Protein AF-A0A094IH83-F1 (afdb_monomer_lite)

Radius of gyration: 27.06 Å; chains: 1; bounding box: 73×66×64 Å

Secondary structure (DSSP, 8-state):
-EEEEEEEETTEEEEEEEE--SS-SSS-SSEEEEEEEPPTT--IIIIIHHHHHHHHHTT-EEEEEPPTTSTT---SSTT---HHHHHHHHHHHHHHHHT-TTEEEEEEEEEEETTHHHHHHHHHHH-TTEEEEEEES---HHHHHHH-TTS---HHHHHHHHHHHHHHHHHHHTTPPPPEEESS-SSGGGS-TTS-HHHHHHHHHHHSTTT--TT--SEEEGGGHHHHHH--SSTTGGGGTTS-EEEE--TT-TTHHHHHHHHHHSPSSEEEESS-------------HHHHHHHHHHHHHHHHHHHHHHHHHHHHHSSSHHHHHHHHHHTT----PPP--------SSHHHHHHHHHHH---S---HHHHHHHHHHHHHHHHHHHT-------

Foldseek 3Di:
DWDWDWFDFPNWIKIKTKAAADPDPDPDQAFAAEEEEEAQLAACPFPSVLVCVVVNPVGHTYMYIAFELFFPIHDPPHQADFLVSLLRVSVRVLVVQCPDSRHDQQRYAYEYEAQGLLSRLQNLLPPVSHQAYEYELYALQLCCLCQNQPRPDDNVNLVVLLVVLVVQVVVVVVVDDFDKDFPAQQALVSVPPPHDPVRNVVNVQCNDPNGDDPRSNRIHGSSSSVNSNPDTRQVSSQSSPPGEYEYEYEPPRSSVVVVVVSQVPHDPPYYYDYPDDPDDDDDDDDDDPVVVVVVVVCVVVVVVVVVVCCVVCCVVPVPDDDVVVSVVVVVPDDDPPDPDDPDPDDDPDPLVVVLCVLVVPPDPPDDPVVVVVSVVSNVVSVVVVVPDDDDDDD

Sequence (394 aa):
MSRPVKFGSKGITIAANLFIPARSTTDRTKLPAIVISHPFGGVKEQTAELYAKILSEAGFITLTFDAAYQGASGGEPRYLEDPYQRVEDVKSAVTFLTTREEVDAERIGAMGICASGGYVPCAAVTDQRIKAVATVSGADMGRLFREGLGGTLKKEDLMAALAQAGKYRTLEAQGEKPHLEHVVPNTPAEAPDTIPALYREGTDYYRTPRGAHPNSANWYIARSIDMISTYSSYEFVDWISPRPLLMIAGSKADTLYFSKDAIKAAKEPKELWGRAEVGGVHEKALGSVGGKVAIRQIATLTKTLEQELKKEYRRDYFYRIHNEELEKIIKKVRVVTPKYVEPVVKHQLPERTQLQEIMCDLSKDINSGDIVMRRIRAIDIMVALSRRQEVQCH

pLDDT: mean 83.33, std 20.59, range [26.77, 98.94]

Structure (mmCIF, N/CA/C/O backbone):
data_AF-A0A094IH83-F1
#
_entry.id   AF-A0A094IH83-F1
#
loop_
_atom_site.group_PDB
_atom_site.id
_atom_site.type_symbol
_atom_site.label_atom_id
_atom_site.label_alt_id
_atom_site.label_comp_id
_atom_site.label_asym_id
_atom_site.label_entity_id
_atom_site.label_seq_id
_atom_site.pdbx_PDB_ins_code
_atom_site.Cartn_x
_atom_site.Cartn_y
_atom_site.Cartn_z
_atom_site.occupancy
_atom_site.B_iso_or_equiv
_atom_site.auth_seq_id
_atom_site.auth_comp_id
_atom_site.auth_asym_id
_atom_site.auth_atom_id
_atom_site.pdbx_PDB_model_num
ATOM 1 N N . MET A 1 1 ? -16.659 14.883 6.609 1.00 73.00 1 MET A N 1
ATOM 2 C CA . MET A 1 1 ? -15.728 15.704 5.796 1.00 73.00 1 MET A CA 1
ATOM 3 C C . MET A 1 1 ? -14.306 15.374 6.221 1.00 73.00 1 MET A C 1
ATOM 5 O O . MET A 1 1 ? -14.109 15.131 7.408 1.00 73.00 1 MET A O 1
ATOM 9 N N . SER A 1 2 ? -13.349 15.338 5.293 1.00 90.00 2 SER A N 1
ATOM 10 C CA . SER A 1 2 ? -11.924 15.160 5.608 1.00 90.00 2 SER A CA 1
ATOM 11 C C . SER A 1 2 ? -11.260 16.472 6.023 1.00 90.00 2 SER A C 1
ATOM 13 O O . SER A 1 2 ? -11.708 17.558 5.656 1.00 90.00 2 SER A O 1
ATOM 15 N N . ARG A 1 3 ? -10.174 16.365 6.790 1.00 95.00 3 ARG A N 1
ATOM 16 C CA . ARG A 1 3 ? -9.250 17.454 7.118 1.00 95.00 3 ARG A CA 1
ATOM 17 C C . ARG A 1 3 ? -7.843 17.072 6.646 1.00 95.00 3 ARG A C 1
ATOM 19 O O . ARG A 1 3 ? -7.381 15.994 7.027 1.00 95.00 3 ARG A O 1
ATOM 26 N N . PRO A 1 4 ? -7.154 17.911 5.855 1.00 98.00 4 PRO A N 1
ATOM 27 C CA . PRO A 1 4 ? -5.765 17.657 5.504 1.00 98.00 4 PRO A CA 1
ATOM 28 C C . PRO A 1 4 ? -4.887 17.787 6.753 1.00 98.00 4 PRO A C 1
ATOM 30 O O . PRO A 1 4 ? -5.016 18.737 7.526 1.00 98.00 4 PRO A O 1
ATOM 33 N N . VAL A 1 5 ? -3.994 16.826 6.953 1.00 98.62 5 VAL A N 1
ATOM 34 C CA . VAL A 1 5 ? -3.036 16.772 8.062 1.00 98.62 5 VAL A CA 1
ATOM 35 C C . VAL A 1 5 ? -1.672 16.322 7.543 1.00 98.62 5 VAL A C 1
ATOM 37 O O . VAL A 1 5 ? -1.542 15.859 6.407 1.00 98.62 5 VAL A O 1
ATOM 40 N N . LYS A 1 6 ? -0.636 16.479 8.368 1.00 98.62 6 LYS A N 1
ATOM 41 C CA . LYS A 1 6 ? 0.722 16.032 8.056 1.00 98.62 6 LYS A CA 1
ATOM 42 C C . LYS A 1 6 ? 1.342 15.332 9.258 1.00 98.62 6 LYS A C 1
ATOM 44 O O . LYS A 1 6 ? 1.049 15.701 10.394 1.00 98.62 6 LYS A O 1
ATOM 49 N N . PHE A 1 7 ? 2.215 14.366 9.001 1.00 98.75 7 PHE A N 1
ATOM 50 C CA . PHE A 1 7 ? 3.037 13.711 10.021 1.00 98.75 7 PHE A CA 1
ATOM 51 C C . PHE A 1 7 ? 4.426 13.375 9.471 1.00 98.75 7 PHE A C 1
ATOM 53 O O . PHE A 1 7 ? 4.652 13.470 8.270 1.00 98.75 7 PHE A O 1
ATOM 60 N N . GLY A 1 8 ? 5.377 13.033 10.339 1.00 98.56 8 GLY A N 1
ATOM 61 C CA . GLY A 1 8 ? 6.727 12.638 9.927 1.00 98.56 8 GLY A CA 1
ATOM 62 C C . GLY A 1 8 ? 6.873 11.121 9.801 1.00 98.56 8 GLY A C 1
ATOM 63 O O . GLY A 1 8 ? 6.332 10.394 10.628 1.00 98.56 8 GLY A O 1
ATOM 64 N N . SER A 1 9 ? 7.647 10.656 8.821 1.00 98.56 9 SER A N 1
ATOM 65 C CA . SER A 1 9 ? 8.128 9.275 8.714 1.00 98.56 9 SER A CA 1
ATOM 66 C C . SER A 1 9 ? 9.579 9.268 8.238 1.00 98.56 9 SER A C 1
ATOM 68 O O . SER A 1 9 ? 9.867 9.793 7.168 1.00 98.56 9 SER A O 1
ATOM 70 N N . LYS A 1 10 ? 10.517 8.754 9.050 1.00 96.31 10 LYS A N 1
ATOM 71 C CA . LYS A 1 10 ? 11.972 8.753 8.750 1.00 96.31 10 LYS A CA 1
ATOM 72 C C . LYS A 1 10 ? 12.511 10.091 8.201 1.00 96.31 10 LYS A C 1
ATOM 74 O O . LYS A 1 10 ? 13.293 10.137 7.260 1.00 96.31 10 LYS A O 1
ATOM 79 N N . GLY A 1 11 ? 12.082 11.205 8.798 1.00 96.94 11 GLY A N 1
ATOM 80 C CA . GLY A 1 11 ? 12.498 12.555 8.387 1.00 96.94 11 GLY A CA 1
ATOM 81 C C . GLY A 1 11 ? 11.758 13.120 7.167 1.00 96.94 11 GLY A C 1
ATOM 82 O O . GLY A 1 11 ? 11.991 14.266 6.794 1.00 96.94 11 GLY A O 1
ATOM 83 N N . ILE A 1 12 ? 10.829 12.369 6.577 1.00 98.69 12 ILE A N 1
ATOM 84 C CA . ILE A 1 12 ? 9.995 12.798 5.454 1.00 98.69 12 ILE A CA 1
ATOM 85 C C . ILE A 1 12 ? 8.642 13.273 5.978 1.00 98.69 12 ILE A C 1
ATOM 87 O O . ILE A 1 12 ? 8.013 12.624 6.812 1.00 98.69 12 ILE A O 1
ATOM 91 N N . THR A 1 13 ? 8.176 14.420 5.485 1.00 98.81 13 THR A N 1
ATOM 92 C CA . THR A 1 13 ? 6.821 14.902 5.778 1.00 98.81 13 THR A CA 1
ATOM 93 C C . THR A 1 13 ? 5.810 14.175 4.899 1.00 98.81 13 THR A C 1
ATOM 95 O O . THR A 1 13 ? 5.864 14.274 3.675 1.00 98.81 13 THR A O 1
ATOM 98 N N . ILE A 1 14 ? 4.861 13.499 5.533 1.00 98.88 14 ILE A N 1
ATOM 99 C CA . ILE A 1 14 ? 3.792 12.730 4.911 1.00 98.88 14 ILE A CA 1
ATOM 100 C C . ILE A 1 14 ? 2.502 13.551 4.890 1.00 98.88 14 ILE A C 1
ATOM 102 O O . ILE A 1 14 ? 2.077 14.075 5.921 1.00 98.88 14 ILE A O 1
ATOM 106 N N . ALA A 1 15 ? 1.882 13.674 3.717 1.00 98.88 15 ALA A N 1
ATOM 107 C CA . ALA A 1 15 ? 0.591 14.320 3.521 1.00 98.88 15 ALA A CA 1
ATOM 108 C C . ALA A 1 15 ? -0.551 13.311 3.686 1.00 98.88 15 ALA A C 1
ATOM 110 O O . ALA A 1 15 ? -0.527 12.225 3.106 1.00 98.88 15 ALA A O 1
ATOM 111 N N . ALA A 1 16 ? -1.581 13.681 4.445 1.00 98.88 16 ALA A N 1
ATOM 112 C CA . ALA A 1 16 ? -2.677 12.783 4.778 1.00 98.88 16 ALA A CA 1
ATOM 113 C C . ALA A 1 16 ? -4.031 13.495 4.876 1.00 98.88 16 ALA A C 1
ATOM 115 O O . ALA A 1 16 ? -4.101 14.704 5.079 1.00 98.88 16 ALA A O 1
ATOM 116 N N . ASN A 1 17 ? -5.109 12.719 4.759 1.00 98.69 17 ASN A N 1
ATOM 117 C CA . ASN A 1 17 ? -6.487 13.153 4.967 1.00 98.69 17 ASN A CA 1
ATOM 118 C C . ASN A 1 17 ? -7.056 12.400 6.176 1.00 98.69 17 ASN A C 1
ATOM 120 O O . ASN A 1 17 ? -7.144 11.171 6.169 1.00 98.69 17 ASN A O 1
ATOM 124 N N . LEU A 1 18 ? -7.441 13.145 7.212 1.00 98.50 18 LEU A N 1
ATOM 125 C CA . LEU A 1 18 ? -8.091 12.627 8.413 1.00 98.50 18 LEU A CA 1
ATOM 126 C C . LEU A 1 18 ? -9.607 12.787 8.285 1.00 98.50 18 LEU A C 1
ATOM 128 O O . LEU A 1 18 ? -10.106 13.898 8.100 1.00 98.50 18 LEU A O 1
ATOM 132 N N . PHE A 1 19 ? -10.348 11.696 8.422 1.00 97.38 19 PHE A N 1
ATOM 133 C CA . PHE A 1 19 ? -11.806 11.687 8.413 1.00 97.38 19 PHE A CA 1
ATOM 134 C C . PHE A 1 19 ? -12.290 11.386 9.823 1.00 97.38 19 PHE A C 1
ATOM 136 O O . PHE A 1 19 ? -11.927 10.370 10.416 1.00 97.38 19 PHE A O 1
ATOM 143 N N . ILE A 1 20 ? -13.104 12.291 10.352 1.00 93.44 20 ILE A N 1
ATOM 144 C CA . ILE A 1 20 ? -13.733 12.143 11.659 1.00 93.44 20 ILE A CA 1
ATOM 145 C C . ILE A 1 20 ? -15.240 12.023 11.404 1.00 93.44 20 ILE A C 1
ATOM 147 O O . ILE A 1 20 ? -15.793 12.892 10.712 1.00 93.44 20 ILE A O 1
ATOM 151 N N . PRO A 1 21 ? -15.908 10.974 11.918 1.00 89.25 21 PRO A N 1
ATOM 152 C CA . PRO A 1 21 ? -17.349 10.824 11.769 1.00 89.25 21 PRO A CA 1
ATOM 153 C C . PRO A 1 21 ? -18.080 12.028 12.360 1.00 89.25 21 PRO A C 1
ATOM 155 O O . PRO A 1 21 ? -17.637 12.621 13.348 1.00 89.25 21 PRO A O 1
ATOM 158 N N . ALA A 1 22 ? -19.234 12.376 11.783 1.00 79.06 22 ALA A N 1
ATOM 159 C CA . ALA A 1 22 ? -20.153 13.284 12.460 1.00 79.06 22 ALA A CA 1
ATOM 160 C C . ALA A 1 22 ? -20.491 12.682 13.833 1.00 79.06 22 ALA A C 1
ATOM 162 O O . ALA A 1 22 ? -20.731 11.479 13.918 1.00 79.06 22 ALA A O 1
ATOM 163 N N . ARG A 1 23 ? -20.413 13.519 14.880 1.00 62.66 23 ARG A N 1
ATOM 164 C CA . ARG A 1 23 ? -20.441 13.166 16.311 1.00 62.66 23 ARG A CA 1
ATOM 165 C C . ARG A 1 23 ? -21.226 11.874 16.563 1.00 62.66 23 ARG A C 1
ATOM 167 O O . ARG A 1 23 ? -22.429 11.821 16.322 1.00 62.66 23 ARG A O 1
ATOM 174 N N . SER A 1 24 ? -20.503 10.842 16.990 1.00 54.53 24 SER A N 1
ATOM 175 C CA . SER A 1 24 ? -21.052 9.511 17.232 1.00 54.53 24 SER A CA 1
ATOM 176 C C . SER A 1 24 ? -22.251 9.603 18.183 1.00 54.53 24 SER A C 1
ATOM 178 O O . SER A 1 24 ? -22.186 10.302 19.190 1.00 54.53 24 SER A O 1
ATOM 180 N N . THR A 1 25 ? -23.318 8.861 17.891 1.00 51.84 25 THR A N 1
ATOM 181 C CA . THR A 1 25 ? -24.468 8.666 18.792 1.00 51.84 25 THR A CA 1
ATOM 182 C C . THR A 1 25 ? -24.123 7.835 20.034 1.00 51.84 25 THR A C 1
ATOM 184 O O . THR A 1 25 ? -24.996 7.563 20.850 1.00 51.84 25 THR A O 1
ATOM 187 N N . THR A 1 26 ? -22.867 7.400 20.175 1.00 54.97 26 THR A N 1
ATOM 188 C CA . THR A 1 26 ? -22.362 6.694 21.354 1.00 54.97 26 THR A CA 1
ATOM 189 C C . THR A 1 26 ? -21.758 7.688 22.347 1.00 54.97 26 THR A C 1
ATOM 191 O O . THR A 1 26 ? -21.014 8.579 21.939 1.00 54.97 26 THR A O 1
ATOM 194 N N . ASP A 1 27 ? -22.020 7.494 23.645 1.00 61.06 27 ASP A N 1
ATOM 195 C CA . ASP A 1 27 ? -21.485 8.262 24.792 1.00 61.06 27 ASP A CA 1
ATOM 196 C C . ASP A 1 27 ? -19.945 8.197 24.947 1.00 61.06 27 ASP A C 1
ATOM 198 O O . ASP A 1 27 ? -19.385 8.482 26.006 1.00 61.06 27 ASP A O 1
ATOM 202 N N . ARG A 1 28 ? -19.213 7.779 23.909 1.00 66.25 28 ARG A N 1
ATOM 203 C CA . ARG A 1 28 ? -17.761 7.615 23.947 1.00 66.25 28 ARG A CA 1
ATOM 204 C C . ARG A 1 28 ? -17.056 8.922 23.621 1.00 66.25 28 ARG A C 1
ATOM 206 O O . ARG A 1 28 ? -17.312 9.551 22.598 1.00 66.25 28 ARG A O 1
ATOM 213 N N . THR A 1 29 ? -16.093 9.271 24.467 1.00 79.69 29 THR A N 1
ATOM 214 C CA . THR A 1 29 ? -15.234 10.449 24.296 1.00 79.69 29 THR A CA 1
ATOM 215 C C . THR A 1 29 ? -14.111 10.229 23.278 1.00 79.69 29 THR A C 1
ATOM 217 O O . THR A 1 29 ? -13.648 11.197 22.681 1.00 79.69 29 THR A O 1
ATOM 220 N N . LYS A 1 30 ? -13.703 8.971 23.042 1.00 91.81 30 LYS A N 1
ATOM 221 C CA . LYS A 1 30 ? -12.658 8.571 22.084 1.00 91.81 30 LYS A CA 1
ATOM 222 C C . LYS A 1 30 ? -13.145 7.467 21.149 1.00 91.81 30 LYS A C 1
ATOM 224 O O . LYS A 1 30 ? -13.882 6.570 21.568 1.00 91.81 30 LYS A O 1
ATOM 229 N N . LEU A 1 31 ? -12.732 7.528 19.885 1.00 93.88 31 LEU A N 1
ATOM 230 C CA . LEU A 1 31 ? -13.202 6.636 18.824 1.00 93.88 31 LEU A CA 1
ATOM 231 C C . LEU A 1 31 ? -12.104 5.678 18.341 1.00 93.88 31 LEU A C 1
ATOM 233 O O . LEU A 1 31 ? -10.927 6.045 18.345 1.00 93.88 31 LEU A O 1
ATOM 237 N N . PRO A 1 32 ? -12.468 4.461 17.889 1.00 96.81 32 PRO A N 1
ATOM 238 C CA . PRO A 1 32 ? -11.526 3.587 17.199 1.00 96.81 32 PRO A CA 1
ATOM 239 C C . PRO A 1 32 ? -11.064 4.224 15.887 1.00 96.81 32 PRO A C 1
ATOM 241 O O . PRO A 1 32 ? -11.824 4.962 15.250 1.00 96.81 32 PRO A O 1
ATOM 244 N N . ALA A 1 33 ? -9.846 3.898 15.460 1.00 98.50 33 ALA A N 1
ATOM 245 C CA . ALA A 1 33 ? -9.270 4.465 14.250 1.00 98.50 33 ALA A CA 1
ATOM 246 C C . ALA A 1 33 ? -8.708 3.415 13.284 1.00 98.50 33 ALA A C 1
ATOM 248 O O . ALA A 1 33 ? -8.332 2.318 13.694 1.00 98.50 33 ALA A O 1
ATOM 249 N N . ILE A 1 34 ? -8.657 3.749 11.994 1.00 98.88 34 ILE A N 1
ATOM 250 C CA . ILE A 1 34 ? -8.136 2.881 10.933 1.00 98.88 34 ILE A CA 1
ATOM 251 C C . ILE A 1 34 ? -7.175 3.674 10.042 1.00 98.88 34 ILE A C 1
ATOM 253 O O . ILE A 1 34 ? -7.558 4.672 9.428 1.00 98.88 34 ILE A O 1
ATOM 257 N N . VAL A 1 35 ? -5.933 3.203 9.934 1.00 98.94 35 VAL A N 1
ATOM 258 C CA . VAL A 1 35 ? -4.988 3.658 8.900 1.00 98.94 35 VAL A CA 1
ATOM 259 C C . VAL A 1 35 ? -5.295 2.932 7.593 1.00 98.94 35 VAL A C 1
ATOM 261 O O . VAL A 1 35 ? -5.404 1.710 7.596 1.00 98.94 35 VAL A O 1
ATOM 264 N N . ILE A 1 36 ? -5.412 3.649 6.476 1.00 98.88 36 ILE A N 1
ATOM 265 C CA . ILE A 1 36 ? -5.719 3.075 5.158 1.00 98.88 36 ILE A CA 1
ATOM 266 C C . ILE A 1 36 ? -4.622 3.475 4.169 1.00 98.88 36 ILE A C 1
ATOM 268 O O . ILE A 1 36 ? -4.466 4.654 3.850 1.00 98.88 36 ILE A O 1
ATOM 272 N N . SER A 1 37 ? -3.861 2.492 3.680 1.00 98.69 37 SER A N 1
ATOM 273 C CA . SER A 1 37 ? -2.728 2.718 2.770 1.00 98.69 37 SER A CA 1
ATOM 274 C C . SER A 1 37 ? -3.078 2.371 1.317 1.00 98.69 37 SER A C 1
ATOM 276 O O . SER A 1 37 ? -3.695 1.336 1.038 1.00 98.69 37 SER A O 1
ATOM 278 N N . HIS A 1 38 ? -2.677 3.244 0.388 1.00 98.50 38 HIS A N 1
ATOM 279 C CA . HIS A 1 38 ? -3.048 3.179 -1.029 1.00 98.50 38 HIS A CA 1
ATOM 280 C C . HIS A 1 38 ? -2.253 2.131 -1.842 1.00 98.50 38 HIS A C 1
ATOM 282 O O . HIS A 1 38 ? -1.169 1.706 -1.429 1.00 98.50 38 HIS A O 1
ATOM 288 N N . PRO A 1 39 ? -2.755 1.724 -3.023 1.00 98.25 39 PRO A N 1
ATOM 289 C CA . PRO A 1 39 ? -2.034 0.861 -3.967 1.00 98.25 39 PRO A CA 1
ATOM 290 C C . PRO A 1 39 ? -0.680 1.409 -4.438 1.00 98.25 39 PRO A C 1
ATOM 292 O O . PRO A 1 39 ? -0.406 2.600 -4.303 1.00 98.25 39 PRO A O 1
ATOM 295 N N . PHE A 1 40 ? 0.130 0.555 -5.068 1.00 96.25 40 PHE A N 1
ATOM 296 C CA . PHE A 1 40 ? 1.344 0.969 -5.779 1.00 96.25 40 PHE A CA 1
ATOM 297 C C . PHE A 1 40 ? 0.994 1.942 -6.915 1.00 96.25 40 PHE A C 1
ATOM 299 O O . PHE A 1 40 ? 0.057 1.689 -7.671 1.00 96.25 40 PHE A O 1
ATOM 306 N N . GLY A 1 41 ? 1.686 3.083 -6.982 1.00 92.06 41 GLY A N 1
ATOM 307 C CA . GLY A 1 41 ? 1.397 4.168 -7.932 1.00 92.06 41 GLY A CA 1
ATOM 308 C C . GLY A 1 41 ? 0.115 4.968 -7.650 1.00 92.06 41 GLY A C 1
ATOM 309 O O . GLY A 1 41 ? -0.158 5.955 -8.341 1.00 92.06 41 GLY A O 1
ATOM 310 N N . GLY A 1 42 ? -0.677 4.563 -6.653 1.00 96.25 42 GLY A N 1
ATOM 311 C CA . GLY A 1 42 ? -1.881 5.270 -6.229 1.00 96.25 42 GLY A CA 1
ATOM 312 C C . GLY A 1 42 ? -1.602 6.412 -5.249 1.00 96.25 42 GLY A C 1
ATOM 313 O O . GLY A 1 42 ? -0.475 6.607 -4.807 1.00 96.25 42 GLY A O 1
ATOM 314 N N . VAL A 1 43 ? -2.652 7.149 -4.890 1.00 98.50 43 VAL A N 1
ATOM 315 C CA . VAL A 1 43 ? -2.623 8.241 -3.900 1.00 98.50 43 VAL A CA 1
ATOM 316 C C . VAL A 1 43 ? -3.822 8.182 -2.956 1.00 98.50 43 VAL A C 1
ATOM 318 O O . VAL A 1 43 ? -4.793 7.454 -3.197 1.00 98.50 43 VAL A O 1
ATOM 321 N N . LYS A 1 44 ? -3.766 8.951 -1.867 1.00 97.94 44 LYS A N 1
ATOM 322 C CA . LYS A 1 44 ? -4.789 8.979 -0.817 1.00 97.94 44 LYS A CA 1
ATOM 323 C C . LYS A 1 44 ? -6.179 9.353 -1.331 1.00 97.94 44 LYS A C 1
ATOM 325 O O . LYS A 1 44 ? -7.139 8.808 -0.808 1.00 97.94 44 LYS A O 1
ATOM 330 N N . GLU A 1 45 ? -6.294 10.191 -2.365 1.00 97.62 45 GLU A N 1
ATOM 331 C CA . GLU A 1 45 ? -7.577 10.654 -2.929 1.00 97.62 45 GLU A CA 1
ATOM 332 C C . GLU A 1 45 ? -8.322 9.599 -3.769 1.00 97.62 45 GLU A C 1
ATOM 334 O O . GLU A 1 45 ? -9.476 9.803 -4.141 1.00 97.62 45 GLU A O 1
ATOM 339 N N . GLN A 1 46 ? -7.674 8.478 -4.098 1.00 96.25 46 GLN A N 1
ATOM 340 C CA . GLN A 1 46 ? -8.244 7.415 -4.929 1.00 96.25 46 GLN A CA 1
ATOM 341 C C . GLN A 1 46 ? -9.002 6.383 -4.066 1.00 96.25 46 GLN A C 1
ATOM 343 O O . GLN A 1 46 ? -9.729 6.734 -3.138 1.00 96.25 46 GLN A O 1
ATOM 348 N N . THR A 1 47 ? -8.854 5.083 -4.350 1.00 94.12 47 THR A N 1
ATOM 349 C CA . THR A 1 47 ? -9.589 4.008 -3.662 1.00 94.12 47 THR A CA 1
ATOM 350 C C . THR A 1 47 ? -9.433 4.047 -2.139 1.00 94.12 47 THR A C 1
ATOM 352 O O . THR A 1 47 ? -10.387 3.733 -1.431 1.00 94.12 47 THR A O 1
ATOM 355 N N . ALA A 1 48 ? -8.283 4.500 -1.624 1.00 95.25 48 ALA A N 1
ATOM 356 C CA . ALA A 1 48 ? -8.050 4.635 -0.189 1.00 95.25 48 ALA A CA 1
ATOM 357 C C . ALA A 1 48 ? -9.071 5.577 0.477 1.00 95.25 48 ALA A C 1
ATOM 359 O O . ALA A 1 48 ? -9.659 5.217 1.496 1.00 95.25 48 ALA A O 1
ATOM 360 N N . GLU A 1 49 ? -9.348 6.739 -0.121 1.00 95.75 49 GLU A N 1
ATOM 361 C CA . GLU A 1 49 ? -10.341 7.690 0.386 1.00 95.75 49 GLU A CA 1
ATOM 362 C C . GLU A 1 49 ? -11.779 7.166 0.274 1.00 95.75 49 GLU A C 1
ATOM 364 O O . GLU A 1 49 ? -12.594 7.453 1.152 1.00 95.75 49 GLU A O 1
ATOM 369 N N . LEU A 1 50 ? -12.104 6.354 -0.738 1.00 94.00 50 LEU A N 1
ATOM 370 C CA . LEU A 1 50 ? -13.422 5.707 -0.818 1.00 94.00 50 LEU A CA 1
ATOM 371 C C . LEU A 1 50 ? -13.667 4.787 0.389 1.00 94.00 50 LEU A C 1
ATOM 373 O O . LEU A 1 50 ? -14.701 4.903 1.049 1.00 94.00 50 LEU A O 1
ATOM 377 N N . TYR A 1 51 ? -12.694 3.934 0.732 1.00 95.19 51 TYR A N 1
ATOM 378 C CA . TYR A 1 51 ? -12.769 3.102 1.938 1.00 95.19 51 TYR A CA 1
ATOM 379 C C . TYR A 1 51 ? -12.805 3.944 3.215 1.00 95.19 51 TYR A C 1
ATOM 381 O O . TYR A 1 51 ? -13.587 3.650 4.119 1.00 95.19 51 TYR A O 1
ATOM 389 N N . ALA A 1 52 ? -12.003 5.009 3.278 1.00 96.12 52 ALA A N 1
ATOM 390 C CA . ALA A 1 52 ? -11.958 5.918 4.418 1.00 96.12 52 ALA A CA 1
ATOM 391 C C . ALA A 1 52 ? -13.315 6.560 4.698 1.00 96.12 52 ALA A C 1
ATOM 393 O O . ALA A 1 52 ? -13.789 6.532 5.828 1.00 96.12 52 ALA A O 1
ATOM 394 N N . LYS A 1 53 ? -13.988 7.075 3.664 1.00 93.62 53 LYS A N 1
ATOM 395 C CA . LYS A 1 53 ? -15.320 7.679 3.797 1.00 93.62 53 LYS A CA 1
ATOM 396 C C . LYS A 1 53 ? -16.333 6.691 4.363 1.00 93.62 53 LYS A C 1
ATOM 398 O O . LYS A 1 53 ? -17.007 7.020 5.331 1.00 93.62 53 LYS A O 1
ATOM 403 N N . ILE A 1 54 ? -16.387 5.480 3.817 1.00 93.56 54 ILE A N 1
ATOM 404 C CA . ILE A 1 54 ? -17.371 4.464 4.217 1.00 93.56 54 ILE A CA 1
ATOM 405 C C . ILE A 1 54 ? -17.115 3.971 5.642 1.00 93.56 54 ILE A C 1
ATOM 407 O O . ILE A 1 54 ? -18.036 3.883 6.451 1.00 93.56 54 ILE A O 1
ATOM 411 N N . LEU A 1 55 ? -15.858 3.688 5.981 1.00 92.56 55 LEU A N 1
ATOM 412 C CA . LEU A 1 55 ? -15.488 3.295 7.340 1.00 92.56 55 LEU A CA 1
ATOM 413 C C . LEU A 1 55 ? -15.687 4.450 8.328 1.00 92.56 55 LEU A C 1
ATOM 415 O O . LEU A 1 55 ? -16.087 4.223 9.468 1.00 92.56 55 LEU A O 1
ATOM 419 N N . SER A 1 56 ? -15.485 5.693 7.891 1.00 93.56 56 SER A N 1
ATOM 420 C CA . SER A 1 56 ? -15.783 6.853 8.719 1.00 93.56 56 SER A CA 1
ATOM 421 C C . SER A 1 56 ? -17.278 7.005 8.969 1.00 93.56 56 SER A C 1
ATOM 423 O O . SER A 1 56 ? -17.681 7.178 10.111 1.00 93.56 56 SER A O 1
ATOM 425 N N . GLU A 1 57 ? -18.126 6.827 7.959 1.00 90.12 57 GLU A N 1
ATOM 426 C CA . GLU A 1 57 ? -19.584 6.788 8.130 1.00 90.12 57 GLU A CA 1
ATOM 427 C C . GLU A 1 57 ? -20.048 5.650 9.053 1.00 90.12 57 GLU A C 1
ATOM 429 O O . GLU A 1 57 ? -21.035 5.809 9.769 1.00 90.12 57 GLU A O 1
ATOM 434 N N . ALA A 1 58 ? -19.299 4.544 9.112 1.00 90.19 58 ALA A N 1
ATOM 435 C CA . ALA A 1 58 ? -19.520 3.447 10.054 1.00 90.19 58 ALA A CA 1
ATOM 436 C C . ALA A 1 58 ? -19.027 3.733 11.493 1.00 90.19 58 ALA A C 1
ATOM 438 O O . ALA A 1 58 ? -19.149 2.871 12.363 1.00 90.19 58 ALA A O 1
ATOM 439 N N . GLY A 1 59 ? -18.488 4.927 11.767 1.00 91.12 59 GLY A N 1
ATOM 440 C CA . GLY A 1 59 ? -18.126 5.384 13.113 1.00 91.12 59 GLY A CA 1
ATOM 441 C C . GLY A 1 59 ? -16.640 5.292 13.470 1.00 91.12 59 GLY A C 1
ATOM 442 O O . GLY A 1 59 ? -16.292 5.490 14.635 1.00 91.12 59 GLY A O 1
ATOM 443 N N . PHE A 1 60 ? -15.758 5.024 12.505 1.00 95.06 60 PHE A N 1
ATOM 444 C CA . PHE A 1 60 ? -14.309 5.011 12.724 1.00 95.06 60 PHE A CA 1
ATOM 445 C C . PHE A 1 60 ? -13.674 6.364 12.389 1.00 95.06 60 PHE A C 1
ATOM 447 O O . PHE A 1 60 ? -14.058 7.041 11.438 1.00 95.06 60 PHE A O 1
ATOM 454 N N . ILE A 1 61 ? -12.638 6.758 13.123 1.00 97.50 61 ILE A N 1
ATOM 455 C CA . ILE A 1 61 ? -11.705 7.763 12.606 1.00 97.50 61 ILE A CA 1
ATOM 456 C C . ILE A 1 61 ? -10.853 7.076 11.540 1.00 97.50 61 ILE A C 1
ATOM 458 O O . ILE A 1 61 ? -10.288 6.019 11.793 1.00 97.50 61 ILE A O 1
ATOM 462 N N . THR A 1 62 ? -10.728 7.640 10.345 1.00 98.62 62 THR A N 1
ATOM 463 C CA . THR A 1 62 ? -9.899 7.022 9.298 1.00 98.62 62 THR A CA 1
ATOM 464 C C . THR A 1 62 ? -8.839 7.981 8.802 1.00 98.62 62 THR A C 1
ATOM 466 O O . THR A 1 62 ? -9.105 9.172 8.641 1.00 98.62 62 THR A O 1
ATOM 469 N N . LEU A 1 63 ? -7.647 7.462 8.529 1.00 98.88 63 LEU A N 1
ATOM 470 C CA . LEU A 1 63 ? -6.522 8.232 8.015 1.00 98.88 63 LEU A CA 1
ATOM 471 C C . LEU A 1 63 ? -6.001 7.592 6.733 1.00 98.88 63 LEU A C 1
ATOM 473 O O . LEU A 1 63 ? -5.508 6.466 6.758 1.00 98.88 63 LEU A O 1
ATOM 477 N N . THR A 1 64 ? -6.066 8.331 5.633 1.00 98.81 64 THR A N 1
ATOM 478 C CA . THR A 1 64 ? -5.385 7.984 4.379 1.00 98.81 64 THR A CA 1
ATOM 479 C C . THR A 1 64 ? -4.176 8.881 4.206 1.00 98.81 64 THR A C 1
ATOM 481 O O . THR A 1 64 ? -4.251 10.063 4.532 1.00 98.81 64 THR A O 1
ATOM 484 N N . PHE A 1 65 ? -3.088 8.375 3.647 1.00 98.88 65 PHE A N 1
ATOM 485 C CA . PHE A 1 65 ? -1.855 9.138 3.462 1.00 98.88 65 PHE A CA 1
ATOM 486 C C . PHE A 1 65 ? -1.213 8.806 2.121 1.00 98.88 65 PHE A C 1
ATOM 488 O O . PHE A 1 65 ? -1.395 7.693 1.640 1.00 98.88 65 PHE A O 1
ATOM 495 N N . ASP A 1 66 ? -0.482 9.757 1.540 1.00 98.81 66 ASP A N 1
ATOM 496 C CA . ASP A 1 66 ? 0.399 9.485 0.403 1.00 98.81 66 ASP A CA 1
ATOM 497 C C . ASP A 1 66 ? 1.720 8.926 0.925 1.00 98.81 66 ASP A C 1
ATOM 499 O O . ASP A 1 66 ? 2.289 9.477 1.866 1.00 98.81 66 ASP A O 1
ATOM 503 N N . ALA A 1 67 ? 2.232 7.855 0.334 1.00 98.62 67 ALA A N 1
ATOM 504 C CA . ALA A 1 67 ? 3.536 7.305 0.686 1.00 98.62 67 ALA A CA 1
ATOM 505 C C . ALA A 1 67 ? 4.648 8.359 0.600 1.00 98.62 67 ALA A C 1
ATOM 507 O O . ALA A 1 67 ? 4.563 9.294 -0.202 1.00 98.62 67 ALA A O 1
ATOM 508 N N . ALA A 1 68 ? 5.728 8.175 1.358 1.00 98.62 68 ALA A N 1
ATOM 509 C CA . ALA A 1 68 ? 6.964 8.905 1.104 1.00 98.62 68 ALA A CA 1
ATOM 510 C C . ALA A 1 68 ? 7.341 8.829 -0.390 1.00 98.62 68 ALA A C 1
ATOM 512 O O . ALA A 1 68 ? 7.111 7.809 -1.041 1.00 98.62 68 ALA A O 1
ATOM 513 N N . TYR A 1 69 ? 7.900 9.914 -0.935 1.00 98.44 69 TYR A N 1
ATOM 514 C CA . TYR A 1 69 ? 8.277 10.071 -2.350 1.00 98.44 69 TYR A CA 1
ATOM 515 C C . TYR A 1 69 ? 7.110 10.134 -3.350 1.00 98.44 69 TYR A C 1
ATOM 517 O O . TYR A 1 69 ? 7.346 10.317 -4.547 1.00 98.44 69 TYR A O 1
ATOM 525 N N . GLN A 1 70 ? 5.861 10.014 -2.893 1.00 98.25 70 GLN A N 1
ATOM 526 C CA . GLN A 1 70 ? 4.676 9.906 -3.746 1.00 98.25 70 GLN A CA 1
ATOM 527 C C . GLN A 1 70 ? 3.642 10.982 -3.414 1.00 98.25 70 GLN A C 1
ATOM 529 O O . GLN A 1 70 ? 3.718 11.668 -2.392 1.00 98.25 70 GLN A O 1
ATOM 534 N N . GLY A 1 71 ? 2.685 11.163 -4.324 1.00 97.88 71 GLY A N 1
ATOM 535 C CA . GLY A 1 71 ? 1.578 12.100 -4.174 1.00 97.88 71 GLY A CA 1
ATOM 536 C C . GLY A 1 71 ? 2.007 13.493 -3.700 1.00 97.88 71 GLY A C 1
ATOM 537 O O . GLY A 1 71 ? 2.922 14.097 -4.261 1.00 97.88 71 GLY A O 1
ATOM 538 N N . ALA A 1 72 ? 1.353 13.984 -2.648 1.00 98.31 72 ALA A N 1
ATOM 539 C CA . ALA A 1 72 ? 1.657 15.256 -1.994 1.00 98.31 72 ALA A CA 1
ATOM 540 C C . ALA A 1 72 ? 2.638 15.135 -0.807 1.00 98.31 72 ALA A C 1
ATOM 542 O O . ALA A 1 72 ? 2.952 16.143 -0.169 1.00 98.31 72 ALA A O 1
ATOM 543 N N . SER A 1 73 ? 3.102 13.926 -0.480 1.00 98.75 73 SER A N 1
ATOM 544 C CA . SER A 1 73 ? 4.141 13.705 0.531 1.00 98.75 73 SER A CA 1
ATOM 545 C C . SER A 1 73 ? 5.507 14.127 0.005 1.00 98.75 73 SER A C 1
ATOM 547 O O . SER A 1 73 ? 5.746 14.121 -1.201 1.00 98.75 73 SER A O 1
ATOM 549 N N . GLY A 1 74 ? 6.415 14.498 0.906 1.00 98.62 74 GLY A N 1
ATOM 550 C CA . GLY A 1 74 ? 7.783 14.885 0.569 1.00 98.62 74 GLY A CA 1
ATOM 551 C C . GLY A 1 74 ? 8.682 13.694 0.226 1.00 98.62 74 GLY A C 1
ATOM 552 O O . GLY A 1 74 ? 8.212 12.577 0.020 1.00 98.62 74 GLY A O 1
ATOM 553 N N . GLY A 1 75 ? 9.990 13.945 0.210 1.00 98.00 75 GLY A N 1
ATOM 554 C CA . GLY A 1 75 ? 11.019 12.944 -0.067 1.00 98.00 75 GLY A CA 1
ATOM 555 C C . GLY A 1 75 ? 11.516 13.016 -1.508 1.00 98.00 75 GLY A C 1
ATOM 556 O O . GLY A 1 75 ? 10.720 13.174 -2.436 1.00 98.00 75 GLY A O 1
ATOM 557 N N . GLU A 1 76 ? 12.833 12.873 -1.660 1.00 96.56 76 GLU A N 1
ATOM 558 C CA . GLU A 1 76 ? 13.537 12.802 -2.939 1.00 96.56 76 GLU A CA 1
ATOM 559 C C . GLU A 1 76 ? 14.465 11.573 -2.983 1.00 96.56 76 GLU A C 1
ATOM 561 O O . GLU A 1 76 ? 15.043 11.219 -1.950 1.00 96.56 76 GLU A O 1
ATOM 566 N N . PRO A 1 77 ? 14.639 10.936 -4.153 1.00 96.19 77 PRO A N 1
ATOM 567 C CA . PRO A 1 77 ? 14.002 11.280 -5.428 1.00 96.19 77 PRO A CA 1
ATOM 568 C C . PRO A 1 77 ? 12.504 10.917 -5.471 1.00 96.19 77 PRO A C 1
ATOM 570 O O . PRO A 1 77 ? 12.090 9.907 -4.899 1.00 96.19 77 PRO A O 1
ATOM 573 N N . ARG A 1 78 ? 11.683 11.735 -6.146 1.00 97.62 78 ARG A N 1
ATOM 574 C CA . ARG A 1 78 ? 10.257 11.431 -6.400 1.00 97.62 78 ARG A CA 1
ATOM 575 C C . ARG A 1 78 ? 10.073 10.060 -7.053 1.00 97.62 78 ARG A C 1
ATOM 577 O O . ARG A 1 78 ? 10.887 9.646 -7.871 1.00 97.62 78 ARG A O 1
ATOM 584 N N . TYR A 1 79 ? 8.949 9.411 -6.753 1.00 97.56 79 TYR A N 1
ATOM 585 C CA . TYR A 1 79 ? 8.543 8.110 -7.307 1.00 97.56 79 TYR A CA 1
ATOM 586 C C . TYR A 1 79 ? 9.401 6.917 -6.863 1.00 97.56 79 TYR A C 1
ATOM 588 O O . TYR A 1 79 ? 9.313 5.837 -7.452 1.00 97.56 79 TYR A O 1
ATOM 596 N N . LEU A 1 80 ? 10.228 7.084 -5.828 1.00 97.69 80 LEU A N 1
ATOM 597 C CA . LEU A 1 80 ? 10.931 5.964 -5.222 1.00 97.69 80 LEU A CA 1
ATOM 598 C C . LEU A 1 80 ? 9.925 5.013 -4.561 1.00 97.69 80 LEU A C 1
ATOM 600 O O . LEU A 1 80 ? 9.185 5.400 -3.656 1.00 97.69 80 LEU A O 1
ATOM 604 N N . GLU A 1 81 ? 9.934 3.756 -4.991 1.00 97.81 81 GLU A N 1
ATOM 605 C CA . GLU A 1 81 ? 9.222 2.678 -4.311 1.00 97.81 81 GLU A CA 1
ATOM 606 C C . GLU A 1 81 ? 10.221 1.928 -3.425 1.00 97.81 81 GLU A C 1
ATOM 608 O O . GLU A 1 81 ? 11.003 1.107 -3.906 1.00 97.81 81 GLU A O 1
ATOM 613 N N . ASP A 1 82 ? 10.245 2.270 -2.138 1.00 98.00 82 ASP A N 1
ATOM 614 C CA . ASP A 1 82 ? 10.995 1.545 -1.111 1.00 98.00 82 ASP A CA 1
ATOM 615 C C . ASP A 1 82 ? 9.992 0.810 -0.205 1.00 98.00 82 ASP A C 1
ATOM 617 O O . ASP A 1 82 ? 9.302 1.455 0.594 1.00 98.00 82 ASP A O 1
ATOM 621 N N . PRO A 1 83 ? 9.901 -0.531 -0.280 1.00 98.25 83 PRO A N 1
ATOM 622 C CA . PRO A 1 83 ? 8.933 -1.292 0.503 1.00 98.25 83 PRO A CA 1
ATOM 623 C C . PRO A 1 83 ? 9.126 -1.137 2.021 1.00 98.25 83 PRO A C 1
ATOM 625 O O . PRO A 1 83 ? 8.153 -1.189 2.775 1.00 98.25 83 PRO A O 1
ATOM 628 N N . TYR A 1 84 ? 10.353 -0.905 2.491 1.00 98.12 84 TYR A N 1
ATOM 629 C CA . TYR A 1 84 ? 10.643 -0.721 3.912 1.00 98.12 84 TYR A CA 1
ATOM 630 C C . TYR A 1 84 ? 10.208 0.662 4.397 1.00 98.12 84 TYR A C 1
ATOM 632 O O . TYR A 1 84 ? 9.753 0.800 5.535 1.00 98.12 84 TYR A O 1
ATOM 640 N N . GLN A 1 85 ? 10.303 1.682 3.541 1.00 98.62 85 GLN A N 1
ATOM 641 C CA . GLN A 1 85 ? 9.708 2.988 3.814 1.00 98.62 85 GLN A CA 1
ATOM 642 C C . GLN A 1 85 ? 8.178 2.911 3.794 1.00 98.62 85 GLN A C 1
ATOM 644 O O . GLN A 1 85 ? 7.546 3.435 4.703 1.00 98.62 85 GLN A O 1
ATOM 649 N N . ARG A 1 86 ? 7.569 2.187 2.843 1.00 98.56 86 ARG A N 1
ATOM 650 C CA . ARG A 1 86 ? 6.106 1.985 2.800 1.00 98.56 86 ARG A CA 1
ATOM 651 C C . ARG A 1 86 ? 5.571 1.362 4.091 1.00 98.56 86 ARG A C 1
ATOM 653 O O . ARG A 1 86 ? 4.540 1.794 4.602 1.00 98.56 86 ARG A O 1
ATOM 660 N N . VAL A 1 87 ? 6.282 0.373 4.636 1.00 98.81 87 VAL A N 1
ATOM 661 C CA . VAL A 1 87 ? 5.975 -0.242 5.939 1.00 98.81 87 VAL A CA 1
ATOM 662 C C . VAL A 1 87 ? 6.116 0.771 7.080 1.00 98.81 87 VAL A C 1
ATOM 664 O O . VAL A 1 87 ? 5.255 0.836 7.958 1.00 98.81 87 VAL A O 1
ATOM 667 N N . GLU A 1 88 ? 7.176 1.577 7.070 1.00 98.81 88 GLU A N 1
ATOM 668 C CA . GLU A 1 88 ? 7.408 2.601 8.092 1.00 98.81 88 GLU A CA 1
ATOM 669 C C . GLU A 1 88 ? 6.379 3.740 8.046 1.00 98.81 88 GLU A C 1
ATOM 671 O O . GLU A 1 88 ? 5.959 4.222 9.098 1.00 98.81 88 GLU A O 1
ATOM 676 N N . ASP A 1 89 ? 5.905 4.129 6.862 1.00 98.88 89 ASP A N 1
ATOM 677 C CA . ASP A 1 89 ? 4.853 5.134 6.704 1.00 98.88 89 ASP A CA 1
ATOM 678 C C . ASP A 1 89 ? 3.560 4.684 7.402 1.00 98.88 89 ASP A C 1
ATOM 680 O O . ASP A 1 89 ? 2.916 5.483 8.083 1.00 98.88 89 ASP A O 1
ATOM 684 N N . VAL A 1 90 ? 3.205 3.392 7.309 1.00 98.94 90 VAL A N 1
ATOM 685 C CA . VAL A 1 90 ? 2.050 2.816 8.026 1.00 98.94 90 VAL A CA 1
ATOM 686 C C . VAL A 1 90 ? 2.244 2.940 9.539 1.00 98.94 90 VAL A C 1
ATOM 688 O O . VAL A 1 90 ? 1.347 3.413 10.238 1.00 98.94 90 VAL A O 1
ATOM 691 N N . LYS A 1 91 ? 3.419 2.566 10.060 1.00 98.88 91 LYS A N 1
ATOM 692 C CA . LYS A 1 91 ? 3.742 2.682 11.495 1.00 98.88 91 LYS A CA 1
ATOM 693 C C . LYS A 1 91 ? 3.738 4.134 11.970 1.00 98.88 91 LYS A C 1
ATOM 695 O O . LYS A 1 91 ? 3.279 4.438 13.071 1.00 98.88 91 LYS A O 1
ATOM 700 N N . SER A 1 92 ? 4.210 5.043 11.125 1.00 98.94 92 SER A N 1
ATOM 701 C CA . SER A 1 92 ? 4.228 6.484 11.379 1.00 98.94 92 SER A CA 1
ATOM 702 C C . SER A 1 92 ? 2.814 7.072 11.388 1.00 98.94 92 SER A C 1
ATOM 704 O O . SER A 1 92 ? 2.490 7.880 12.258 1.00 98.94 92 SER A O 1
ATOM 706 N N . ALA A 1 93 ? 1.935 6.608 10.498 1.00 98.94 93 ALA A N 1
ATOM 707 C CA . ALA A 1 93 ? 0.519 6.962 10.492 1.00 98.94 93 ALA A CA 1
ATOM 708 C C . ALA A 1 93 ? -0.190 6.485 11.773 1.00 98.94 93 ALA A C 1
ATOM 710 O O . ALA A 1 93 ? -0.976 7.231 12.361 1.00 98.94 93 ALA A O 1
ATOM 711 N N . VAL A 1 94 ? 0.131 5.276 12.253 1.00 98.94 94 VAL A N 1
ATOM 712 C CA . VAL A 1 94 ? -0.338 4.776 13.557 1.00 98.94 94 VAL A CA 1
ATOM 713 C C . VAL A 1 94 ? 0.166 5.676 14.683 1.00 98.94 94 VAL A C 1
ATOM 715 O O . VAL A 1 94 ? -0.636 6.121 15.499 1.00 98.94 94 VAL A O 1
ATOM 718 N N . THR A 1 95 ? 1.460 6.017 14.700 1.00 98.88 95 THR A N 1
ATOM 719 C CA . THR A 1 95 ? 2.031 6.957 15.679 1.00 98.88 95 THR A CA 1
ATOM 720 C C . THR A 1 95 ? 1.271 8.282 15.685 1.00 98.88 95 THR A C 1
ATOM 722 O O . THR A 1 95 ? 0.846 8.727 16.747 1.00 98.88 95 THR A O 1
ATOM 725 N N . PHE A 1 96 ? 1.020 8.882 14.521 1.00 98.88 96 PHE A N 1
ATOM 726 C CA . PHE A 1 96 ? 0.246 10.119 14.426 1.00 98.88 96 PHE A CA 1
ATOM 727 C C . PHE A 1 96 ? -1.157 9.983 15.031 1.00 98.88 96 PHE A C 1
ATOM 729 O O . PHE A 1 96 ? -1.598 10.872 15.753 1.00 98.88 96 PHE A O 1
ATOM 736 N N . LEU A 1 97 ? -1.860 8.873 14.783 1.00 98.75 97 LEU A N 1
ATOM 737 C CA . LEU A 1 97 ? -3.182 8.647 15.370 1.00 98.75 97 LEU A CA 1
ATOM 738 C C . LEU A 1 97 ? -3.132 8.484 16.893 1.00 98.75 97 LEU A C 1
ATOM 740 O O . LEU A 1 97 ? -4.027 8.982 17.570 1.00 98.75 97 LEU A O 1
ATOM 744 N N . THR A 1 98 ? -2.087 7.858 17.447 1.00 98.44 98 THR A N 1
ATOM 745 C CA . THR A 1 98 ? -1.957 7.697 18.910 1.00 98.44 98 THR A CA 1
ATOM 746 C C . THR A 1 98 ? -1.829 9.022 19.665 1.00 98.44 98 THR A C 1
ATOM 748 O O . THR A 1 98 ? -2.130 9.069 20.854 1.00 98.44 98 THR A O 1
ATOM 751 N N . THR A 1 99 ? -1.427 10.110 18.996 1.00 97.62 99 THR A N 1
ATOM 752 C CA . THR A 1 99 ? -1.295 11.438 19.617 1.00 97.62 99 THR A CA 1
ATOM 753 C C . THR A 1 99 ? -2.554 12.300 19.489 1.00 97.62 99 THR A C 1
ATOM 755 O O . THR A 1 99 ? -2.518 13.483 19.819 1.00 97.62 99 THR A O 1
ATOM 758 N N . ARG A 1 100 ? -3.655 11.768 18.945 1.00 96.25 100 ARG A N 1
ATOM 759 C CA . ARG A 1 100 ? -4.910 12.508 18.752 1.00 96.25 100 ARG A CA 1
ATOM 760 C C . ARG A 1 100 ? -5.819 12.330 19.963 1.00 96.25 100 ARG A C 1
ATOM 762 O O . ARG A 1 100 ? -6.054 11.208 20.401 1.00 96.25 100 ARG A O 1
ATOM 769 N N . GLU A 1 101 ? -6.373 13.423 20.479 1.00 94.06 101 GLU A N 1
ATOM 770 C CA . GLU A 1 101 ? -7.261 13.383 21.649 1.00 94.06 101 GLU A CA 1
ATOM 771 C C . GLU A 1 101 ? -8.556 12.619 21.360 1.00 94.06 101 GLU A C 1
ATOM 773 O O . GLU A 1 101 ? -9.068 11.915 22.228 1.00 94.06 101 GLU A O 1
ATOM 778 N N . GLU A 1 102 ? -9.050 12.723 20.126 1.00 93.12 102 GLU A N 1
ATOM 779 C CA . GLU A 1 102 ? -10.268 12.074 19.648 1.00 93.12 102 GLU A CA 1
ATOM 780 C C . GLU A 1 102 ? -10.110 10.565 19.365 1.00 93.12 102 GLU A C 1
ATOM 782 O O . GLU A 1 102 ? -11.113 9.869 19.183 1.00 93.12 102 GLU A O 1
ATOM 787 N N . VAL A 1 103 ? -8.877 10.042 19.333 1.00 96.75 103 VAL A N 1
ATOM 788 C CA . VAL A 1 103 ? -8.575 8.635 19.019 1.00 96.75 103 VAL A CA 1
ATOM 789 C C . VAL A 1 103 ? -8.347 7.829 20.294 1.00 96.75 103 VAL A C 1
ATOM 791 O O . VAL A 1 103 ? -7.592 8.216 21.187 1.00 96.75 103 VAL A O 1
ATOM 794 N N . ASP A 1 104 ? -8.965 6.653 20.359 1.00 97.06 104 ASP A N 1
ATOM 795 C CA . ASP A 1 104 ? -8.608 5.621 21.326 1.00 97.06 104 ASP A CA 1
ATOM 796 C C . ASP A 1 104 ? -7.371 4.861 20.822 1.00 97.06 104 ASP A C 1
ATOM 798 O O . ASP A 1 104 ? -7.454 4.043 19.900 1.00 97.06 104 ASP A O 1
ATOM 802 N N . ALA A 1 105 ? -6.211 5.155 21.418 1.00 97.38 105 ALA A N 1
ATOM 803 C CA . ALA A 1 105 ? -4.923 4.582 21.030 1.00 97.38 105 ALA A CA 1
ATOM 804 C C . ALA A 1 105 ? -4.867 3.048 21.171 1.00 97.38 105 ALA A C 1
ATOM 806 O O . ALA A 1 105 ? -4.095 2.402 20.464 1.00 97.38 105 ALA A O 1
ATOM 807 N N . GLU A 1 106 ? -5.726 2.449 22.005 1.00 97.81 106 GLU A N 1
ATOM 808 C CA . GLU A 1 106 ? -5.816 0.994 22.157 1.00 97.81 106 GLU A CA 1
ATOM 809 C C . GLU A 1 106 ? -6.753 0.336 21.136 1.00 97.81 106 GLU A C 1
ATOM 811 O O . GLU A 1 106 ? -6.944 -0.880 21.159 1.00 97.81 106 GLU A O 1
ATOM 816 N N . ARG A 1 107 ? -7.330 1.111 20.210 1.00 97.94 107 ARG A N 1
ATOM 817 C CA . ARG A 1 107 ? -8.287 0.635 19.202 1.00 97.94 107 ARG A CA 1
ATOM 818 C C . ARG A 1 107 ? -7.940 1.126 17.796 1.00 97.94 107 ARG A C 1
ATOM 820 O O . ARG A 1 107 ? -8.811 1.616 17.072 1.00 97.94 107 ARG A O 1
ATOM 827 N N . ILE A 1 108 ? -6.676 0.970 17.407 1.00 98.88 108 ILE A N 1
ATOM 828 C CA . ILE A 1 108 ? -6.188 1.315 16.067 1.00 98.88 108 ILE A CA 1
ATOM 829 C C . ILE A 1 108 ? -6.040 0.048 15.216 1.00 98.88 108 ILE A C 1
ATOM 831 O O . ILE A 1 108 ? -5.284 -0.858 15.556 1.00 98.88 108 ILE A O 1
ATOM 835 N N . GLY A 1 109 ? -6.760 -0.016 14.098 1.00 98.88 109 GLY A N 1
ATOM 836 C CA . GLY A 1 109 ? -6.577 -1.016 13.045 1.00 98.88 109 GLY A CA 1
ATOM 837 C C . GLY A 1 109 ? -5.844 -0.446 11.830 1.00 98.88 109 GLY A C 1
ATOM 838 O O . GLY A 1 109 ? -5.641 0.765 11.714 1.00 98.88 109 GLY A O 1
ATOM 839 N N . ALA A 1 110 ? -5.471 -1.316 10.895 1.00 98.88 110 ALA A N 1
ATOM 840 C CA . ALA A 1 110 ? -4.891 -0.902 9.623 1.00 98.88 110 ALA A CA 1
ATOM 841 C C . ALA A 1 110 ? -5.463 -1.711 8.452 1.00 98.88 110 ALA A C 1
ATOM 843 O O . ALA A 1 110 ? -5.694 -2.917 8.560 1.00 98.88 110 ALA A O 1
ATOM 844 N N . MET A 1 111 ? -5.681 -1.033 7.326 1.00 98.75 111 MET A N 1
ATOM 845 C CA . MET A 1 111 ? -6.182 -1.601 6.082 1.00 98.75 111 MET A CA 1
ATOM 846 C C . MET A 1 111 ? -5.240 -1.286 4.918 1.00 98.75 111 MET A C 1
ATOM 848 O O . MET A 1 111 ? -4.831 -0.142 4.720 1.00 98.75 111 MET A O 1
ATOM 852 N N . GLY A 1 112 ? -4.915 -2.304 4.125 1.00 98.50 112 GLY A N 1
ATOM 853 C CA . GLY A 1 112 ? -4.070 -2.173 2.940 1.00 98.50 112 GLY A CA 1
ATOM 854 C C . GLY A 1 112 ? -4.772 -2.602 1.655 1.00 98.50 112 GLY A C 1
ATOM 855 O O . GLY A 1 112 ? -5.399 -3.657 1.616 1.00 98.50 112 GLY A O 1
ATOM 856 N N . ILE A 1 113 ? -4.640 -1.813 0.588 1.00 98.00 113 ILE A N 1
ATOM 857 C CA . ILE A 1 113 ? -5.261 -2.101 -0.715 1.00 98.00 113 ILE A CA 1
ATOM 858 C C . ILE A 1 113 ? -4.169 -2.398 -1.751 1.00 98.00 113 ILE A C 1
ATOM 860 O O . ILE A 1 113 ? -3.184 -1.659 -1.834 1.00 98.00 113 ILE A O 1
ATOM 864 N N . CYS A 1 114 ? -4.337 -3.452 -2.558 1.00 96.81 114 CYS A N 1
ATOM 865 C CA . CYS A 1 114 ? -3.363 -3.866 -3.579 1.00 96.81 114 CYS A CA 1
ATOM 866 C C . CYS A 1 114 ? -1.968 -4.102 -2.961 1.00 96.81 114 CYS A C 1
ATOM 868 O O . CYS A 1 114 ? -1.856 -4.875 -2.012 1.00 96.81 114 CYS A O 1
ATOM 870 N N . ALA A 1 115 ? -0.922 -3.412 -3.422 1.00 97.75 115 ALA A N 1
ATOM 871 C CA . ALA A 1 115 ? 0.429 -3.460 -2.852 1.00 97.75 115 ALA A CA 1
ATOM 872 C C . ALA A 1 115 ? 0.463 -3.202 -1.336 1.00 97.75 115 ALA A C 1
ATOM 874 O O . ALA A 1 115 ? 1.191 -3.854 -0.591 1.00 97.75 115 ALA A O 1
ATOM 875 N N . SER A 1 116 ? -0.394 -2.304 -0.840 1.00 98.56 116 SER A N 1
ATOM 876 C CA . SER A 1 116 ? -0.499 -2.063 0.601 1.00 98.56 116 SER A CA 1
ATOM 877 C C . SER A 1 116 ? -1.137 -3.213 1.365 1.00 98.56 116 SER A C 1
ATOM 879 O O . SER A 1 116 ? -0.942 -3.313 2.572 1.00 98.56 116 SER A O 1
ATOM 881 N N . GLY A 1 117 ? -1.841 -4.118 0.684 1.00 97.56 117 GLY A N 1
ATOM 882 C CA . GLY A 1 117 ? -2.241 -5.403 1.245 1.00 97.56 117 GLY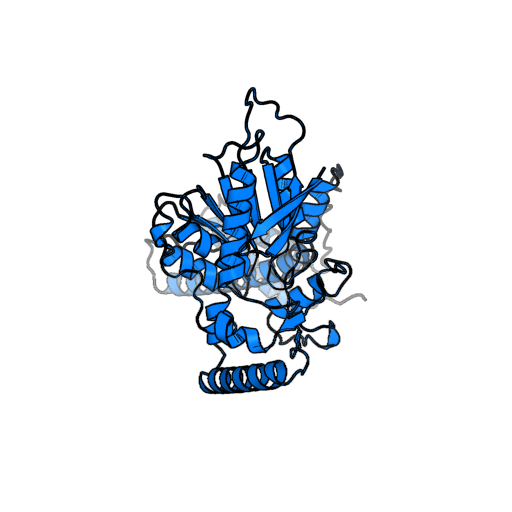 A CA 1
ATOM 883 C C . GLY A 1 117 ? -1.057 -6.331 1.546 1.00 97.56 117 GLY A C 1
ATOM 884 O O . GLY A 1 117 ? -1.257 -7.349 2.199 1.00 97.56 117 GLY A O 1
ATOM 885 N N . GLY A 1 118 ? 0.160 -5.987 1.115 1.00 97.88 118 GLY A N 1
ATOM 886 C CA . GLY A 1 118 ? 1.412 -6.565 1.597 1.00 97.88 118 GLY A CA 1
ATOM 887 C C . GLY A 1 118 ? 2.104 -5.707 2.666 1.00 97.88 118 GLY A C 1
ATOM 888 O O . GLY A 1 118 ? 2.487 -6.217 3.720 1.00 97.88 118 GLY A O 1
ATOM 889 N N . TYR A 1 119 ? 2.190 -4.386 2.454 1.00 98.81 119 TYR A N 1
ATOM 890 C CA . TYR A 1 119 ? 2.864 -3.470 3.393 1.00 98.81 119 TYR A CA 1
ATOM 891 C C . TYR A 1 119 ? 2.199 -3.395 4.772 1.00 98.81 119 TYR A C 1
ATOM 893 O O . TYR A 1 119 ? 2.890 -3.355 5.788 1.00 98.81 119 TYR A O 1
ATOM 901 N N . VAL A 1 120 ? 0.865 -3.391 4.831 1.00 98.88 120 VAL A N 1
ATOM 902 C CA . VAL A 1 120 ? 0.126 -3.272 6.096 1.00 98.88 120 VAL A CA 1
ATOM 903 C C . VAL A 1 120 ? 0.285 -4.520 6.976 1.00 98.88 120 VAL A C 1
ATOM 905 O O . VAL A 1 120 ? 0.637 -4.352 8.145 1.00 98.88 120 VAL A O 1
ATOM 908 N N . PRO A 1 121 ? 0.109 -5.759 6.470 1.00 98.69 121 PRO A N 1
ATOM 909 C CA . PRO A 1 121 ? 0.444 -6.955 7.243 1.00 98.69 121 PRO A CA 1
ATOM 910 C C . PRO A 1 121 ? 1.897 -6.965 7.721 1.00 98.69 121 PRO A C 1
ATOM 912 O O . PRO A 1 121 ? 2.134 -7.195 8.903 1.00 98.69 121 PRO A O 1
ATOM 915 N N . CYS A 1 122 ? 2.851 -6.614 6.854 1.00 98.69 122 CYS A N 1
ATOM 916 C CA . CYS A 1 122 ? 4.266 -6.534 7.220 1.00 98.69 122 CYS A CA 1
ATOM 917 C C . CYS A 1 122 ? 4.532 -5.520 8.353 1.00 98.69 122 CYS A C 1
ATOM 919 O O . CYS A 1 122 ? 5.284 -5.799 9.288 1.00 98.69 122 CYS A O 1
ATOM 921 N N . ALA A 1 123 ? 3.865 -4.360 8.335 1.00 98.81 123 ALA A N 1
ATOM 922 C CA . ALA A 1 123 ? 3.922 -3.404 9.440 1.00 98.81 123 ALA A CA 1
ATOM 923 C C . ALA A 1 123 ? 3.359 -4.001 10.736 1.00 98.81 123 ALA A C 1
ATOM 925 O O . ALA A 1 123 ? 3.986 -3.887 11.792 1.00 98.81 123 ALA A O 1
ATOM 926 N N . ALA A 1 124 ? 2.212 -4.679 10.649 1.00 98.75 124 ALA A N 1
ATOM 927 C CA . ALA A 1 124 ? 1.517 -5.254 11.793 1.00 98.75 124 ALA A CA 1
ATOM 928 C C . ALA A 1 124 ? 2.273 -6.410 12.458 1.00 98.75 124 ALA A C 1
ATOM 930 O O . ALA A 1 124 ? 2.127 -6.589 13.667 1.00 98.75 124 ALA A O 1
ATOM 931 N N . VAL A 1 125 ? 3.116 -7.151 11.727 1.00 98.00 125 VAL A N 1
ATOM 932 C CA . VAL A 1 125 ? 3.992 -8.193 12.301 1.00 98.00 125 VAL A CA 1
ATOM 933 C C . VAL A 1 125 ? 4.793 -7.648 13.487 1.00 98.00 125 VAL A C 1
ATOM 935 O O . VAL A 1 125 ? 4.889 -8.303 14.522 1.00 98.00 125 VAL A O 1
ATOM 938 N N . THR A 1 126 ? 5.323 -6.426 13.373 1.00 97.62 126 THR A N 1
ATOM 939 C CA . THR A 1 126 ? 6.209 -5.837 14.394 1.00 97.62 126 THR A CA 1
ATOM 940 C C . THR A 1 126 ? 5.574 -4.691 15.177 1.00 97.62 126 THR A C 1
ATOM 942 O O . THR A 1 126 ? 5.929 -4.480 16.334 1.00 97.62 126 THR A O 1
ATOM 945 N N . ASP A 1 127 ? 4.612 -3.968 14.603 1.00 98.75 127 ASP A N 1
ATOM 946 C CA . ASP A 1 127 ? 3.902 -2.901 15.305 1.00 98.75 127 ASP A CA 1
ATOM 947 C C . ASP A 1 127 ? 2.665 -3.440 16.037 1.00 98.75 127 ASP A C 1
ATOM 949 O O . ASP A 1 127 ? 1.572 -3.571 15.480 1.00 98.75 127 ASP A O 1
ATOM 953 N N . GLN A 1 128 ? 2.846 -3.745 17.323 1.00 98.38 128 GLN A N 1
ATOM 954 C CA . GLN A 1 128 ? 1.808 -4.291 18.208 1.00 98.38 128 GLN A CA 1
ATOM 955 C C . GLN A 1 128 ? 0.690 -3.285 18.546 1.00 98.38 128 GLN A C 1
ATOM 957 O O . GLN A 1 128 ? -0.323 -3.653 19.147 1.00 98.38 128 GLN A O 1
ATOM 962 N N . ARG A 1 129 ? 0.836 -2.011 18.156 1.00 98.81 129 ARG A N 1
ATOM 963 C CA . ARG A 1 129 ? -0.223 -1.000 18.306 1.00 98.81 129 ARG A CA 1
ATOM 964 C C . ARG A 1 129 ? -1.343 -1.209 17.288 1.00 98.81 129 ARG A C 1
ATOM 966 O O . ARG A 1 129 ? -2.475 -0.821 17.555 1.00 98.81 129 ARG A O 1
ATOM 973 N N . ILE A 1 130 ? -1.051 -1.863 16.160 1.00 98.88 130 ILE A N 1
ATOM 974 C CA . ILE A 1 130 ? -2.053 -2.278 15.174 1.00 98.88 130 ILE A CA 1
ATOM 975 C C . ILE A 1 130 ? -2.793 -3.488 15.740 1.00 98.88 130 ILE A C 1
ATOM 977 O O . ILE A 1 130 ? -2.221 -4.572 15.839 1.00 98.88 130 ILE A O 1
ATOM 981 N N . LYS A 1 131 ? -4.058 -3.300 16.120 1.00 98.81 131 LYS A N 1
ATOM 982 C CA . LYS A 1 131 ? -4.883 -4.293 16.826 1.00 98.81 131 LYS A CA 1
ATOM 983 C C . LYS A 1 131 ? -5.680 -5.212 15.907 1.00 98.81 131 LYS A C 1
ATOM 985 O O . LYS A 1 131 ? -6.119 -6.262 16.355 1.00 98.81 131 LYS A O 1
ATOM 990 N N . ALA A 1 132 ? -5.890 -4.817 14.655 1.00 98.69 132 ALA A N 1
ATOM 991 C CA . ALA A 1 132 ? -6.597 -5.596 13.643 1.00 98.69 132 ALA A CA 1
ATOM 992 C C . ALA A 1 132 ? -6.091 -5.221 12.249 1.00 98.69 132 ALA A C 1
ATOM 994 O O . ALA A 1 132 ? -5.810 -4.046 11.988 1.00 98.69 132 ALA A O 1
ATOM 995 N N . VAL A 1 133 ? -5.993 -6.211 11.364 1.00 98.88 133 VAL A N 1
ATOM 996 C CA . VAL A 1 133 ? -5.459 -6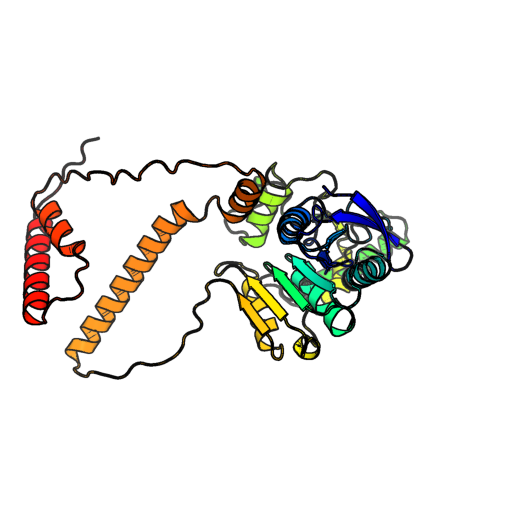.047 10.010 1.00 98.88 133 VAL A CA 1
ATOM 997 C C . VAL A 1 133 ? -6.502 -6.467 8.987 1.00 98.88 133 VAL A C 1
ATOM 999 O O . VAL A 1 133 ? -7.037 -7.570 9.064 1.00 98.88 133 VAL A O 1
ATOM 1002 N N . ALA A 1 134 ? -6.756 -5.605 8.005 1.00 98.62 134 ALA A N 1
ATOM 1003 C CA . ALA A 1 134 ? -7.581 -5.920 6.847 1.00 98.62 134 ALA A CA 1
ATOM 1004 C C . ALA A 1 134 ? -6.808 -5.684 5.543 1.00 98.62 134 ALA A C 1
ATOM 1006 O O . ALA A 1 134 ? -6.004 -4.757 5.439 1.00 98.62 134 ALA A O 1
ATOM 1007 N N . THR A 1 135 ? -7.067 -6.481 4.512 1.00 98.25 135 THR A N 1
ATOM 1008 C CA . THR A 1 135 ? -6.526 -6.227 3.170 1.00 98.25 135 THR A CA 1
ATOM 1009 C C . THR A 1 135 ? -7.596 -6.382 2.104 1.00 98.25 135 THR A C 1
ATOM 1011 O O . THR A 1 135 ? -8.520 -7.174 2.271 1.00 98.25 135 THR A O 1
ATOM 1014 N N . VAL A 1 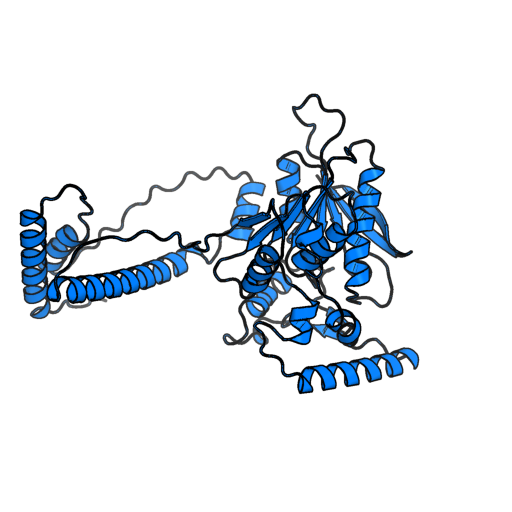136 ? -7.473 -5.632 1.008 1.00 95.94 136 VAL A N 1
ATOM 1015 C CA . VAL A 1 136 ? -8.337 -5.763 -0.173 1.00 95.94 136 VAL A CA 1
ATOM 1016 C C . VAL A 1 136 ? -7.475 -5.946 -1.412 1.00 95.94 136 VAL A C 1
ATOM 1018 O O . VAL A 1 136 ? -6.630 -5.102 -1.718 1.00 95.94 136 VAL A O 1
ATOM 1021 N N . SER A 1 137 ? -7.705 -7.044 -2.133 1.00 94.12 137 SER A N 1
ATOM 1022 C CA . SER A 1 137 ? -6.954 -7.426 -3.333 1.00 94.12 137 SER A CA 1
ATOM 1023 C C . SER A 1 137 ? -5.441 -7.392 -3.095 1.00 94.12 137 SER A C 1
ATOM 1025 O O . SER A 1 137 ? -4.697 -6.875 -3.925 1.00 94.12 137 SER A O 1
ATOM 1027 N N . GLY A 1 138 ? -5.002 -7.884 -1.931 1.00 94.56 138 GLY A N 1
ATOM 1028 C CA . GLY A 1 138 ? -3.622 -7.754 -1.470 1.00 94.56 138 GLY A CA 1
ATOM 1029 C C . GLY A 1 138 ? -2.605 -8.37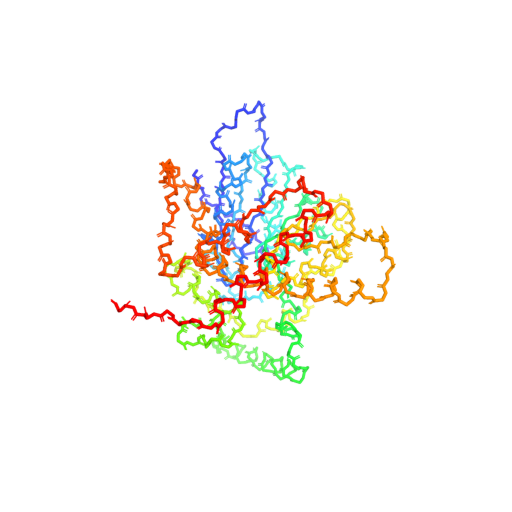8 -2.425 1.00 94.56 138 GLY A C 1
ATOM 1030 O O . GLY A 1 138 ? -2.852 -9.444 -2.990 1.00 94.56 138 GLY A O 1
ATOM 1031 N N . ALA A 1 139 ? -1.465 -7.708 -2.586 1.00 95.12 139 ALA A N 1
ATOM 1032 C CA . ALA A 1 139 ? -0.344 -8.170 -3.391 1.00 95.12 139 ALA A CA 1
ATOM 1033 C C . ALA A 1 139 ? 0.955 -8.148 -2.579 1.00 95.12 139 ALA A C 1
ATOM 1035 O O . ALA A 1 139 ? 1.249 -7.161 -1.903 1.00 95.12 139 ALA A O 1
ATOM 1036 N N . ASP A 1 140 ? 1.744 -9.218 -2.694 1.00 97.50 140 ASP A N 1
ATOM 1037 C CA . ASP A 1 140 ? 3.134 -9.224 -2.240 1.00 97.50 140 ASP A CA 1
ATOM 1038 C C . ASP A 1 140 ? 4.007 -8.647 -3.353 1.00 97.50 140 ASP A C 1
ATOM 1040 O O . ASP A 1 140 ? 4.279 -9.313 -4.354 1.00 97.50 140 ASP A O 1
ATOM 1044 N N . MET A 1 141 ? 4.424 -7.391 -3.190 1.00 96.75 141 MET A N 1
ATOM 1045 C CA . MET A 1 141 ? 5.213 -6.687 -4.203 1.00 96.75 141 MET A CA 1
ATOM 1046 C C . MET A 1 141 ? 6.583 -7.317 -4.423 1.00 96.75 141 MET A C 1
ATOM 1048 O O . MET A 1 141 ? 7.060 -7.355 -5.554 1.00 96.75 141 MET A O 1
ATOM 1052 N N . GLY A 1 142 ? 7.206 -7.849 -3.372 1.00 97.12 142 GLY A N 1
ATOM 1053 C CA . GLY A 1 142 ? 8.511 -8.475 -3.513 1.00 97.12 142 GLY A CA 1
ATOM 1054 C C . GLY A 1 142 ? 8.424 -9.774 -4.295 1.00 97.12 142 GLY A C 1
ATOM 1055 O O . GLY A 1 142 ? 9.198 -9.994 -5.225 1.00 97.12 142 GLY A O 1
ATOM 1056 N N . ARG A 1 143 ? 7.419 -10.602 -4.001 1.00 96.12 143 ARG A N 1
ATOM 1057 C CA . ARG A 1 143 ? 7.142 -11.802 -4.793 1.00 96.12 143 ARG A CA 1
ATOM 1058 C C . ARG A 1 143 ? 6.710 -11.460 -6.221 1.00 96.12 143 ARG A C 1
ATOM 1060 O O . ARG A 1 143 ? 7.180 -12.112 -7.146 1.00 96.12 143 ARG A O 1
ATOM 1067 N N . LEU A 1 144 ? 5.886 -10.429 -6.419 1.00 95.12 144 LEU A N 1
ATOM 1068 C CA . LEU A 1 144 ? 5.475 -9.974 -7.751 1.00 95.12 144 LEU A CA 1
ATOM 1069 C C . LEU A 1 144 ? 6.677 -9.565 -8.614 1.00 95.12 144 LEU A C 1
ATOM 1071 O O . LEU A 1 144 ? 6.741 -9.954 -9.774 1.00 95.12 144 LEU A O 1
ATOM 1075 N N . PHE A 1 145 ? 7.639 -8.824 -8.061 1.00 95.31 145 PHE A N 1
ATOM 1076 C CA . PHE A 1 145 ? 8.837 -8.410 -8.799 1.00 95.31 145 PHE A CA 1
ATOM 1077 C C . PHE A 1 145 ? 9.859 -9.542 -8.964 1.00 95.31 145 PHE A C 1
ATOM 1079 O O . PHE A 1 145 ? 10.534 -9.597 -9.987 1.00 95.31 145 PHE A O 1
ATOM 1086 N N . ARG A 1 146 ? 9.965 -10.472 -8.003 1.00 95.00 146 ARG A N 1
ATOM 1087 C CA . ARG A 1 146 ? 10.862 -11.635 -8.122 1.00 95.00 146 ARG A CA 1
ATOM 1088 C C . ARG A 1 146 ? 10.373 -12.683 -9.114 1.00 95.00 146 ARG A C 1
ATOM 1090 O O . ARG A 1 146 ? 11.183 -13.283 -9.811 1.00 95.00 146 ARG A O 1
ATOM 1097 N N . GLU A 1 147 ? 9.077 -12.966 -9.100 1.00 93.56 147 GLU A N 1
ATOM 1098 C CA . GLU A 1 147 ? 8.494 -14.127 -9.780 1.00 93.56 147 GLU A CA 1
ATOM 1099 C C . GLU A 1 147 ? 7.587 -13.725 -10.946 1.00 93.56 147 GLU A C 1
ATOM 1101 O O . GLU A 1 147 ? 7.173 -14.580 -11.722 1.00 93.56 147 GLU A O 1
ATOM 1106 N N . GLY A 1 148 ? 7.266 -12.440 -11.105 1.00 91.75 148 GLY A N 1
ATOM 1107 C CA . GLY A 1 148 ? 6.221 -12.001 -12.022 1.00 91.75 148 GLY A CA 1
ATOM 1108 C C . GLY A 1 148 ? 4.827 -12.420 -11.548 1.00 91.75 148 GLY A C 1
ATOM 1109 O O . GLY A 1 148 ? 4.644 -13.208 -10.613 1.00 91.75 148 GLY A O 1
ATOM 1110 N N . LEU A 1 149 ? 3.801 -11.888 -12.210 1.00 89.31 149 LEU A N 1
ATOM 1111 C CA . LEU A 1 149 ? 2.423 -12.249 -11.900 1.00 89.31 149 LEU A CA 1
ATOM 1112 C C . LEU A 1 149 ? 2.183 -13.729 -12.224 1.00 89.31 149 LEU A C 1
ATOM 1114 O O . LEU A 1 149 ? 2.337 -14.153 -13.365 1.00 89.31 149 LEU A O 1
ATOM 1118 N N . GLY A 1 150 ? 1.804 -14.520 -11.219 1.00 87.75 150 GLY A N 1
ATOM 1119 C CA . GLY A 1 150 ? 1.580 -15.957 -11.392 1.00 87.75 150 GLY A CA 1
ATOM 1120 C C . GLY A 1 150 ? 2.853 -16.799 -11.549 1.00 87.75 150 GLY A C 1
ATOM 1121 O O . GLY A 1 150 ? 2.749 -17.959 -11.938 1.00 87.75 150 GLY A O 1
ATOM 1122 N N . GLY A 1 151 ? 4.037 -16.258 -11.238 1.00 89.94 151 GLY A N 1
ATOM 1123 C CA . GLY A 1 151 ? 5.286 -17.027 -11.270 1.00 89.94 151 GLY A CA 1
ATOM 1124 C C . GLY A 1 151 ? 5.911 -17.179 -12.659 1.00 89.94 151 GLY A C 1
ATOM 1125 O O . GLY A 1 151 ? 6.593 -18.167 -12.922 1.00 89.94 151 GLY A O 1
ATOM 1126 N N . THR A 1 152 ? 5.631 -16.251 -13.574 1.00 89.25 152 THR A N 1
ATOM 1127 C CA . THR A 1 152 ? 6.035 -16.338 -14.984 1.00 89.25 152 THR A CA 1
ATOM 1128 C C . THR A 1 152 ? 7.408 -15.740 -15.297 1.00 89.25 152 THR A C 1
ATOM 1130 O O . THR A 1 152 ? 7.921 -15.973 -16.391 1.00 89.25 152 THR A O 1
ATOM 1133 N N . LEU A 1 153 ? 7.994 -14.943 -14.398 1.00 91.12 153 LEU A N 1
ATOM 1134 C CA . LEU A 1 153 ? 9.299 -14.311 -14.609 1.00 91.12 153 LEU A CA 1
ATOM 1135 C C . LEU A 1 153 ? 10.422 -15.328 -14.401 1.00 91.12 153 LEU A C 1
ATOM 1137 O O . LEU A 1 153 ? 10.447 -16.055 -13.406 1.00 91.12 153 LEU A O 1
ATOM 1141 N N . LYS A 1 154 ? 11.385 -15.357 -15.324 1.00 94.50 154 LYS A N 1
ATOM 1142 C CA . LYS A 1 154 ? 12.566 -16.210 -15.193 1.00 94.50 154 LYS A CA 1
ATOM 1143 C C . LYS A 1 154 ? 13.622 -15.531 -14.333 1.00 94.50 154 LYS A C 1
ATOM 1145 O O . LYS A 1 154 ? 13.771 -14.308 -14.334 1.00 94.50 154 LYS A O 1
ATOM 1150 N N . LYS A 1 155 ? 14.415 -16.340 -13.631 1.00 93.81 155 LYS A N 1
ATOM 1151 C CA . LYS A 1 155 ? 15.492 -15.840 -12.772 1.00 93.81 155 LYS A CA 1
ATOM 1152 C C . LYS A 1 155 ? 16.525 -15.040 -13.567 1.00 93.81 155 LYS A C 1
ATOM 1154 O O . LYS A 1 155 ? 17.047 -14.058 -13.054 1.00 93.81 155 LYS A O 1
ATOM 1159 N N . GLU A 1 156 ? 16.812 -15.442 -14.799 1.00 96.56 156 GLU A N 1
ATOM 1160 C CA . GLU A 1 156 ? 17.763 -14.764 -15.682 1.00 96.56 156 GLU A CA 1
ATOM 1161 C C . GLU A 1 156 ? 17.303 -13.336 -16.002 1.00 96.56 156 GLU A C 1
ATOM 1163 O O . GLU A 1 156 ? 18.106 -12.406 -15.919 1.00 96.56 156 GLU A O 1
ATOM 1168 N N . ASP A 1 157 ? 16.007 -13.152 -16.270 1.00 95.25 157 ASP A N 1
ATOM 1169 C CA . ASP A 1 157 ? 15.406 -11.841 -16.535 1.00 95.25 157 ASP A CA 1
ATOM 1170 C C . ASP A 1 157 ? 15.458 -10.953 -15.282 1.00 95.25 157 ASP A C 1
ATOM 1172 O O . ASP A 1 157 ? 15.848 -9.787 -15.357 1.00 95.25 157 ASP A O 1
ATOM 1176 N N . LEU A 1 158 ? 15.167 -11.523 -14.103 1.00 95.62 158 LEU A N 1
ATOM 1177 C CA . LEU A 1 158 ? 15.332 -10.825 -12.825 1.00 95.62 158 LEU A CA 1
ATOM 1178 C C . LEU A 1 158 ? 16.792 -10.396 -12.599 1.00 95.62 158 LEU A C 1
ATOM 1180 O O . LEU A 1 158 ? 17.046 -9.251 -12.229 1.00 95.62 158 LEU A O 1
ATOM 1184 N N . MET A 1 159 ? 17.765 -11.288 -12.818 1.00 97.50 159 MET A N 1
ATOM 1185 C CA . MET A 1 159 ? 19.187 -10.961 -12.642 1.00 97.50 159 MET A CA 1
ATOM 1186 C C . MET A 1 159 ? 19.639 -9.866 -13.614 1.00 97.50 159 MET A C 1
ATOM 1188 O O . MET A 1 159 ? 20.404 -8.983 -13.223 1.00 97.50 159 MET A O 1
ATOM 1192 N N . ALA A 1 160 ? 19.145 -9.880 -14.855 1.00 97.50 160 ALA A N 1
ATOM 1193 C CA . ALA A 1 160 ? 19.413 -8.826 -15.827 1.00 97.50 160 ALA A CA 1
ATOM 1194 C C . ALA A 1 160 ? 18.830 -7.475 -15.376 1.00 97.50 160 ALA A C 1
ATOM 1196 O O . ALA A 1 160 ? 19.530 -6.461 -15.424 1.00 97.50 160 ALA A O 1
ATOM 1197 N N . ALA A 1 161 ? 17.593 -7.462 -14.872 1.00 96.25 161 ALA A N 1
ATOM 1198 C CA . ALA A 1 161 ? 16.957 -6.255 -14.352 1.00 96.25 161 ALA A CA 1
ATOM 1199 C C . ALA A 1 161 ? 17.687 -5.699 -13.113 1.00 96.25 161 ALA A C 1
ATOM 1201 O O . ALA A 1 161 ? 17.911 -4.493 -13.018 1.00 96.25 161 ALA A O 1
ATOM 1202 N N . LEU A 1 162 ? 18.154 -6.563 -12.204 1.00 97.75 162 LEU A N 1
ATOM 1203 C CA . LEU A 1 162 ? 18.971 -6.158 -11.052 1.00 97.75 162 LEU A CA 1
ATOM 1204 C C . LEU A 1 162 ? 20.335 -5.592 -11.473 1.00 97.75 162 LEU A C 1
ATOM 1206 O O . LEU A 1 162 ? 20.774 -4.571 -10.942 1.00 97.75 162 LEU A O 1
ATOM 1210 N N . ALA A 1 163 ? 20.998 -6.208 -12.456 1.00 98.25 163 ALA A N 1
ATOM 1211 C CA . ALA A 1 163 ? 22.237 -5.670 -13.013 1.00 98.25 163 ALA A CA 1
ATOM 1212 C C . ALA A 1 163 ? 22.010 -4.288 -13.649 1.00 98.25 163 ALA A C 1
ATOM 1214 O O . ALA A 1 163 ? 22.837 -3.387 -13.497 1.00 98.25 163 ALA A O 1
ATOM 1215 N N . GLN A 1 164 ? 20.873 -4.095 -14.324 1.00 98.00 164 GLN A N 1
ATOM 1216 C CA . GLN A 1 164 ? 20.493 -2.808 -14.898 1.00 98.00 164 GLN A CA 1
ATOM 1217 C C . GLN A 1 164 ? 20.181 -1.758 -13.819 1.00 98.00 164 GLN A C 1
ATOM 1219 O O . GLN A 1 164 ? 20.642 -0.622 -13.932 1.00 98.00 164 GLN A O 1
ATOM 1224 N N . ALA A 1 165 ? 19.498 -2.134 -12.735 1.00 97.62 165 ALA A N 1
ATOM 1225 C CA . ALA A 1 165 ? 19.267 -1.263 -11.582 1.00 97.62 165 ALA A CA 1
ATOM 1226 C C . ALA A 1 165 ? 20.583 -0.774 -10.952 1.00 97.62 165 ALA A C 1
ATOM 1228 O O . ALA A 1 165 ? 20.709 0.406 -10.618 1.00 97.62 165 ALA A O 1
ATOM 1229 N N . GLY A 1 166 ? 21.593 -1.648 -10.865 1.00 98.12 166 GLY A N 1
ATOM 1230 C CA . GLY A 1 166 ? 22.944 -1.278 -10.436 1.00 98.12 166 GLY A CA 1
ATOM 1231 C C . GLY A 1 166 ? 23.578 -0.202 -11.324 1.00 98.12 166 GLY A C 1
ATOM 1232 O O . GLY A 1 166 ? 24.133 0.768 -10.810 1.00 98.12 166 GLY A O 1
ATOM 1233 N N . LYS A 1 167 ? 23.425 -0.310 -12.650 1.00 98.44 167 LYS A N 1
ATOM 1234 C CA . LYS A 1 167 ? 23.892 0.726 -13.589 1.00 98.44 167 LYS A CA 1
ATOM 1235 C C . LYS A 1 167 ? 23.149 2.047 -13.393 1.00 98.44 167 LYS A C 1
ATOM 1237 O O . LYS A 1 167 ? 23.794 3.088 -13.342 1.00 98.44 167 LYS A O 1
ATOM 1242 N N . TYR A 1 168 ? 21.823 2.015 -13.233 1.00 97.94 168 TYR A N 1
ATOM 1243 C CA . TYR A 1 168 ? 21.035 3.225 -12.979 1.00 97.94 168 TYR A CA 1
ATOM 1244 C C . TYR A 1 168 ? 21.486 3.954 -11.713 1.00 97.94 168 TYR A C 1
ATOM 1246 O O . TYR A 1 168 ? 21.616 5.172 -11.738 1.00 97.94 168 TYR A O 1
ATOM 1254 N N . ARG A 1 169 ? 21.834 3.231 -10.640 1.00 96.69 169 ARG A N 1
ATOM 1255 C CA . ARG A 1 169 ? 22.426 3.848 -9.440 1.00 96.69 169 ARG A CA 1
ATOM 1256 C C . ARG A 1 169 ? 23.722 4.594 -9.742 1.00 96.69 169 ARG A C 1
ATOM 1258 O O . ARG A 1 169 ? 23.906 5.701 -9.245 1.00 96.69 169 ARG A O 1
ATOM 1265 N N . THR A 1 170 ? 24.619 3.997 -10.526 1.00 98.19 170 THR A N 1
ATOM 1266 C CA . THR A 1 170 ? 25.881 4.644 -10.910 1.00 98.19 170 THR A CA 1
ATOM 1267 C C . THR A 1 170 ? 25.635 5.902 -11.738 1.00 98.19 170 THR A C 1
ATOM 1269 O O . THR A 1 170 ? 26.236 6.930 -11.444 1.00 98.19 170 THR A O 1
ATOM 1272 N N . LEU A 1 171 ? 24.731 5.845 -12.719 1.00 98.00 171 LEU A N 1
ATOM 1273 C CA . LEU A 1 171 ? 24.386 6.994 -13.563 1.00 98.00 171 LEU A CA 1
ATOM 1274 C C . LEU A 1 171 ? 23.741 8.126 -12.748 1.00 98.00 171 LEU A C 1
ATOM 1276 O O . LEU A 1 171 ? 24.133 9.284 -12.867 1.00 98.00 171 LEU A O 1
ATOM 1280 N N . GLU A 1 172 ? 22.815 7.797 -11.847 1.00 96.50 172 GLU A N 1
ATOM 1281 C CA . GLU A 1 172 ? 22.208 8.776 -10.939 1.00 96.50 172 GLU A CA 1
ATOM 1282 C C . GLU A 1 172 ? 23.253 9.434 -10.025 1.00 96.50 172 GLU A C 1
ATOM 1284 O O . GLU A 1 172 ? 23.239 10.649 -9.836 1.00 96.50 172 GLU A O 1
ATOM 1289 N N . ALA A 1 173 ? 24.211 8.661 -9.502 1.00 96.88 173 ALA A N 1
ATOM 1290 C CA . ALA A 1 173 ? 25.317 9.197 -8.704 1.00 96.88 173 ALA A CA 1
ATOM 1291 C C . ALA A 1 173 ? 26.260 10.108 -9.515 1.00 96.88 173 ALA A C 1
ATOM 1293 O O . ALA A 1 173 ? 26.925 10.968 -8.941 1.00 96.88 173 ALA A O 1
ATOM 1294 N N . GLN A 1 174 ? 26.304 9.943 -10.840 1.00 98.06 174 GLN A N 1
ATOM 1295 C CA . GLN A 1 174 ? 27.034 10.808 -11.772 1.00 98.06 174 GLN A CA 1
ATOM 1296 C C . GLN A 1 174 ? 26.240 12.065 -12.174 1.00 98.06 174 GLN A C 1
ATOM 1298 O O . GLN A 1 174 ? 26.754 12.897 -12.920 1.00 98.06 174 GLN A O 1
ATOM 1303 N N . GLY A 1 175 ? 25.019 12.239 -11.656 1.00 97.06 175 GLY A N 1
ATOM 1304 C CA . GLY A 1 175 ? 24.177 13.413 -11.883 1.00 97.06 175 GLY A CA 1
ATOM 1305 C C . GLY A 1 175 ? 23.066 13.215 -12.916 1.00 97.06 175 GLY A C 1
ATOM 1306 O O . GLY A 1 175 ? 22.346 14.172 -13.208 1.00 97.06 175 GLY A O 1
ATOM 1307 N N . GLU A 1 176 ? 22.889 12.007 -13.464 1.00 97.69 176 GLU A N 1
ATOM 1308 C CA . GLU A 1 176 ? 21.732 11.720 -14.314 1.00 97.69 176 GLU A CA 1
ATOM 1309 C C . GLU A 1 176 ? 20.425 11.685 -13.510 1.00 97.69 176 GLU A C 1
ATOM 1311 O O . GLU A 1 176 ? 20.393 11.413 -12.307 1.00 97.69 176 GLU A O 1
ATOM 1316 N N . LYS A 1 177 ? 19.306 11.957 -14.189 1.00 96.88 177 LYS A N 1
ATOM 1317 C CA . LYS A 1 177 ? 17.981 11.834 -13.573 1.00 96.88 177 LYS A CA 1
ATOM 1318 C C . LYS A 1 177 ? 17.630 10.355 -13.360 1.00 96.88 177 LYS A C 1
ATOM 1320 O O . LYS A 1 177 ? 18.014 9.524 -14.185 1.00 96.88 177 LYS A O 1
ATOM 1325 N N . PRO A 1 178 ? 16.843 10.023 -12.319 1.00 97.25 178 PRO A N 1
ATOM 1326 C CA . PRO A 1 178 ? 16.346 8.667 -12.134 1.00 97.25 178 PRO A CA 1
ATOM 1327 C C . PRO A 1 178 ? 15.598 8.161 -13.363 1.00 97.25 178 PRO A C 1
ATOM 1329 O O . PRO A 1 178 ? 14.777 8.873 -13.947 1.00 97.25 178 PRO A O 1
ATOM 1332 N N . HIS A 1 179 ? 15.871 6.914 -13.730 1.00 97.56 179 HIS A N 1
ATOM 1333 C CA . HIS A 1 179 ? 15.161 6.243 -14.810 1.00 97.56 179 HIS A CA 1
ATOM 1334 C C . HIS A 1 179 ? 13.773 5.835 -14.312 1.00 97.56 179 HIS A C 1
ATOM 1336 O O . HIS A 1 179 ? 13.656 5.185 -13.271 1.00 97.56 179 HIS A O 1
ATOM 1342 N N . LEU A 1 180 ? 12.731 6.246 -15.035 1.00 97.00 180 LEU A N 1
ATOM 1343 C CA . LEU A 1 180 ? 11.339 6.022 -14.653 1.00 97.00 180 LEU A CA 1
ATOM 1344 C C . LEU A 1 180 ? 10.686 4.968 -15.540 1.00 97.00 180 LEU A C 1
ATOM 1346 O O . LEU A 1 180 ? 10.897 4.938 -16.750 1.00 97.00 180 LEU A O 1
ATOM 1350 N N . GLU A 1 181 ? 9.833 4.163 -14.924 1.00 96.06 181 GLU A N 1
ATOM 1351 C CA . GLU A 1 181 ? 8.973 3.196 -15.590 1.00 96.06 181 GLU A CA 1
ATOM 1352 C C . GLU A 1 181 ? 7.515 3.422 -15.203 1.00 96.06 181 GLU A C 1
ATOM 1354 O O . GLU A 1 181 ? 7.205 3.952 -14.129 1.00 96.06 181 GLU A O 1
ATOM 1359 N N . HIS A 1 182 ? 6.605 3.026 -16.092 1.00 96.19 182 HIS A N 1
ATOM 1360 C CA . HIS A 1 182 ? 5.185 3.108 -15.802 1.00 96.19 182 HIS A CA 1
ATOM 1361 C C . HIS A 1 182 ? 4.738 1.974 -14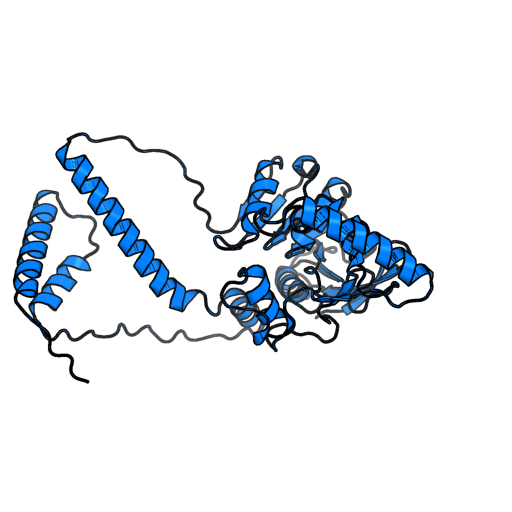.872 1.00 96.19 182 HIS A C 1
ATOM 1363 O O . HIS A 1 182 ? 5.153 0.829 -15.037 1.00 96.19 182 HIS A O 1
ATOM 1369 N N . VAL A 1 183 ? 3.840 2.278 -13.930 1.00 94.31 183 VAL A N 1
ATOM 1370 C CA . VAL A 1 183 ? 3.259 1.270 -13.021 1.00 94.31 183 VAL A CA 1
ATOM 1371 C C . VAL A 1 183 ? 2.275 0.355 -13.762 1.00 94.31 183 VAL A C 1
ATOM 1373 O O . VAL A 1 183 ? 2.251 -0.856 -13.551 1.00 94.31 183 VAL A O 1
ATOM 1376 N N . VAL A 1 184 ? 1.468 0.937 -14.649 1.00 93.44 184 VAL A N 1
ATOM 1377 C CA . VAL A 1 184 ? 0.574 0.245 -15.592 1.00 93.44 184 VAL A CA 1
ATOM 1378 C C . VAL A 1 184 ? 0.778 0.820 -16.996 1.00 93.44 184 VAL A C 1
ATOM 1380 O O . VAL A 1 184 ? 1.266 1.949 -17.101 1.00 93.44 184 VAL A O 1
ATOM 1383 N N . PRO A 1 185 ? 0.381 0.125 -18.081 1.00 93.75 185 PRO A N 1
ATOM 1384 C CA . PRO A 1 185 ? 0.362 0.728 -19.415 1.00 93.75 185 PRO A CA 1
ATOM 1385 C C . PRO A 1 185 ? -0.287 2.116 -19.390 1.00 93.75 185 PRO A C 1
ATOM 1387 O O . PRO A 1 185 ? -1.320 2.316 -18.741 1.00 93.75 185 PRO A O 1
ATOM 1390 N N . ASN A 1 186 ? 0.342 3.096 -20.035 1.00 91.56 186 ASN A N 1
ATOM 1391 C CA . ASN A 1 186 ? 0.003 4.503 -19.839 1.00 91.56 186 ASN A CA 1
ATOM 1392 C C . ASN A 1 186 ? -1.245 4.919 -20.614 1.00 91.56 186 ASN A C 1
ATOM 1394 O O . ASN A 1 186 ? -1.927 5.870 -20.223 1.00 91.56 186 ASN A O 1
ATOM 1398 N N . THR A 1 187 ? -1.558 4.182 -21.676 1.00 86.38 187 THR A N 1
ATOM 1399 C CA . THR A 1 187 ? -2.775 4.336 -22.467 1.00 86.38 187 THR A CA 1
ATOM 1400 C C . THR A 1 187 ? -3.486 2.988 -22.627 1.00 86.38 187 THR A C 1
ATOM 1402 O O . THR A 1 187 ? -2.827 1.947 -22.630 1.00 86.38 187 THR A O 1
ATOM 1405 N N . PRO A 1 188 ? -4.821 2.963 -22.813 1.00 78.88 188 PRO A N 1
ATOM 1406 C CA . PRO A 1 188 ? -5.538 1.721 -23.118 1.00 78.88 188 PRO A CA 1
ATOM 1407 C C . PRO A 1 188 ? -5.014 1.001 -24.370 1.00 78.88 188 PRO A C 1
ATOM 1409 O O . PRO A 1 188 ? -5.073 -0.219 -24.440 1.00 78.88 188 PRO A O 1
ATOM 1412 N N . ALA A 1 189 ? -4.457 1.737 -25.339 1.00 83.69 189 ALA A N 1
ATOM 1413 C CA . ALA A 1 189 ? -3.861 1.164 -26.547 1.00 83.69 189 ALA A CA 1
ATOM 1414 C C . ALA A 1 189 ? -2.558 0.385 -26.272 1.00 83.69 189 ALA A C 1
ATOM 1416 O O . ALA A 1 189 ? -2.228 -0.535 -27.013 1.00 83.69 189 ALA A O 1
ATOM 1417 N N . GLU A 1 190 ? -1.835 0.722 -25.200 1.00 87.12 190 GLU A N 1
ATOM 1418 C CA . GLU A 1 190 ? -0.645 -0.009 -24.735 1.00 87.12 190 GLU A CA 1
ATOM 1419 C C . GLU A 1 190 ? -1.001 -1.267 -23.918 1.00 87.12 190 GLU A C 1
ATOM 1421 O O . GLU A 1 190 ? -0.110 -2.032 -23.548 1.00 87.12 190 GLU A O 1
ATOM 1426 N N . ALA A 1 191 ? -2.286 -1.494 -23.625 1.00 81.94 191 ALA A N 1
ATOM 1427 C CA . ALA A 1 191 ? -2.785 -2.645 -22.878 1.00 81.94 191 ALA A CA 1
ATOM 1428 C C . ALA A 1 191 ? -3.503 -3.628 -23.828 1.00 81.94 191 ALA A C 1
ATOM 1430 O O . ALA A 1 191 ? -4.726 -3.558 -23.964 1.00 81.94 191 ALA A O 1
ATOM 1431 N N . PRO A 1 192 ? -2.783 -4.553 -24.496 1.00 80.31 192 PRO A N 1
ATOM 1432 C CA . PRO A 1 192 ? -3.416 -5.531 -25.379 1.00 80.31 192 PRO A CA 1
ATOM 1433 C C . PRO A 1 192 ? -4.364 -6.444 -24.592 1.00 80.31 192 PRO A C 1
ATOM 1435 O O . PRO A 1 192 ? -4.133 -6.710 -23.415 1.00 80.31 192 PRO A O 1
ATOM 1438 N N . ASP A 1 193 ? -5.382 -7.014 -25.243 1.00 79.00 193 ASP A N 1
ATOM 1439 C CA . ASP A 1 193 ? -6.370 -7.886 -24.578 1.00 79.00 193 ASP A CA 1
ATOM 1440 C C . ASP A 1 193 ? -5.748 -9.096 -23.857 1.00 79.00 193 ASP A C 1
ATOM 1442 O O . ASP A 1 193 ? -6.322 -9.625 -22.902 1.00 79.00 193 ASP A O 1
ATOM 1446 N N . THR A 1 194 ? -4.557 -9.512 -24.292 1.00 83.38 194 THR A N 1
ATOM 1447 C CA . THR A 1 194 ? -3.776 -10.616 -23.724 1.00 83.38 194 THR A CA 1
ATOM 1448 C C . THR A 1 194 ? -3.009 -10.251 -22.454 1.00 83.38 194 THR A C 1
ATOM 1450 O O . THR A 1 194 ? -2.492 -11.154 -21.796 1.00 83.38 194 THR A O 1
ATOM 1453 N N . ILE A 1 195 ? -2.884 -8.964 -22.106 1.00 84.38 195 ILE A N 1
ATOM 1454 C CA . ILE A 1 195 ? -2.233 -8.557 -20.857 1.00 84.38 195 ILE A CA 1
ATOM 1455 C C . ILE A 1 195 ? -3.083 -9.023 -19.661 1.00 84.38 195 ILE A C 1
ATOM 1457 O O . ILE A 1 195 ? -4.319 -9.026 -19.751 1.00 84.38 195 ILE A O 1
ATOM 1461 N N . PRO A 1 196 ? -2.466 -9.419 -18.531 1.00 87.81 196 PRO A N 1
ATOM 1462 C CA . PRO A 1 196 ? -3.226 -9.788 -17.344 1.00 87.81 196 PRO A CA 1
ATOM 1463 C C . PRO A 1 196 ? -4.232 -8.714 -16.915 1.00 87.81 196 PRO A C 1
ATOM 1465 O O . PRO A 1 196 ? -3.996 -7.511 -17.082 1.00 87.81 196 PRO A O 1
ATOM 1468 N N . ALA A 1 197 ? -5.355 -9.155 -16.341 1.00 87.06 197 ALA A N 1
ATOM 1469 C CA . ALA A 1 197 ? -6.456 -8.277 -15.959 1.00 87.06 197 ALA A CA 1
ATOM 1470 C C . ALA A 1 197 ? -6.004 -7.209 -14.957 1.00 87.06 197 ALA A C 1
ATOM 1472 O O . ALA A 1 197 ? -6.438 -6.067 -15.072 1.00 87.06 197 ALA A O 1
ATOM 1473 N N . LEU A 1 198 ? -5.068 -7.549 -14.063 1.00 87.31 198 LEU A N 1
ATOM 1474 C CA . LEU A 1 198 ? -4.410 -6.607 -13.155 1.00 87.31 198 LEU A CA 1
ATOM 1475 C C . LEU A 1 198 ? -3.929 -5.332 -13.869 1.00 87.31 198 LEU A C 1
ATOM 1477 O O . LEU A 1 198 ? -4.217 -4.227 -13.413 1.00 87.31 198 LEU A O 1
ATOM 1481 N N . TYR A 1 199 ? -3.211 -5.479 -14.984 1.00 89.06 199 TYR A N 1
ATOM 1482 C CA . TYR A 1 199 ? -2.632 -4.344 -15.702 1.00 89.06 199 TYR A CA 1
ATOM 1483 C C . TYR A 1 199 ? -3.668 -3.633 -16.567 1.00 89.06 199 TYR A C 1
ATOM 1485 O O . TYR A 1 199 ? -3.715 -2.409 -16.559 1.00 89.06 199 TYR A O 1
ATOM 1493 N N . ARG A 1 200 ? -4.542 -4.376 -17.259 1.00 89.44 200 ARG A N 1
ATOM 1494 C CA . ARG A 1 200 ? -5.602 -3.784 -18.093 1.00 89.44 200 ARG A CA 1
ATOM 1495 C C . ARG A 1 200 ? -6.595 -2.967 -17.263 1.00 89.44 200 ARG A C 1
ATOM 1497 O O . ARG A 1 200 ? -6.892 -1.824 -17.597 1.00 89.44 200 ARG A O 1
ATOM 1504 N N . GLU A 1 201 ? -7.103 -3.541 -16.174 1.00 88.25 201 GLU A N 1
ATOM 1505 C CA . GLU A 1 201 ? -8.037 -2.862 -15.267 1.00 88.25 201 GLU A CA 1
ATOM 1506 C C . GLU A 1 201 ? -7.337 -1.762 -14.463 1.00 88.25 201 GLU A C 1
ATOM 1508 O O . GLU A 1 201 ? -7.945 -0.734 -14.169 1.00 88.25 201 GLU A O 1
ATOM 1513 N N . GLY A 1 202 ? -6.048 -1.940 -14.158 1.00 89.06 202 GLY A N 1
ATOM 1514 C CA . GLY A 1 202 ? -5.203 -0.887 -13.608 1.00 89.06 202 GLY A CA 1
ATOM 1515 C C . GLY A 1 202 ? -5.108 0.317 -14.548 1.00 89.06 202 GLY A C 1
ATOM 1516 O O . GLY A 1 202 ? -5.358 1.441 -14.119 1.00 89.06 202 GLY A O 1
ATOM 1517 N N . THR A 1 203 ? -4.824 0.104 -15.835 1.00 91.44 203 THR A N 1
ATOM 1518 C CA . THR A 1 203 ? -4.807 1.171 -16.848 1.00 91.44 203 THR A CA 1
ATOM 1519 C C . THR A 1 203 ? -6.157 1.875 -16.940 1.00 91.44 203 THR A C 1
ATOM 1521 O O . THR A 1 203 ? -6.196 3.103 -16.883 1.00 91.44 203 THR A O 1
ATOM 1524 N N . ASP A 1 204 ? -7.264 1.129 -17.004 1.00 90.31 204 ASP A N 1
ATOM 1525 C CA . ASP A 1 204 ? -8.609 1.716 -16.993 1.00 90.31 204 ASP A CA 1
ATOM 1526 C C . ASP A 1 204 ? -8.844 2.589 -15.749 1.00 90.31 204 ASP A C 1
ATOM 1528 O O . ASP A 1 204 ? -9.308 3.721 -15.856 1.00 90.31 204 ASP A O 1
ATOM 1532 N N . TYR A 1 205 ? -8.464 2.118 -14.562 1.00 92.19 205 TYR A N 1
ATOM 1533 C CA . TYR A 1 205 ? -8.648 2.879 -13.330 1.00 92.19 205 TYR A CA 1
ATOM 1534 C C . TYR A 1 205 ? -7.757 4.130 -13.264 1.00 92.19 205 TYR A C 1
ATOM 1536 O O . TYR A 1 205 ? -8.255 5.230 -13.033 1.00 92.19 205 TYR A O 1
ATOM 1544 N N . TYR A 1 206 ? -6.444 3.990 -13.460 1.00 93.50 206 TYR A N 1
ATOM 1545 C CA . TYR A 1 206 ? -5.476 5.067 -13.219 1.00 93.50 206 TYR A CA 1
ATOM 1546 C C . TYR A 1 206 ? -5.345 6.059 -14.376 1.00 93.50 206 TYR A C 1
ATOM 1548 O O . TYR A 1 206 ? -4.880 7.182 -14.161 1.00 93.50 206 TYR A O 1
ATOM 1556 N N . ARG A 1 207 ? -5.687 5.653 -15.605 1.00 94.00 207 ARG A N 1
ATOM 1557 C CA . ARG A 1 207 ? -5.427 6.434 -16.829 1.00 94.00 207 ARG A CA 1
ATOM 1558 C C . ARG A 1 207 ? -6.697 6.940 -17.517 1.00 94.00 207 ARG A C 1
ATOM 1560 O O . ARG A 1 207 ? -6.606 7.557 -18.573 1.00 94.00 207 ARG A O 1
ATOM 1567 N N . THR A 1 208 ? -7.869 6.735 -16.916 1.00 90.56 208 THR A N 1
ATOM 1568 C CA . THR A 1 208 ? -9.152 7.282 -17.391 1.00 90.56 208 THR A CA 1
ATOM 1569 C C . THR A 1 208 ? -9.840 8.099 -16.287 1.00 90.56 208 THR A C 1
ATOM 1571 O O . THR A 1 208 ? -9.440 8.012 -15.121 1.00 90.56 208 THR A O 1
ATOM 1574 N N . PRO A 1 209 ? -10.910 8.864 -16.593 1.00 93.38 209 PRO A N 1
ATOM 1575 C CA . PRO A 1 209 ? -11.666 9.612 -15.583 1.00 93.38 209 PRO A CA 1
ATOM 1576 C C . PRO A 1 209 ? -12.224 8.772 -14.423 1.00 93.38 209 PRO A C 1
ATOM 1578 O O . PRO A 1 209 ? -12.653 9.348 -13.428 1.00 93.38 209 PRO A O 1
ATOM 1581 N N . ARG A 1 210 ? -12.219 7.433 -14.524 1.00 90.62 210 ARG A N 1
ATOM 1582 C CA . ARG A 1 210 ? -12.661 6.522 -13.461 1.00 90.62 210 ARG A CA 1
ATOM 1583 C C . ARG A 1 210 ? -11.887 6.704 -12.151 1.00 90.62 210 ARG A C 1
ATOM 1585 O O . ARG A 1 210 ? -12.477 6.604 -11.081 1.00 90.62 210 ARG A O 1
ATOM 1592 N N . GLY A 1 211 ? -10.575 6.910 -12.225 1.00 90.88 211 GLY A N 1
ATOM 1593 C CA . GLY A 1 211 ? -9.707 6.998 -11.047 1.00 90.88 211 GLY A CA 1
ATOM 1594 C C . GLY A 1 211 ? -8.447 7.834 -11.255 1.00 90.88 211 GLY A C 1
ATOM 1595 O O . GLY A 1 211 ? -7.614 7.905 -10.346 1.00 90.88 211 GLY A O 1
ATOM 1596 N N . ALA A 1 212 ? -8.287 8.476 -12.418 1.00 94.25 212 ALA A N 1
ATOM 1597 C CA . ALA A 1 212 ? -7.178 9.383 -12.675 1.00 94.25 212 ALA A CA 1
ATOM 1598 C C . ALA A 1 212 ? -7.145 10.524 -11.650 1.00 94.25 212 ALA A C 1
ATOM 1600 O O . ALA A 1 212 ? -8.161 11.139 -11.325 1.00 94.25 212 ALA A O 1
ATOM 1601 N N . HIS A 1 213 ? -5.945 10.827 -11.164 1.00 96.69 213 HIS A N 1
ATOM 1602 C CA . HIS A 1 213 ? -5.702 11.931 -10.247 1.00 96.69 213 HIS A CA 1
ATOM 1603 C C . HIS A 1 213 ? -4.344 12.565 -10.579 1.00 96.69 213 HIS A C 1
ATOM 1605 O O . HIS A 1 213 ? -3.393 11.817 -10.811 1.00 96.69 213 HIS A O 1
ATOM 1611 N N . PRO A 1 214 ? -4.199 13.906 -10.579 1.00 95.44 214 PRO A N 1
ATOM 1612 C CA . PRO A 1 214 ? -2.956 14.576 -10.986 1.00 95.44 214 PRO A CA 1
ATOM 1613 C C . PRO A 1 214 ? -1.731 14.167 -10.156 1.00 95.44 214 PRO A C 1
ATOM 1615 O O . PRO A 1 214 ? -0.615 14.171 -10.663 1.00 95.44 214 PRO A O 1
ATOM 1618 N N . ASN A 1 215 ? -1.939 13.756 -8.902 1.00 94.19 215 ASN A N 1
ATOM 1619 C CA . ASN A 1 215 ? -0.862 13.300 -8.019 1.00 94.19 215 ASN A CA 1
ATOM 1620 C C . ASN A 1 215 ? -0.488 11.811 -8.210 1.00 94.19 215 ASN A C 1
ATOM 1622 O O . ASN A 1 215 ? 0.493 11.354 -7.630 1.00 94.19 215 ASN A O 1
ATOM 1626 N N . SER A 1 216 ? -1.246 11.053 -9.013 1.00 94.38 216 SER A N 1
ATOM 1627 C CA . SER A 1 216 ? -0.981 9.652 -9.379 1.00 94.38 216 SER A CA 1
ATOM 1628 C C . SER A 1 216 ? -0.476 9.613 -10.824 1.00 94.38 216 SER A C 1
ATOM 1630 O O . SER A 1 216 ? -1.202 9.336 -11.779 1.00 94.38 216 SER A O 1
ATOM 1632 N N . ALA A 1 217 ? 0.798 9.969 -10.991 1.00 92.69 217 ALA A N 1
ATOM 1633 C CA . ALA A 1 217 ? 1.390 10.223 -12.304 1.00 92.69 217 ALA A CA 1
ATOM 1634 C C . ALA A 1 217 ? 1.708 8.953 -13.119 1.00 92.69 217 ALA A C 1
ATOM 1636 O O . ALA A 1 217 ? 2.125 9.080 -14.266 1.00 92.69 217 ALA A O 1
ATOM 1637 N N . ASN A 1 218 ? 1.465 7.759 -12.561 1.00 95.81 218 ASN A N 1
ATOM 1638 C CA . ASN A 1 218 ? 1.788 6.458 -13.158 1.00 95.81 218 ASN A CA 1
ATOM 1639 C C . ASN A 1 218 ? 3.298 6.222 -13.359 1.00 95.81 218 ASN A C 1
ATOM 1641 O O . ASN A 1 218 ? 3.687 5.612 -14.343 1.00 95.81 218 ASN A O 1
ATOM 1645 N N . TRP A 1 219 ? 4.147 6.677 -12.435 1.00 96.75 219 TRP A N 1
ATOM 1646 C CA . TRP A 1 219 ? 5.600 6.484 -12.507 1.00 96.75 219 TRP A CA 1
ATOM 1647 C C . TRP A 1 219 ? 6.150 5.827 -11.247 1.00 96.75 219 TRP A C 1
ATOM 1649 O O . TRP A 1 219 ? 5.663 6.092 -10.147 1.00 96.75 219 TRP A O 1
ATOM 1659 N N . TYR A 1 220 ? 7.208 5.041 -11.417 1.00 97.56 220 TYR A N 1
ATOM 1660 C CA . TYR A 1 220 ? 8.106 4.616 -10.349 1.00 97.56 220 TYR A CA 1
ATOM 1661 C C . TYR A 1 220 ? 9.557 4.618 -10.846 1.00 97.56 220 TYR A C 1
ATOM 1663 O O . TYR A 1 220 ? 9.809 4.554 -12.050 1.00 97.56 220 TYR A O 1
ATOM 1671 N N . ILE A 1 221 ? 10.521 4.721 -9.932 1.00 98.00 221 ILE A N 1
ATOM 1672 C CA . ILE A 1 221 ? 11.942 4.636 -10.284 1.00 98.00 221 ILE A CA 1
ATOM 1673 C C . ILE A 1 221 ? 12.305 3.180 -10.594 1.00 98.00 221 ILE A C 1
ATOM 1675 O O . ILE A 1 221 ? 12.206 2.321 -9.721 1.00 98.00 221 ILE A O 1
ATOM 1679 N N . ALA A 1 222 ? 12.819 2.913 -11.795 1.00 97.31 222 ALA A N 1
ATOM 1680 C CA . ALA A 1 222 ? 13.154 1.571 -12.276 1.00 97.31 222 ALA A CA 1
ATOM 1681 C C . ALA A 1 222 ? 14.094 0.814 -11.321 1.00 97.31 222 ALA A C 1
ATOM 1683 O O . ALA A 1 222 ? 13.885 -0.357 -11.004 1.00 97.31 222 ALA A O 1
ATOM 1684 N N . ARG A 1 223 ? 15.109 1.502 -10.774 1.00 97.06 223 ARG A N 1
ATOM 1685 C CA . ARG A 1 223 ? 16.054 0.881 -9.834 1.00 97.06 223 ARG A CA 1
ATOM 1686 C C . ARG A 1 223 ? 15.445 0.469 -8.491 1.00 97.06 223 ARG A C 1
ATOM 1688 O O . ARG A 1 223 ? 16.127 -0.220 -7.746 1.00 97.06 223 ARG A O 1
ATOM 1695 N N . SER A 1 224 ? 14.198 0.833 -8.178 1.00 98.00 224 SER A N 1
ATOM 1696 C CA . SER A 1 224 ? 13.499 0.329 -6.986 1.00 98.00 224 SER A CA 1
ATOM 1697 C C . SER A 1 224 ? 13.398 -1.196 -6.947 1.00 98.00 224 SER A C 1
ATOM 1699 O O . SER A 1 224 ? 13.259 -1.762 -5.863 1.00 98.00 224 SER A O 1
ATOM 1701 N N . ILE A 1 225 ? 13.509 -1.875 -8.096 1.00 97.19 225 ILE A N 1
ATOM 1702 C CA . ILE A 1 225 ? 13.480 -3.339 -8.181 1.00 97.19 225 ILE A CA 1
ATOM 1703 C C . ILE A 1 225 ? 14.478 -4.027 -7.243 1.00 97.19 225 ILE A C 1
ATOM 1705 O O . ILE A 1 225 ? 14.178 -5.116 -6.757 1.00 97.19 225 ILE A O 1
ATOM 1709 N N . ASP A 1 226 ? 15.630 -3.424 -6.939 1.00 94.25 226 ASP A N 1
ATOM 1710 C CA . ASP A 1 226 ? 16.628 -4.056 -6.070 1.00 94.25 226 ASP A CA 1
ATOM 1711 C C . ASP A 1 226 ? 16.191 -4.148 -4.597 1.00 94.25 226 ASP A C 1
ATOM 1713 O O . ASP A 1 226 ? 16.423 -5.166 -3.943 1.00 94.25 226 ASP A O 1
ATOM 1717 N N . MET A 1 227 ? 15.485 -3.135 -4.096 1.00 96.75 227 MET A N 1
ATOM 1718 C CA . MET A 1 227 ? 14.873 -3.118 -2.766 1.00 96.75 227 MET A CA 1
ATOM 1719 C C . MET A 1 227 ? 13.570 -3.917 -2.747 1.00 96.75 227 MET A C 1
ATOM 1721 O O . MET A 1 227 ? 13.305 -4.645 -1.795 1.00 96.75 227 MET A O 1
ATOM 1725 N N . ILE A 1 228 ? 12.752 -3.813 -3.800 1.00 97.81 228 ILE A N 1
ATOM 1726 C CA . ILE A 1 228 ? 11.481 -4.543 -3.876 1.00 97.81 228 ILE A CA 1
ATOM 1727 C C . ILE A 1 228 ? 11.743 -6.051 -3.925 1.00 97.81 228 ILE A C 1
ATOM 1729 O O . ILE A 1 228 ? 11.115 -6.809 -3.193 1.00 97.81 228 ILE A O 1
ATOM 1733 N N . SER A 1 229 ? 12.706 -6.505 -4.727 1.00 95.75 229 SER A N 1
ATOM 1734 C CA . SER A 1 229 ? 12.954 -7.938 -4.923 1.00 95.75 229 SER A CA 1
ATOM 1735 C C . SER A 1 229 ? 13.454 -8.649 -3.663 1.00 95.75 229 SER A C 1
ATOM 1737 O O . SER A 1 229 ? 13.272 -9.857 -3.542 1.00 95.75 229 SER A O 1
ATOM 1739 N N . THR A 1 230 ? 14.058 -7.943 -2.706 1.00 93.94 230 THR A N 1
ATOM 1740 C CA . THR A 1 230 ? 14.511 -8.524 -1.426 1.00 93.94 230 THR A CA 1
ATOM 1741 C C . THR A 1 230 ? 13.447 -8.474 -0.329 1.00 93.94 230 THR A C 1
ATOM 1743 O O . THR A 1 230 ? 13.596 -9.111 0.714 1.00 93.94 230 THR A O 1
ATOM 1746 N N . TYR A 1 231 ? 12.344 -7.769 -0.568 1.00 97.50 231 TYR A N 1
ATOM 1747 C CA . TYR A 1 231 ? 11.233 -7.647 0.362 1.00 97.50 231 TYR A CA 1
ATOM 1748 C C . TYR A 1 231 ? 10.289 -8.861 0.308 1.00 97.50 231 TYR A C 1
ATOM 1750 O O . TYR A 1 231 ? 10.117 -9.501 -0.727 1.00 97.50 231 TYR A O 1
ATOM 1758 N N . SER A 1 232 ? 9.653 -9.191 1.430 1.00 95.38 232 SER A N 1
ATOM 1759 C CA . SER A 1 232 ? 8.624 -10.234 1.520 1.00 95.38 232 SER A CA 1
ATOM 1760 C C . SER A 1 232 ? 7.496 -9.720 2.404 1.00 95.38 232 SER A C 1
ATOM 1762 O O . SER A 1 232 ? 7.731 -9.341 3.552 1.00 95.38 232 SER A O 1
ATOM 1764 N N . SER A 1 233 ? 6.278 -9.651 1.866 1.00 94.94 233 SER A N 1
ATOM 1765 C CA . SER A 1 233 ? 5.151 -9.030 2.574 1.00 94.94 233 SER A CA 1
ATOM 1766 C C . SER A 1 233 ? 4.625 -9.866 3.727 1.00 94.94 233 SER A C 1
ATOM 1768 O O . SER A 1 233 ? 4.169 -9.320 4.732 1.00 94.94 233 SER A O 1
ATOM 1770 N N . TYR A 1 234 ? 4.657 -11.183 3.557 1.00 96.88 234 TYR A N 1
ATOM 1771 C CA . TYR A 1 234 ? 3.999 -12.129 4.454 1.00 96.88 234 TYR A CA 1
ATOM 1772 C C . TYR A 1 234 ? 4.988 -13.010 5.215 1.00 96.88 234 TYR A C 1
ATOM 1774 O O . TYR A 1 234 ? 4.573 -13.949 5.898 1.00 96.88 234 TYR A O 1
ATOM 1782 N N . GLU A 1 235 ? 6.281 -12.687 5.138 1.00 95.38 235 GLU A N 1
ATOM 1783 C CA . GLU A 1 235 ? 7.274 -13.252 6.045 1.00 95.38 235 GLU A CA 1
ATOM 1784 C C . GLU A 1 235 ? 6.855 -12.929 7.487 1.00 95.38 235 GLU A C 1
ATOM 1786 O O . GLU A 1 235 ? 6.634 -11.766 7.832 1.00 95.38 235 GLU A O 1
ATOM 1791 N N . PHE A 1 236 ? 6.692 -13.970 8.308 1.00 98.00 236 PHE A N 1
ATOM 1792 C CA . PHE A 1 236 ? 6.210 -13.887 9.696 1.00 98.00 236 PHE A CA 1
ATOM 1793 C C . PHE A 1 236 ? 4.762 -13.407 9.883 1.00 98.00 236 PHE A C 1
ATOM 1795 O O . PHE A 1 236 ? 4.395 -12.930 10.959 1.00 98.00 236 PHE A O 1
ATOM 1802 N N . VAL A 1 237 ? 3.892 -13.553 8.876 1.00 98.12 237 VAL A N 1
ATOM 1803 C CA . VAL A 1 237 ? 2.463 -13.191 8.999 1.00 98.12 237 VAL A CA 1
ATOM 1804 C C . VAL A 1 237 ? 1.756 -13.910 10.164 1.00 98.12 237 VAL A C 1
ATOM 1806 O O . VAL A 1 237 ? 0.757 -13.422 10.692 1.00 98.12 237 VAL A O 1
ATOM 1809 N N . ASP A 1 238 ? 2.288 -15.042 10.630 1.00 98.31 238 ASP A N 1
ATOM 1810 C CA . ASP A 1 238 ? 1.783 -15.772 11.791 1.00 98.31 238 ASP A CA 1
ATOM 1811 C C . ASP A 1 238 ? 1.976 -15.029 13.127 1.00 98.31 238 ASP A C 1
ATOM 1813 O O . ASP A 1 238 ? 1.246 -15.310 14.076 1.00 98.31 238 ASP A O 1
ATOM 1817 N N . TRP A 1 239 ? 2.881 -14.045 13.201 1.00 98.50 239 TRP A N 1
ATOM 1818 C CA . TRP A 1 239 ? 3.084 -13.180 14.375 1.00 98.50 239 TRP A CA 1
ATOM 1819 C C . TRP A 1 239 ? 2.009 -12.092 14.520 1.00 98.50 239 TRP A C 1
ATOM 1821 O O . TRP A 1 239 ? 1.980 -11.354 15.510 1.00 98.50 239 TRP A O 1
ATOM 1831 N N . ILE A 1 240 ? 1.108 -11.959 13.540 1.00 98.69 240 ILE A N 1
ATOM 1832 C CA . ILE A 1 240 ? -0.069 -11.098 13.692 1.00 98.69 240 ILE A CA 1
ATOM 1833 C C . ILE A 1 240 ? -0.970 -11.656 14.803 1.00 98.69 240 ILE A C 1
ATOM 1835 O O . ILE A 1 240 ? -1.417 -10.891 15.661 1.00 98.69 240 ILE A O 1
ATOM 1839 N N . SER A 1 241 ? -1.148 -12.980 14.862 1.00 98.12 241 SER A N 1
ATOM 1840 C CA . SER A 1 241 ? -1.856 -13.656 15.954 1.00 98.12 241 SER A CA 1
ATOM 1841 C C . SER A 1 241 ? -1.278 -13.257 17.322 1.00 98.12 241 SER A C 1
ATOM 1843 O O . SER A 1 241 ? -0.056 -13.209 17.475 1.00 98.12 241 SER A O 1
ATOM 1845 N N . PRO A 1 242 ? -2.123 -13.007 18.340 1.00 98.19 242 PRO A N 1
ATOM 1846 C CA . PRO A 1 242 ? -3.564 -13.304 18.408 1.00 98.19 242 PRO A CA 1
ATOM 1847 C C . PRO A 1 242 ? -4.481 -12.208 17.834 1.00 98.19 242 PRO A C 1
ATOM 1849 O O . PRO A 1 242 ? -5.693 -12.241 18.044 1.00 98.19 242 PRO A O 1
ATOM 1852 N N . ARG A 1 243 ? -3.931 -11.206 17.141 1.00 98.56 243 ARG A N 1
ATOM 1853 C CA . ARG A 1 243 ? -4.725 -10.138 16.521 1.00 98.56 243 ARG A CA 1
ATOM 1854 C C . ARG A 1 243 ? -5.377 -10.648 15.229 1.00 98.56 243 ARG A C 1
ATOM 1856 O O . ARG A 1 243 ? -4.756 -11.438 14.521 1.00 98.56 243 ARG A O 1
ATOM 1863 N N . PRO A 1 244 ? -6.600 -10.202 14.897 1.00 98.50 244 PRO A N 1
ATOM 1864 C CA . PRO A 1 244 ? -7.314 -10.672 13.717 1.00 98.50 244 PRO A CA 1
ATOM 1865 C C . PRO A 1 244 ? -6.697 -10.189 12.403 1.00 98.50 244 PRO A C 1
ATOM 1867 O O . PRO A 1 244 ? -6.377 -9.004 12.249 1.00 98.50 244 PRO A O 1
ATOM 1870 N N . LEU A 1 245 ? -6.615 -11.113 11.443 1.00 98.69 245 LEU A N 1
ATOM 1871 C CA . LEU A 1 245 ? -6.252 -10.863 10.049 1.00 98.69 245 LEU A CA 1
ATOM 1872 C C . LEU A 1 245 ? -7.429 -11.195 9.120 1.00 98.69 245 LEU A C 1
ATOM 1874 O O . LEU A 1 245 ? -7.813 -12.353 8.987 1.00 98.69 245 LEU A O 1
ATOM 1878 N N . LEU A 1 246 ? -7.950 -10.190 8.419 1.00 98.44 246 LEU A N 1
ATOM 1879 C CA . LEU A 1 246 ? -8.947 -10.349 7.361 1.00 98.44 246 LEU A CA 1
ATOM 1880 C C . LEU A 1 246 ? -8.321 -10.035 6.000 1.00 98.44 246 LEU A C 1
ATOM 1882 O O . LEU A 1 246 ? -7.804 -8.942 5.773 1.00 98.44 246 LEU A O 1
ATOM 1886 N N . MET A 1 247 ? -8.403 -10.961 5.053 1.00 97.69 247 MET A N 1
ATOM 1887 C CA . MET A 1 247 ? -8.023 -10.711 3.664 1.00 97.69 247 MET A CA 1
ATOM 1888 C C . MET A 1 247 ? -9.254 -10.794 2.775 1.00 97.69 247 MET A C 1
ATOM 1890 O O . MET A 1 247 ? -9.994 -11.767 2.828 1.00 97.69 247 MET A O 1
ATOM 1894 N N . ILE A 1 248 ? -9.495 -9.768 1.964 1.00 96.12 248 ILE A N 1
ATOM 1895 C CA . ILE A 1 248 ? -10.637 -9.686 1.054 1.00 96.12 248 ILE A CA 1
ATOM 1896 C C . ILE A 1 248 ? -10.099 -9.759 -0.369 1.00 96.12 248 ILE A C 1
ATOM 1898 O O . ILE A 1 248 ? -9.295 -8.920 -0.773 1.00 96.12 248 ILE A O 1
ATOM 1902 N N . ALA A 1 249 ? -10.544 -10.737 -1.152 1.00 90.62 249 ALA A N 1
ATOM 1903 C CA . ALA A 1 249 ? -10.074 -10.904 -2.522 1.00 90.62 249 ALA A CA 1
ATOM 1904 C C . ALA A 1 249 ? -11.194 -11.348 -3.469 1.00 90.62 249 ALA A C 1
ATOM 1906 O O . ALA A 1 249 ? -12.055 -12.162 -3.133 1.00 90.62 249 ALA A O 1
ATOM 1907 N N . GLY A 1 250 ? -11.171 -10.819 -4.694 1.00 84.62 250 GLY A N 1
ATOM 1908 C CA . GLY A 1 250 ? -12.076 -11.258 -5.752 1.00 84.62 250 GLY A CA 1
ATOM 1909 C C . GLY A 1 250 ? -11.742 -12.680 -6.210 1.00 84.62 250 GLY A C 1
ATOM 1910 O O . GLY A 1 250 ? -10.579 -13.014 -6.415 1.00 84.62 250 GLY A O 1
ATOM 1911 N N . SER A 1 251 ? -12.756 -13.515 -6.453 1.00 86.19 251 SER A N 1
ATOM 1912 C CA . SER A 1 251 ? -12.558 -14.921 -6.858 1.00 86.19 251 SER A CA 1
ATOM 1913 C C . SER A 1 251 ? -11.897 -15.111 -8.230 1.00 86.19 251 SER A C 1
ATOM 1915 O O . SER A 1 251 ? -11.480 -16.218 -8.560 1.00 86.19 251 SER A O 1
ATOM 1917 N N . LYS A 1 252 ? -11.799 -14.038 -9.021 1.00 84.12 252 LYS A N 1
ATOM 1918 C CA . LYS A 1 252 ? -11.106 -13.981 -10.314 1.00 84.12 252 LYS A CA 1
ATOM 1919 C C . LYS A 1 252 ? -9.894 -13.046 -10.316 1.00 84.12 252 LYS A C 1
ATOM 1921 O O . LYS A 1 252 ? -9.339 -12.811 -11.379 1.00 84.12 252 LYS A O 1
ATOM 1926 N N . ALA A 1 253 ? -9.544 -12.446 -9.179 1.00 84.62 253 ALA A N 1
ATOM 1927 C CA . ALA A 1 253 ? -8.420 -11.523 -9.139 1.00 84.62 253 ALA A CA 1
ATOM 1928 C C . ALA A 1 253 ? -7.127 -12.285 -9.452 1.00 84.62 253 ALA A C 1
ATOM 1930 O O . ALA A 1 253 ? -6.861 -13.309 -8.818 1.00 84.62 253 ALA A O 1
ATOM 1931 N N . ASP A 1 254 ? -6.308 -11.759 -10.365 1.00 89.44 254 ASP A N 1
ATOM 1932 C CA . ASP A 1 254 ? -4.995 -12.340 -10.677 1.00 89.44 254 ASP A CA 1
ATOM 1933 C C . ASP A 1 254 ? -4.104 -12.421 -9.423 1.00 89.44 254 ASP A C 1
ATOM 1935 O O . ASP A 1 254 ? -3.251 -13.293 -9.313 1.00 89.44 254 ASP A O 1
ATOM 1939 N N . THR A 1 255 ? -4.344 -11.549 -8.438 1.00 91.38 255 THR A N 1
ATOM 1940 C CA . THR A 1 255 ? -3.627 -11.472 -7.157 1.00 91.38 255 THR A CA 1
ATOM 1941 C C . THR A 1 255 ? -4.213 -12.357 -6.049 1.00 91.38 255 THR A C 1
ATOM 1943 O O . THR A 1 255 ? -3.664 -12.399 -4.949 1.00 91.38 255 THR A O 1
ATOM 1946 N N . LEU A 1 256 ? -5.299 -13.106 -6.296 1.00 92.94 256 LEU A N 1
ATOM 1947 C CA . LEU A 1 256 ? -5.975 -13.927 -5.275 1.00 92.94 256 LEU A CA 1
ATOM 1948 C C . LEU A 1 256 ? -5.025 -14.909 -4.572 1.00 92.94 256 LEU A C 1
ATOM 1950 O O . LEU A 1 256 ? -5.189 -15.186 -3.381 1.00 92.94 256 LEU A O 1
ATOM 1954 N N . TYR A 1 257 ? -4.045 -15.448 -5.299 1.00 93.69 257 TYR A N 1
ATOM 1955 C CA . TYR A 1 257 ? -3.101 -16.419 -4.746 1.00 93.69 257 TYR A CA 1
ATOM 1956 C C . TYR A 1 257 ? -2.269 -15.839 -3.595 1.00 93.69 257 TYR A C 1
ATOM 1958 O O . TYR A 1 257 ? -2.048 -16.546 -2.619 1.00 93.69 257 TYR A O 1
ATOM 1966 N N . PHE A 1 258 ? -1.917 -14.548 -3.630 1.00 95.94 258 PHE A N 1
ATOM 1967 C CA . PHE A 1 258 ? -1.220 -13.893 -2.520 1.00 95.94 258 PHE A CA 1
ATOM 1968 C C . PHE A 1 258 ? -2.030 -13.966 -1.225 1.00 95.94 258 PHE A C 1
ATOM 1970 O O . PHE A 1 258 ? -1.506 -14.347 -0.182 1.00 95.94 258 PHE A O 1
ATOM 1977 N N . SER A 1 259 ? -3.330 -13.667 -1.304 1.00 95.38 259 SER A N 1
ATOM 1978 C CA . SER A 1 259 ? -4.218 -13.708 -0.137 1.00 95.38 259 SER A CA 1
ATOM 1979 C C . SER A 1 259 ? -4.433 -15.134 0.379 1.00 95.38 259 SER A C 1
ATOM 1981 O O . SER A 1 259 ? -4.470 -15.358 1.587 1.00 95.38 259 SER A O 1
ATOM 1983 N N . LYS A 1 260 ? -4.531 -16.121 -0.523 1.00 96.00 260 LYS A N 1
ATOM 1984 C CA . LYS A 1 260 ? -4.636 -17.540 -0.144 1.00 96.00 260 LYS A CA 1
ATOM 1985 C C . LYS A 1 260 ? -3.384 -18.034 0.575 1.00 96.00 260 LYS A C 1
ATOM 1987 O O . LYS A 1 260 ? -3.501 -18.679 1.617 1.00 96.00 260 LYS A O 1
ATOM 1992 N N . ASP A 1 261 ? -2.211 -17.726 0.034 1.00 96.12 261 ASP A N 1
ATOM 1993 C CA . ASP A 1 261 ? -0.934 -18.170 0.590 1.00 96.12 261 ASP A CA 1
ATOM 1994 C C . ASP A 1 261 ? -0.666 -17.506 1.9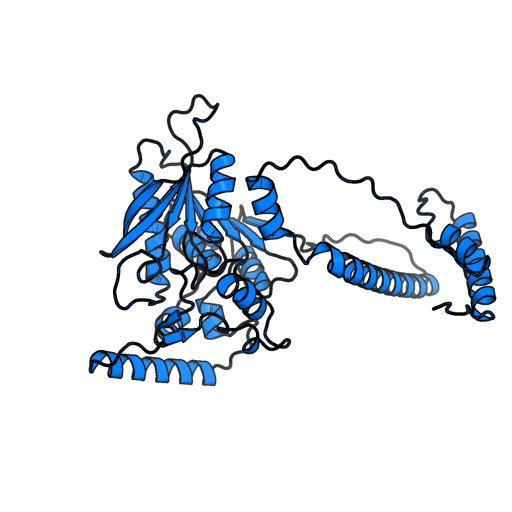50 1.00 96.12 261 ASP A C 1
ATOM 1996 O O . ASP A 1 261 ? -0.295 -18.191 2.905 1.00 96.12 261 ASP A O 1
ATOM 2000 N N . ALA A 1 262 ? -0.955 -16.207 2.084 1.00 97.44 262 ALA A N 1
ATOM 2001 C CA . ALA A 1 262 ? -0.831 -15.482 3.346 1.00 97.44 262 ALA A CA 1
ATOM 2002 C C . ALA A 1 262 ? -1.769 -16.033 4.436 1.00 97.44 262 ALA A C 1
ATOM 2004 O O . ALA A 1 262 ? -1.326 -16.299 5.553 1.00 97.44 262 ALA A O 1
ATOM 2005 N N . ILE A 1 263 ? -3.045 -16.291 4.118 1.00 97.75 263 ILE A N 1
ATOM 2006 C CA . ILE A 1 263 ? -3.990 -16.904 5.068 1.00 97.75 263 ILE A CA 1
ATOM 2007 C C . ILE A 1 263 ? -3.570 -18.328 5.430 1.00 97.75 263 ILE A C 1
ATOM 2009 O O . ILE A 1 263 ? -3.704 -18.735 6.584 1.00 97.75 263 ILE A O 1
ATOM 2013 N N . LYS A 1 264 ? -3.019 -19.100 4.490 1.00 97.69 264 LYS A N 1
ATOM 2014 C CA . LYS A 1 264 ? -2.474 -20.426 4.800 1.00 97.69 264 LYS A CA 1
ATOM 2015 C C . LYS A 1 264 ? -1.329 -20.336 5.817 1.00 97.69 264 LYS A C 1
ATOM 2017 O O . LYS A 1 264 ? -1.304 -21.149 6.738 1.00 97.69 264 LYS A O 1
ATOM 2022 N N . ALA A 1 265 ? -0.435 -19.357 5.673 1.00 97.75 265 ALA A N 1
ATOM 2023 C CA . ALA A 1 265 ? 0.711 -19.150 6.559 1.00 97.75 265 ALA A CA 1
ATOM 2024 C C . ALA A 1 265 ? 0.353 -18.518 7.922 1.00 97.75 265 ALA A C 1
ATOM 2026 O O . ALA A 1 265 ? 1.043 -18.769 8.905 1.00 97.75 265 ALA A O 1
ATOM 2027 N N . ALA A 1 266 ? -0.721 -17.728 8.008 1.00 98.12 266 ALA A N 1
ATOM 2028 C CA . ALA A 1 266 ? -1.132 -17.054 9.242 1.00 98.12 266 ALA A CA 1
ATOM 2029 C C . ALA A 1 266 ? -1.675 -18.015 10.324 1.00 98.12 266 ALA A C 1
ATOM 2031 O O . ALA A 1 266 ? -2.078 -19.146 10.043 1.00 98.12 266 ALA A O 1
ATOM 2032 N N . LYS A 1 267 ? -1.758 -17.539 11.571 1.00 98.44 267 LYS A N 1
ATOM 2033 C CA . LYS A 1 267 ? -2.430 -18.210 12.704 1.00 98.44 267 LYS A CA 1
ATOM 2034 C C . LYS A 1 267 ? -3.788 -17.560 12.996 1.00 98.44 267 LYS A C 1
ATOM 2036 O O . LYS A 1 267 ? -4.039 -16.447 12.549 1.00 98.44 267 LYS A O 1
ATOM 2041 N N . GLU A 1 268 ? -4.659 -18.269 13.713 1.00 97.00 268 GLU A N 1
ATOM 2042 C CA . GLU A 1 268 ? -5.973 -17.745 14.114 1.00 97.00 268 GLU A CA 1
ATOM 2043 C C . GLU A 1 268 ? -5.857 -16.551 15.085 1.00 97.00 268 GLU A C 1
ATOM 2045 O O . GLU A 1 268 ? -4.922 -16.529 15.888 1.00 97.00 268 GLU A O 1
ATOM 2050 N N . PRO A 1 269 ? -6.806 -15.591 15.077 1.00 98.19 269 PRO A N 1
ATOM 2051 C CA . PRO A 1 269 ? -7.990 -15.533 14.216 1.00 98.19 269 PRO A CA 1
ATOM 2052 C C . PRO A 1 269 ? -7.677 -14.975 12.818 1.00 98.19 269 PRO A C 1
ATOM 2054 O O . PRO A 1 269 ? -7.159 -13.864 12.683 1.00 98.19 269 PRO A O 1
ATOM 2057 N N . LYS A 1 270 ? -8.022 -15.729 11.768 1.00 97.62 270 LYS A N 1
ATOM 2058 C CA . LYS A 1 270 ? -7.780 -15.342 10.370 1.00 97.62 270 LYS A CA 1
ATOM 2059 C C . LYS A 1 270 ? -8.961 -15.670 9.461 1.00 97.62 270 LYS A C 1
ATOM 2061 O O . LYS A 1 270 ? -9.631 -16.682 9.631 1.00 97.62 270 LYS A O 1
ATOM 2066 N N . GLU A 1 271 ? -9.182 -14.844 8.444 1.00 96.56 271 GLU A N 1
ATOM 2067 C CA . GLU A 1 271 ? -10.282 -15.041 7.500 1.00 96.56 271 GLU A CA 1
ATOM 2068 C C . GLU A 1 271 ? -9.922 -14.578 6.082 1.00 96.56 271 GLU A C 1
ATOM 2070 O O . GLU A 1 271 ? -9.319 -13.521 5.889 1.00 96.56 271 GLU A O 1
ATOM 2075 N N . LEU A 1 272 ? -10.326 -15.364 5.076 1.00 94.69 272 LEU A N 1
ATOM 2076 C CA . LEU A 1 272 ? -10.319 -14.974 3.665 1.00 94.69 272 LEU A CA 1
ATOM 2077 C C . LEU A 1 272 ? -11.761 -14.770 3.196 1.00 94.69 272 LEU A C 1
ATOM 2079 O O . LEU A 1 272 ? -12.507 -15.738 3.052 1.00 94.69 272 LEU A O 1
ATOM 2083 N N . TRP A 1 273 ? -12.139 -13.527 2.915 1.00 84.38 273 TRP A N 1
ATOM 2084 C CA . TRP A 1 273 ? -13.476 -13.169 2.458 1.00 84.38 273 TRP A CA 1
ATOM 2085 C C . TRP A 1 273 ? -13.530 -12.877 0.954 1.00 84.38 273 TRP A C 1
ATOM 2087 O O . TRP A 1 273 ? -12.648 -12.245 0.370 1.00 84.38 273 TRP A O 1
ATOM 2097 N N . GLY A 1 274 ? -14.629 -13.305 0.334 1.00 62.22 274 GLY A N 1
ATOM 2098 C CA . GLY A 1 274 ? -14.865 -13.259 -1.108 1.00 62.22 274 GLY A CA 1
ATOM 2099 C C . GLY A 1 274 ? -15.095 -14.676 -1.615 1.00 62.22 274 GLY A C 1
ATOM 2100 O O . GLY A 1 274 ? -14.246 -15.526 -1.403 1.00 62.22 274 GLY A O 1
ATOM 2101 N N . ARG A 1 275 ? -16.269 -14.944 -2.217 1.00 45.84 275 ARG A N 1
ATOM 2102 C CA . ARG A 1 275 ? -16.787 -16.277 -2.618 1.00 45.84 275 ARG A CA 1
ATOM 2103 C C . ARG A 1 275 ? -15.768 -17.149 -3.382 1.00 45.84 275 ARG A C 1
ATOM 2105 O O . ARG A 1 275 ? -15.852 -17.303 -4.601 1.00 45.84 275 ARG A O 1
ATOM 2112 N N . ALA A 1 276 ? -14.839 -17.746 -2.657 1.00 35.78 276 ALA A N 1
ATOM 2113 C CA . ALA A 1 276 ? -14.090 -18.925 -3.016 1.00 35.78 276 ALA A CA 1
ATOM 2114 C C . ALA A 1 276 ? -14.728 -20.041 -2.194 1.00 35.78 276 ALA A C 1
ATOM 2116 O O . ALA A 1 276 ? -14.697 -20.004 -0.967 1.00 35.78 276 ALA A O 1
ATOM 2117 N N . GLU A 1 277 ? -15.392 -20.973 -2.870 1.00 32.25 277 GLU A N 1
ATOM 2118 C CA . GLU A 1 277 ? -15.906 -22.186 -2.245 1.00 32.25 277 GLU A CA 1
ATOM 2119 C C . GLU A 1 277 ? -14.763 -22.862 -1.478 1.00 32.25 277 GLU A C 1
ATOM 2121 O O . GLU A 1 277 ? -13.806 -23.366 -2.067 1.00 32.25 277 GLU A O 1
ATOM 2126 N N . VAL A 1 278 ? -14.853 -22.840 -0.151 1.00 33.81 278 VAL A N 1
ATOM 2127 C CA . VAL A 1 278 ? -14.095 -23.743 0.706 1.00 33.81 278 VAL A CA 1
ATOM 2128 C C . VAL A 1 278 ? -14.884 -25.047 0.687 1.00 33.81 278 VAL A C 1
ATOM 2130 O O . VAL A 1 278 ? -15.935 -25.156 1.313 1.00 33.81 278 VAL A O 1
ATOM 2133 N N . GLY A 1 279 ? -14.439 -26.000 -0.131 1.00 28.48 279 GLY A N 1
ATOM 2134 C CA . GLY A 1 279 ? -15.072 -27.310 -0.259 1.00 28.48 279 GLY A CA 1
ATOM 2135 C C . GLY A 1 279 ? -15.032 -28.078 1.061 1.00 28.48 279 GLY A C 1
ATOM 2136 O O . GLY A 1 279 ? -13.993 -28.617 1.434 1.00 28.48 279 GLY A O 1
ATOM 2137 N N . GLY A 1 280 ? -16.173 -28.135 1.748 1.00 27.38 280 GLY A N 1
ATOM 2138 C CA . GLY A 1 280 ? -16.449 -29.072 2.832 1.00 27.38 280 GLY A CA 1
ATOM 2139 C C . GLY A 1 280 ? -17.002 -30.377 2.264 1.00 27.38 280 GLY A C 1
ATOM 2140 O O . GLY A 1 280 ? -18.015 -30.391 1.572 1.00 27.38 280 GLY A O 1
ATOM 2141 N N . VAL A 1 281 ? -16.294 -31.468 2.533 1.00 29.92 281 VAL A N 1
ATOM 2142 C CA . VAL A 1 281 ? -16.602 -32.840 2.120 1.00 29.92 281 VAL A CA 1
ATOM 2143 C C . VAL A 1 281 ? -17.831 -33.357 2.872 1.00 29.92 281 VAL A C 1
ATOM 2145 O O . VAL A 1 281 ? -17.807 -33.342 4.094 1.00 29.92 281 VAL A O 1
ATOM 2148 N N . HIS A 1 282 ? -18.838 -33.889 2.167 1.00 27.67 282 HIS A N 1
ATOM 2149 C CA . HIS A 1 282 ? -19.618 -35.064 2.594 1.00 27.67 282 HIS A CA 1
ATOM 2150 C C . HIS A 1 282 ? -20.515 -35.583 1.456 1.00 27.67 282 HIS A C 1
ATOM 2152 O O . HIS A 1 282 ? -21.561 -35.014 1.169 1.00 27.67 282 HIS A O 1
ATOM 2158 N N . GLU A 1 283 ? -20.135 -36.713 0.851 1.00 26.77 283 GLU A N 1
ATOM 2159 C CA . GLU A 1 283 ? -21.020 -37.507 -0.012 1.00 26.77 283 GLU A CA 1
ATOM 2160 C C . GLU A 1 283 ? -20.891 -39.007 0.320 1.00 26.77 283 GLU A C 1
ATOM 2162 O O . GLU A 1 283 ? -19.841 -39.628 0.155 1.00 26.77 283 GLU A O 1
ATOM 2167 N N . LYS A 1 284 ? -21.996 -39.588 0.793 1.00 28.47 284 LYS A N 1
ATOM 2168 C CA . LYS A 1 284 ? -22.386 -41.009 0.724 1.00 28.47 284 LYS A CA 1
ATOM 2169 C C . LYS A 1 284 ? -23.909 -40.962 0.520 1.00 28.47 284 LYS A C 1
ATOM 2171 O O . LYS A 1 284 ? -24.556 -40.191 1.211 1.00 28.47 284 LYS A O 1
ATOM 2176 N N . ALA A 1 285 ? -24.578 -41.698 -0.360 1.00 29.08 285 ALA A N 1
ATOM 2177 C CA . ALA A 1 285 ? -24.260 -42.869 -1.166 1.00 29.08 285 ALA A CA 1
ATOM 2178 C C . ALA A 1 285 ? -25.279 -42.973 -2.329 1.00 29.08 285 ALA A C 1
ATOM 2180 O O . ALA A 1 285 ? -26.339 -42.364 -2.244 1.00 29.08 285 ALA A O 1
ATOM 2181 N N . LEU A 1 286 ? -24.990 -43.785 -3.360 1.00 29.12 286 LEU A N 1
ATOM 2182 C CA . LEU A 1 286 ? -25.881 -44.819 -3.940 1.00 29.12 286 LEU A CA 1
ATOM 2183 C C . LEU A 1 286 ? -25.265 -45.397 -5.227 1.00 29.12 286 LEU A C 1
ATOM 2185 O O . LEU A 1 286 ? -24.775 -44.683 -6.102 1.00 29.12 286 LEU A O 1
ATOM 2189 N N . GLY A 1 287 ? -25.230 -46.728 -5.303 1.00 39.50 287 GLY A N 1
ATOM 2190 C CA . GLY A 1 287 ? -24.569 -47.491 -6.354 1.00 39.50 287 GLY A CA 1
ATOM 2191 C C . GLY A 1 287 ? -25.538 -48.081 -7.377 1.00 39.50 287 GLY A C 1
ATOM 2192 O O . GLY A 1 287 ? -26.410 -48.862 -7.028 1.00 39.50 287 GLY A O 1
ATOM 2193 N N . SER A 1 288 ? -25.294 -47.781 -8.652 1.00 40.41 288 SER A N 1
ATOM 2194 C CA . SER A 1 288 ? -25.388 -48.719 -9.778 1.00 40.41 288 SER A CA 1
ATOM 2195 C C . SER A 1 288 ? -24.536 -48.170 -10.935 1.00 40.41 288 SER A C 1
ATOM 2197 O O . SER A 1 288 ? -24.338 -46.957 -11.048 1.00 40.41 288 SER A O 1
ATOM 2199 N N . VAL A 1 289 ? -23.959 -49.044 -11.769 1.00 44.41 289 VAL A N 1
ATOM 2200 C CA . VAL A 1 289 ? -22.995 -48.646 -12.820 1.00 44.41 289 VAL A CA 1
ATOM 2201 C C . VAL A 1 289 ? -23.651 -47.751 -13.888 1.00 44.41 289 VAL A C 1
ATOM 2203 O O . VAL A 1 289 ? -23.011 -46.817 -14.363 1.00 44.41 289 VAL A O 1
ATOM 2206 N N . GLY A 1 290 ? -24.948 -47.937 -14.171 1.00 40.00 290 GLY A N 1
ATOM 2207 C CA . GLY A 1 290 ? -25.728 -47.061 -15.060 1.00 40.00 290 GLY A CA 1
ATOM 2208 C C . GLY A 1 290 ? -26.073 -45.693 -14.452 1.00 40.00 290 GLY A C 1
ATOM 2209 O O . GLY A 1 290 ? -26.008 -44.676 -15.141 1.00 40.00 290 GLY A O 1
ATOM 2210 N N . GLY A 1 291 ? -26.341 -45.630 -13.141 1.00 36.00 291 GLY A N 1
ATOM 2211 C CA . GLY A 1 291 ? -26.591 -44.370 -12.431 1.00 36.00 291 GLY A CA 1
ATOM 2212 C C . GLY A 1 291 ? -25.358 -43.464 -12.373 1.00 36.00 291 GLY A C 1
ATOM 2213 O O . GLY A 1 291 ? -25.476 -42.253 -12.521 1.00 36.00 291 GLY A O 1
ATOM 2214 N N . LYS A 1 292 ? -24.153 -44.036 -12.253 1.00 41.31 292 LYS A N 1
ATOM 2215 C CA . LYS A 1 292 ? -22.892 -43.270 -12.206 1.00 41.31 292 LYS A CA 1
ATOM 2216 C C . LYS A 1 292 ? -22.567 -42.544 -13.515 1.00 41.31 292 LYS A C 1
ATOM 2218 O O . LYS A 1 292 ? -21.973 -41.469 -13.473 1.00 41.31 292 LYS A O 1
ATOM 2223 N N . VAL A 1 293 ? -22.948 -43.111 -14.661 1.00 46.19 293 VAL A N 1
ATOM 2224 C CA . VAL A 1 293 ? -22.720 -42.493 -15.979 1.00 46.19 293 VAL A CA 1
ATOM 2225 C C . VAL A 1 293 ? -23.718 -41.360 -16.219 1.00 46.19 293 VAL A C 1
ATOM 2227 O O . VAL A 1 293 ? -23.304 -40.264 -16.590 1.00 46.19 293 VAL A O 1
ATOM 2230 N N . ALA A 1 294 ? -24.998 -41.578 -15.901 1.00 38.44 294 ALA A N 1
ATOM 2231 C CA . ALA A 1 294 ? -26.030 -40.547 -16.000 1.00 38.44 294 ALA A CA 1
ATOM 2232 C C . ALA A 1 294 ? -25.803 -39.392 -15.006 1.00 38.44 294 ALA A C 1
ATOM 2234 O O . ALA A 1 294 ? -25.934 -38.233 -15.383 1.00 38.44 294 ALA A O 1
ATOM 2235 N N . ILE A 1 295 ? -25.386 -39.677 -13.764 1.00 43.59 295 ILE A N 1
ATOM 2236 C CA . ILE A 1 295 ? -25.014 -38.652 -12.773 1.00 43.59 295 ILE A CA 1
ATOM 2237 C C . ILE A 1 295 ? -23.794 -37.859 -13.245 1.00 43.59 295 ILE A C 1
ATOM 2239 O O . ILE A 1 295 ? -23.786 -36.641 -13.107 1.00 43.59 295 ILE A O 1
ATOM 2243 N N . ARG A 1 296 ? -22.785 -38.504 -13.850 1.00 50.03 296 ARG A N 1
ATOM 2244 C CA . ARG A 1 296 ? -21.638 -37.786 -14.428 1.00 50.03 296 ARG A CA 1
ATOM 2245 C C . ARG A 1 296 ? -22.049 -36.888 -15.586 1.00 50.03 296 ARG A C 1
ATOM 2247 O O . ARG A 1 296 ? -21.626 -35.743 -15.605 1.00 50.03 296 ARG A O 1
ATOM 2254 N N . GLN A 1 297 ? -22.877 -37.366 -16.512 1.00 46.72 297 GLN A N 1
ATOM 2255 C CA . GLN A 1 297 ? -23.346 -36.550 -17.635 1.00 46.72 297 GLN A CA 1
ATOM 2256 C C . GLN A 1 297 ? -24.236 -35.395 -17.183 1.00 46.72 297 GLN A C 1
ATOM 2258 O O . GLN A 1 297 ? -24.038 -34.279 -17.649 1.00 46.72 297 GLN A O 1
ATOM 2263 N N . ILE A 1 298 ? -25.154 -35.628 -16.242 1.00 47.56 298 ILE A N 1
ATOM 2264 C CA . ILE A 1 298 ? -25.967 -34.565 -15.645 1.00 47.56 298 ILE A CA 1
ATOM 2265 C C . ILE A 1 298 ? -25.063 -33.581 -14.901 1.00 47.56 298 ILE A C 1
ATOM 2267 O O . ILE A 1 298 ? -25.187 -32.390 -15.119 1.00 47.56 298 ILE A O 1
ATOM 2271 N N . ALA A 1 299 ? -24.088 -34.035 -14.110 1.00 46.75 299 ALA A N 1
ATOM 2272 C CA . ALA A 1 299 ? -23.143 -33.143 -13.438 1.00 46.75 299 ALA A CA 1
ATOM 2273 C C . ALA A 1 299 ? -22.298 -32.330 -14.432 1.00 46.75 299 ALA A C 1
ATOM 2275 O O . ALA A 1 299 ? -22.045 -31.152 -14.196 1.00 46.75 299 ALA A O 1
ATOM 2276 N N . THR A 1 300 ? -21.882 -32.919 -15.556 1.00 58.06 300 THR A N 1
ATOM 2277 C CA . THR A 1 300 ? -21.162 -32.205 -16.616 1.00 58.06 300 THR A CA 1
ATOM 2278 C C . THR A 1 300 ? -22.060 -31.184 -17.306 1.00 58.06 300 THR A C 1
ATOM 2280 O O . THR A 1 300 ? -21.653 -30.038 -17.438 1.00 58.06 300 THR A O 1
ATOM 2283 N N . LEU A 1 301 ? -23.285 -31.555 -17.683 1.00 50.94 301 LEU A N 1
ATOM 2284 C CA . LEU A 1 301 ? -24.235 -30.664 -18.352 1.00 50.94 301 LEU A CA 1
ATOM 2285 C C . LEU A 1 301 ? -24.737 -29.555 -17.425 1.00 50.94 301 LEU A C 1
ATOM 2287 O O . LEU A 1 301 ? -24.791 -28.410 -17.850 1.00 50.94 301 LEU A O 1
ATOM 2291 N N . THR A 1 302 ? -25.010 -29.848 -16.152 1.00 48.50 302 THR A N 1
ATOM 2292 C CA . THR A 1 302 ? -25.329 -28.847 -15.126 1.00 48.50 302 THR A CA 1
ATOM 2293 C C . THR A 1 302 ? -24.146 -27.915 -14.909 1.00 48.50 302 THR A C 1
ATOM 2295 O O . THR A 1 302 ? -24.338 -26.711 -14.837 1.00 48.50 302 THR A O 1
ATOM 2298 N N . LYS A 1 303 ? -22.909 -28.424 -14.884 1.00 51.62 303 LYS A N 1
ATOM 2299 C CA . LYS A 1 303 ? -21.709 -27.588 -14.755 1.00 51.62 303 LYS A CA 1
ATOM 2300 C C . LYS A 1 303 ? -21.472 -26.718 -15.989 1.00 51.62 303 LYS A C 1
ATOM 2302 O O . LYS A 1 303 ? -21.063 -25.572 -15.833 1.00 51.62 303 LYS A O 1
ATOM 2307 N N . THR A 1 304 ? -21.748 -27.220 -17.189 1.00 59.88 304 THR A N 1
ATOM 2308 C CA . THR A 1 304 ? -21.678 -26.440 -18.431 1.00 59.88 304 THR A CA 1
ATOM 2309 C C . THR A 1 304 ? -22.781 -25.384 -18.476 1.00 59.88 304 THR A C 1
ATOM 2311 O O . THR A 1 304 ? -22.481 -24.218 -18.700 1.00 59.88 304 THR A O 1
ATOM 2314 N N . LEU A 1 305 ? -24.023 -25.747 -18.151 1.00 45.28 305 LEU A N 1
ATOM 2315 C CA . LEU A 1 305 ? -25.158 -24.828 -18.075 1.00 45.28 305 LEU A CA 1
ATOM 2316 C C . LEU A 1 305 ? -24.949 -23.763 -16.990 1.00 45.28 305 LEU A C 1
ATOM 2318 O O . LEU A 1 305 ? -25.194 -22.590 -17.230 1.00 45.28 305 LEU A O 1
ATOM 2322 N N . GLU A 1 306 ? -24.423 -24.127 -15.819 1.00 50.88 306 GLU A N 1
ATOM 2323 C CA . GLU A 1 306 ? -24.017 -23.177 -14.781 1.00 50.88 306 GLU A CA 1
ATOM 2324 C C . GLU A 1 306 ? -22.859 -22.290 -15.229 1.00 50.88 306 GLU A C 1
ATOM 2326 O O . GLU A 1 306 ? -22.789 -21.136 -14.813 1.00 50.88 306 GLU A O 1
ATOM 2331 N N . GLN A 1 307 ? -21.922 -22.802 -16.030 1.00 54.66 307 GLN A N 1
ATOM 2332 C CA . GLN A 1 307 ? -20.832 -22.006 -16.589 1.00 54.66 307 GLN A CA 1
ATOM 2333 C C . GLN A 1 307 ? -21.339 -21.027 -17.643 1.00 54.66 307 GLN A C 1
ATOM 2335 O O . GLN A 1 307 ? -20.866 -19.893 -17.659 1.00 54.66 307 GLN A O 1
ATOM 2340 N N . GLU A 1 308 ? -22.309 -21.420 -18.462 1.00 60.00 308 GLU A N 1
ATOM 2341 C CA . GLU A 1 308 ? -22.943 -20.575 -19.472 1.00 60.00 308 GLU A CA 1
ATOM 2342 C C . GLU A 1 308 ? -23.868 -19.538 -18.832 1.00 60.00 308 GLU A C 1
ATOM 2344 O O . GLU A 1 308 ? -23.668 -18.352 -19.072 1.00 60.00 308 GLU A O 1
ATOM 2349 N N . LEU A 1 309 ? -24.739 -19.928 -17.894 1.00 43.50 309 LEU A N 1
ATOM 2350 C CA . LEU A 1 309 ? -25.523 -19.001 -17.069 1.00 43.50 309 LEU A CA 1
ATOM 2351 C C . LEU A 1 309 ? -24.616 -18.075 -16.262 1.00 43.50 309 LEU A C 1
ATOM 2353 O O . LEU A 1 309 ? -24.850 -16.874 -16.229 1.00 43.50 309 LEU A O 1
ATOM 2357 N N . LYS A 1 310 ? -23.528 -18.574 -15.653 1.00 48.62 310 LYS A N 1
ATOM 2358 C CA . LYS A 1 310 ? -22.533 -17.699 -15.013 1.00 48.62 310 LYS A CA 1
ATOM 2359 C C . LYS A 1 310 ? -21.877 -16.796 -16.044 1.00 48.62 310 LYS A C 1
ATOM 2361 O O . LYS A 1 310 ? -21.603 -15.666 -15.689 1.00 48.62 310 LYS A O 1
ATOM 2366 N N . LYS A 1 311 ? -21.576 -17.231 -17.266 1.00 50.88 311 LYS A N 1
ATOM 2367 C CA . LYS A 1 311 ? -20.939 -16.399 -18.302 1.00 50.88 311 LYS A CA 1
ATOM 2368 C C . LYS A 1 311 ? -21.877 -15.287 -18.768 1.00 50.88 311 LYS A C 1
ATOM 2370 O O . LYS A 1 311 ? -21.434 -14.147 -18.848 1.00 50.88 311 LYS A O 1
ATOM 2375 N N . GLU A 1 312 ? -23.148 -15.597 -18.987 1.00 45.88 312 GLU A N 1
ATOM 2376 C CA . GLU A 1 312 ? -24.181 -14.662 -19.435 1.00 45.88 312 GLU A CA 1
ATOM 2377 C C . GLU A 1 312 ? -24.586 -13.698 -18.309 1.00 45.88 312 GLU A C 1
ATOM 2379 O O . GLU A 1 312 ? -24.506 -12.484 -18.477 1.00 45.88 312 GLU A O 1
ATOM 2384 N N . TYR A 1 313 ? -24.825 -14.213 -17.098 1.00 43.25 313 TYR A N 1
ATOM 2385 C CA . TYR A 1 313 ? -25.080 -13.407 -15.900 1.00 43.25 313 TYR A CA 1
ATOM 2386 C C . TYR A 1 313 ? -23.846 -12.590 -15.484 1.00 43.25 313 TYR A C 1
ATOM 2388 O O . TYR A 1 313 ? -23.981 -11.472 -15.006 1.00 43.25 313 TYR A O 1
ATOM 2396 N N . ARG A 1 314 ? -22.611 -13.081 -15.692 1.00 41.53 314 ARG A N 1
ATOM 2397 C CA . ARG A 1 314 ? -21.374 -12.298 -15.468 1.00 41.53 314 ARG A CA 1
ATOM 2398 C C . ARG A 1 314 ? -21.174 -11.217 -16.523 1.00 41.53 314 ARG A C 1
ATOM 2400 O O . ARG A 1 314 ? -20.547 -10.216 -16.191 1.00 41.53 314 ARG A O 1
ATOM 2407 N N . ARG A 1 315 ? -21.671 -11.405 -17.749 1.00 40.47 315 ARG A N 1
ATOM 2408 C CA . ARG A 1 315 ? -21.613 -10.379 -18.795 1.00 40.47 315 ARG A CA 1
ATOM 2409 C C . ARG A 1 315 ? -22.511 -9.185 -18.462 1.00 40.47 315 ARG A C 1
ATOM 2411 O O . ARG A 1 315 ? -22.153 -8.080 -18.829 1.00 40.47 315 ARG A O 1
ATOM 2418 N N . ASP A 1 316 ? -23.582 -9.384 -17.695 1.00 36.84 316 ASP A N 1
ATOM 2419 C CA . ASP A 1 316 ? -24.439 -8.289 -17.207 1.00 36.84 316 ASP A CA 1
ATOM 2420 C C . ASP A 1 316 ? -24.062 -7.787 -15.798 1.00 36.84 316 ASP A C 1
ATOM 2422 O O . ASP A 1 316 ? -24.139 -6.594 -15.516 1.00 36.84 316 ASP A O 1
ATOM 2426 N N . TYR A 1 317 ? -23.603 -8.664 -14.898 1.00 38.03 317 TYR A N 1
ATOM 2427 C CA . TYR A 1 317 ? -23.422 -8.345 -13.473 1.00 38.03 317 TYR A CA 1
ATOM 2428 C C . TYR A 1 317 ? -22.052 -7.732 -13.116 1.00 38.03 317 TYR A C 1
ATOM 2430 O O . TYR A 1 317 ? -21.938 -7.020 -12.120 1.00 38.03 317 TYR A O 1
ATOM 2438 N N . PHE A 1 318 ? -20.986 -7.997 -13.889 1.00 43.25 318 PHE A N 1
ATOM 2439 C CA . PHE A 1 318 ? -19.615 -7.603 -13.505 1.00 43.25 318 PHE A CA 1
ATOM 2440 C C . PHE A 1 318 ? -19.089 -6.309 -14.128 1.00 43.25 318 PHE A C 1
ATOM 2442 O O . PHE A 1 318 ? -18.065 -5.815 -13.665 1.00 43.25 318 PHE A O 1
ATOM 2449 N N . TYR A 1 319 ? -19.765 -5.724 -15.115 1.00 46.34 319 TYR A N 1
ATOM 2450 C CA . TYR A 1 319 ? -19.207 -4.570 -15.830 1.00 46.34 319 TYR A CA 1
ATOM 2451 C C . TYR A 1 319 ? -19.206 -3.253 -15.043 1.00 46.34 319 TYR A C 1
ATOM 2453 O O . TYR A 1 319 ? -18.634 -2.281 -15.524 1.00 46.34 319 TYR A O 1
ATOM 2461 N N . ARG A 1 320 ? -19.819 -3.181 -13.853 1.00 44.66 320 ARG A N 1
ATOM 2462 C CA . ARG A 1 320 ? -20.103 -1.872 -13.238 1.00 44.66 320 ARG A CA 1
ATOM 2463 C C . ARG A 1 320 ? -19.952 -1.735 -11.726 1.00 44.66 320 ARG A C 1
ATOM 2465 O O . ARG A 1 320 ? -19.773 -0.637 -11.233 1.00 44.66 320 ARG A O 1
ATOM 2472 N N . ILE A 1 321 ? -20.002 -2.803 -10.942 1.00 50.50 321 ILE A N 1
ATOM 2473 C CA . ILE A 1 321 ? -20.648 -2.639 -9.633 1.00 50.50 321 ILE A CA 1
ATOM 2474 C C . ILE A 1 321 ? -19.713 -2.258 -8.465 1.00 50.50 321 ILE A C 1
ATOM 2476 O O . ILE A 1 321 ? -20.140 -1.476 -7.643 1.00 50.50 321 ILE A O 1
ATOM 2480 N N . HIS A 1 322 ? -18.437 -2.648 -8.334 1.00 51.84 322 HIS A N 1
ATOM 2481 C CA . HIS A 1 322 ? -17.771 -2.367 -7.035 1.00 51.84 322 HIS A CA 1
ATOM 2482 C C . HIS A 1 322 ? -17.538 -0.870 -6.723 1.00 51.84 322 HIS A C 1
ATOM 2484 O O . HIS A 1 322 ? -18.051 -0.385 -5.719 1.00 51.84 322 HIS A O 1
ATOM 2490 N N . ASN A 1 323 ? -16.844 -0.109 -7.578 1.00 49.25 323 ASN A N 1
ATOM 2491 C CA . ASN A 1 323 ? -16.668 1.333 -7.336 1.00 49.25 323 ASN A CA 1
ATOM 2492 C C . ASN A 1 323 ? -17.967 2.120 -7.553 1.00 49.25 323 ASN A C 1
ATOM 2494 O O . ASN A 1 323 ? -18.237 3.036 -6.784 1.00 49.25 323 ASN A O 1
ATOM 2498 N N . GLU A 1 324 ? -18.801 1.748 -8.534 1.00 54.78 324 GLU A N 1
ATOM 2499 C CA . GLU A 1 324 ? -20.083 2.433 -8.733 1.00 54.78 324 GLU A CA 1
ATOM 2500 C C . GLU A 1 324 ? -21.061 2.169 -7.580 1.00 54.78 324 GLU A C 1
ATOM 2502 O O . GLU A 1 324 ? -21.821 3.063 -7.247 1.00 54.78 324 GLU A O 1
ATOM 2507 N N . GLU A 1 325 ? -21.065 0.999 -6.931 1.00 54.94 325 GLU A N 1
ATOM 2508 C CA . GLU A 1 325 ? -21.894 0.752 -5.739 1.00 54.94 325 GLU A CA 1
ATOM 2509 C C . GLU A 1 325 ? -21.384 1.526 -4.528 1.00 54.94 325 GLU A C 1
ATOM 2511 O O . GLU A 1 325 ? -22.194 2.098 -3.804 1.00 54.94 325 GLU A O 1
ATOM 2516 N N . LEU A 1 326 ? -20.063 1.620 -4.326 1.00 53.34 326 LEU A N 1
ATOM 2517 C CA . LEU A 1 326 ? -19.501 2.481 -3.279 1.00 53.34 326 LEU A CA 1
ATOM 2518 C C . LEU A 1 326 ? -19.872 3.952 -3.541 1.00 53.34 326 LEU A C 1
ATOM 2520 O O . LEU A 1 326 ? -20.327 4.644 -2.633 1.00 53.34 326 LEU A O 1
ATOM 2524 N N . GLU A 1 327 ? -19.788 4.418 -4.790 1.00 54.06 327 GLU A N 1
ATOM 2525 C CA . GLU A 1 327 ? -20.251 5.755 -5.180 1.00 54.06 327 GLU A CA 1
ATOM 2526 C C . GLU A 1 327 ? -21.773 5.941 -5.044 1.00 54.06 327 GLU A C 1
ATOM 2528 O O . GLU A 1 327 ? -22.224 7.020 -4.650 1.00 54.06 327 GLU A O 1
ATOM 2533 N N . LYS A 1 328 ? -22.582 4.917 -5.344 1.00 57.78 328 LYS A N 1
ATOM 2534 C CA . LYS A 1 328 ? -24.048 4.933 -5.185 1.00 57.78 328 LYS A CA 1
ATOM 2535 C C . LYS A 1 328 ? -24.449 5.018 -3.714 1.00 57.78 328 LYS A C 1
ATOM 2537 O O . LYS A 1 328 ? -25.366 5.774 -3.390 1.00 57.78 328 LYS A O 1
ATOM 2542 N N . ILE A 1 329 ? -23.742 4.308 -2.832 1.00 59.38 329 ILE A N 1
ATOM 2543 C CA . ILE A 1 329 ? -23.909 4.392 -1.374 1.00 59.38 329 ILE A CA 1
ATOM 2544 C C . ILE A 1 329 ? -23.578 5.813 -0.896 1.00 59.38 329 ILE A C 1
ATOM 2546 O O . ILE A 1 329 ? -24.391 6.435 -0.211 1.00 59.38 329 ILE A O 1
ATOM 2550 N N . ILE A 1 330 ? -22.445 6.367 -1.343 1.00 58.78 330 ILE A N 1
ATOM 2551 C CA . ILE A 1 330 ? -21.989 7.721 -0.983 1.00 58.78 330 ILE A CA 1
ATOM 2552 C C . ILE A 1 330 ? -22.983 8.807 -1.441 1.00 58.78 330 ILE A C 1
ATOM 2554 O O . ILE A 1 330 ? -23.213 9.781 -0.725 1.00 58.78 330 ILE A O 1
ATOM 2558 N N . LYS A 1 331 ? -23.614 8.657 -2.614 1.00 69.44 331 LYS A N 1
ATOM 2559 C CA . LYS A 1 331 ? -24.542 9.663 -3.173 1.00 69.44 331 LYS A CA 1
ATOM 2560 C C . LYS A 1 331 ? -25.962 9.643 -2.573 1.00 69.44 331 LYS A C 1
ATOM 2562 O O . LYS A 1 331 ? -26.763 10.492 -2.955 1.00 69.44 331 LYS A O 1
ATOM 2567 N N . LYS A 1 332 ? -26.301 8.728 -1.647 1.00 51.53 332 LYS A N 1
ATOM 2568 C CA . LYS A 1 332 ? -27.633 8.617 -0.990 1.00 51.53 332 LYS A CA 1
ATOM 2569 C C . LYS A 1 332 ? -28.838 8.679 -1.952 1.00 51.53 332 LYS A C 1
ATOM 2571 O O . LYS A 1 332 ? -29.902 9.190 -1.597 1.00 51.53 332 LYS A O 1
ATOM 2576 N N . VAL A 1 333 ? -28.707 8.160 -3.173 1.00 45.00 333 VAL A N 1
ATOM 2577 C CA . VAL A 1 333 ? -29.819 8.157 -4.135 1.00 45.00 333 VAL A CA 1
ATOM 2578 C C . VAL A 1 333 ? -30.798 7.042 -3.762 1.00 45.00 333 VAL A C 1
ATOM 2580 O O . VAL A 1 333 ? -30.483 5.860 -3.880 1.00 45.00 333 VAL A O 1
ATOM 2583 N N . ARG A 1 334 ? -32.013 7.403 -3.330 1.00 43.00 334 ARG A N 1
ATOM 2584 C CA . ARG A 1 334 ? -33.147 6.468 -3.272 1.00 43.00 334 ARG A CA 1
ATOM 2585 C C . ARG A 1 334 ? -33.568 6.163 -4.709 1.00 43.00 334 ARG A C 1
ATOM 2587 O O . ARG A 1 334 ? -34.129 7.030 -5.372 1.00 43.00 334 ARG A O 1
ATOM 2594 N N . VAL A 1 335 ? -33.318 4.948 -5.187 1.00 40.16 335 VAL A N 1
ATOM 2595 C CA . VAL A 1 335 ? -33.847 4.493 -6.477 1.00 40.16 335 VAL A CA 1
ATOM 2596 C C . VAL A 1 335 ? -35.054 3.601 -6.223 1.00 40.16 335 VAL A C 1
ATOM 2598 O O . VAL A 1 335 ? -34.945 2.549 -5.595 1.00 40.16 335 VAL A O 1
ATOM 2601 N N . VAL A 1 336 ? -36.209 4.034 -6.727 1.00 44.34 336 VAL A N 1
ATOM 2602 C CA . VAL A 1 336 ? -37.337 3.149 -7.021 1.00 44.34 336 VAL A CA 1
ATOM 2603 C C . VAL A 1 336 ? -36.833 2.164 -8.066 1.00 44.34 336 VAL A C 1
ATOM 2605 O O . VAL A 1 336 ? -36.561 2.547 -9.201 1.00 44.34 336 VAL A O 1
ATOM 2608 N N . THR A 1 337 ? -36.638 0.911 -7.669 1.00 37.47 337 THR A N 1
ATOM 2609 C CA . THR A 1 337 ? -36.294 -0.167 -8.593 1.00 37.47 337 THR A CA 1
ATOM 2610 C C . THR A 1 337 ? -37.430 -0.266 -9.612 1.00 37.47 337 THR A C 1
ATOM 2612 O O . THR A 1 337 ? -38.573 -0.490 -9.200 1.00 37.47 337 THR A O 1
ATOM 2615 N N . PRO A 1 338 ? -37.191 -0.078 -10.923 1.00 40.41 338 PRO A N 1
ATOM 2616 C CA . PRO A 1 338 ? -38.216 -0.410 -11.895 1.00 40.41 338 PRO A CA 1
ATOM 2617 C C . PRO A 1 338 ? -38.517 -1.899 -11.727 1.00 40.41 338 PRO A C 1
ATOM 2619 O O . PRO A 1 338 ? -37.601 -2.722 -11.656 1.00 40.41 338 PRO A O 1
ATOM 2622 N N . LYS A 1 339 ? -39.803 -2.236 -11.582 1.00 37.88 339 LYS A N 1
ATOM 2623 C CA . LYS A 1 339 ? -40.254 -3.627 -11.530 1.00 37.88 339 LYS A CA 1
ATOM 2624 C C . LYS A 1 339 ? -39.685 -4.333 -12.755 1.00 37.88 339 LYS A C 1
ATOM 2626 O O . LYS A 1 339 ? -39.949 -3.906 -13.877 1.00 37.88 339 LYS A O 1
ATOM 2631 N N . TYR A 1 340 ? -38.908 -5.384 -12.523 1.00 40.28 340 TYR A N 1
ATOM 2632 C CA . TYR A 1 340 ? -38.497 -6.294 -13.578 1.00 40.28 340 TYR A CA 1
ATOM 2633 C C . TYR A 1 340 ? -39.760 -6.789 -14.287 1.00 40.28 340 TYR A C 1
ATOM 2635 O O . TYR A 1 340 ? -40.615 -7.424 -13.668 1.00 40.28 340 TYR A O 1
ATOM 2643 N N . VAL A 1 341 ? -39.905 -6.420 -15.556 1.00 44.66 341 VAL A N 1
ATOM 2644 C CA . VAL A 1 341 ? -40.910 -7.005 -16.437 1.00 44.66 341 VAL A CA 1
ATOM 2645 C C . VAL A 1 341 ? -40.181 -8.100 -17.188 1.00 44.66 341 VAL A C 1
ATOM 2647 O O . VAL A 1 341 ? -39.316 -7.818 -18.016 1.00 44.66 341 VAL A O 1
ATOM 2650 N N . GLU A 1 342 ? -40.482 -9.341 -16.829 1.00 41.09 342 GLU A N 1
ATOM 2651 C CA . GLU A 1 342 ? -39.930 -10.513 -17.493 1.00 41.09 342 GLU A CA 1
ATOM 2652 C C . GLU A 1 342 ? -40.285 -10.452 -18.989 1.00 41.09 342 GLU A C 1
ATOM 2654 O O . GLU A 1 342 ? -41.456 -10.251 -19.334 1.00 41.09 342 GLU A O 1
ATOM 2659 N N . PRO A 1 343 ? -39.301 -10.543 -19.899 1.00 43.88 343 PRO A N 1
ATOM 2660 C CA . PRO A 1 343 ? -39.580 -10.465 -21.321 1.00 43.88 343 PRO A CA 1
ATOM 2661 C C . PRO A 1 343 ? -40.409 -11.680 -21.747 1.00 43.88 343 PRO A C 1
ATOM 2663 O O . PRO A 1 343 ? -40.014 -12.828 -21.547 1.00 43.88 343 PRO A O 1
ATOM 2666 N N . VAL A 1 344 ? -41.559 -11.429 -22.374 1.00 53.16 344 VAL A N 1
ATOM 2667 C CA . VAL A 1 344 ? -42.391 -12.486 -22.956 1.00 53.16 344 VAL A CA 1
ATOM 2668 C C . VAL A 1 344 ? -41.703 -12.994 -24.220 1.00 53.16 344 VAL A C 1
ATOM 2670 O O . VAL A 1 344 ? -41.816 -12.393 -25.290 1.00 53.16 344 VAL A O 1
ATOM 2673 N N . VAL A 1 345 ? -40.976 -14.104 -24.102 1.00 55.47 345 VAL A N 1
ATOM 2674 C CA . VAL A 1 345 ? -40.413 -14.810 -25.256 1.00 55.47 345 VAL A CA 1
ATOM 2675 C C . VAL A 1 345 ? -41.561 -15.496 -25.998 1.00 55.47 345 VAL A C 1
ATOM 2677 O O . VAL A 1 345 ? -42.128 -16.477 -25.522 1.00 55.47 345 VAL A O 1
ATOM 2680 N N . LYS A 1 346 ? -41.942 -14.965 -27.163 1.00 60.12 346 LYS A N 1
ATOM 2681 C CA . LYS A 1 346 ? -42.903 -15.619 -28.062 1.00 60.12 346 LYS A CA 1
ATOM 2682 C C . LYS A 1 346 ? -42.158 -16.614 -28.947 1.00 60.12 346 LYS A C 1
ATOM 2684 O O . LYS A 1 346 ? -41.520 -16.212 -29.917 1.00 60.12 346 LYS A O 1
ATOM 2689 N N . HIS A 1 347 ? -42.245 -17.899 -28.619 1.00 66.44 347 HIS A N 1
ATOM 2690 C CA . HIS A 1 347 ? -41.742 -18.963 -29.492 1.00 66.44 347 HIS A CA 1
ATOM 2691 C C . HIS A 1 347 ? -42.655 -19.128 -30.708 1.00 66.44 347 HIS A C 1
ATOM 2693 O O . HIS A 1 347 ? -43.875 -19.010 -30.588 1.00 66.44 347 HIS A O 1
ATOM 2699 N N . GLN A 1 348 ? -42.075 -19.411 -31.876 1.00 76.56 348 GLN A N 1
ATOM 2700 C CA . GLN A 1 348 ? -42.855 -19.684 -33.089 1.00 76.56 348 GLN A CA 1
ATOM 2701 C C . GLN A 1 348 ? -43.371 -21.129 -33.104 1.00 76.56 348 GLN A C 1
ATOM 2703 O O . GLN A 1 348 ? -44.420 -21.406 -33.683 1.00 76.56 348 GLN A O 1
ATOM 2708 N N . LEU A 1 349 ? -42.651 -22.046 -32.449 1.00 81.00 349 LEU A N 1
ATOM 2709 C CA . LEU A 1 349 ? -43.043 -23.446 -32.316 1.00 81.00 349 LEU A CA 1
ATOM 2710 C C . LEU A 1 349 ? -43.727 -23.719 -30.964 1.00 81.00 349 LEU A C 1
ATOM 2712 O O . LEU A 1 349 ? -43.099 -23.522 -29.919 1.00 81.00 349 LEU A O 1
ATOM 2716 N N . PRO A 1 350 ? -44.969 -24.248 -30.952 1.00 82.38 350 PRO A N 1
ATOM 2717 C CA . PRO A 1 350 ? -45.662 -24.648 -29.724 1.00 82.38 350 PRO A CA 1
ATOM 2718 C C . PRO A 1 350 ? -44.860 -25.634 -28.867 1.00 82.38 350 PRO A C 1
ATOM 2720 O O . PRO A 1 350 ? -44.918 -25.591 -27.640 1.00 82.38 350 PRO A O 1
ATOM 2723 N N . GLU A 1 351 ? -44.069 -26.497 -29.506 1.00 84.56 351 GLU A N 1
ATOM 2724 C CA . GLU A 1 351 ? -43.226 -27.480 -28.833 1.00 84.56 351 GLU A CA 1
ATOM 2725 C C . GLU A 1 351 ? -42.121 -26.822 -27.983 1.00 84.56 351 GLU A C 1
ATOM 2727 O O . GLU A 1 351 ? -41.756 -27.365 -26.943 1.00 84.56 351 GLU A O 1
ATOM 2732 N N . ARG A 1 352 ? -41.626 -25.626 -28.344 1.00 81.38 352 ARG A N 1
ATOM 2733 C CA . ARG A 1 352 ? -40.666 -24.882 -27.502 1.00 81.38 352 ARG A CA 1
ATOM 2734 C C . ARG A 1 352 ? -41.315 -24.338 -26.241 1.00 81.38 352 ARG A C 1
ATOM 2736 O O . ARG A 1 352 ? -40.708 -24.425 -25.179 1.00 81.38 352 ARG A O 1
ATOM 2743 N N . THR A 1 353 ? -42.539 -23.827 -26.342 1.00 82.88 353 THR A N 1
ATOM 2744 C CA . THR A 1 353 ? -43.301 -23.358 -25.177 1.00 82.88 353 THR A CA 1
ATOM 2745 C C . THR A 1 353 ? -43.542 -24.507 -24.201 1.00 82.88 353 THR A C 1
ATOM 2747 O O . THR A 1 353 ? -43.256 -24.382 -23.015 1.00 82.88 353 THR A O 1
ATOM 2750 N N . GLN A 1 354 ? -43.957 -25.669 -24.713 1.00 84.62 354 GLN A N 1
ATOM 2751 C CA . GLN A 1 354 ? -44.156 -26.868 -23.895 1.00 84.62 354 GLN A CA 1
ATOM 2752 C C . GLN A 1 354 ? -42.848 -27.371 -23.271 1.00 84.62 354 GLN A C 1
ATOM 2754 O O . GLN A 1 354 ? -42.829 -27.789 -22.114 1.00 84.62 354 GLN A O 1
ATOM 2759 N N . LEU A 1 355 ? -41.735 -27.323 -24.014 1.00 85.38 355 LEU A N 1
ATOM 2760 C CA . LEU A 1 355 ? -40.431 -27.688 -23.469 1.00 85.38 355 LEU A CA 1
ATOM 2761 C C . LEU A 1 355 ? -39.980 -26.705 -22.383 1.00 85.38 355 LEU A C 1
ATOM 2763 O O . LEU A 1 355 ? -39.443 -27.141 -21.369 1.00 85.38 355 LEU A O 1
ATOM 2767 N N . GLN A 1 356 ? -40.212 -25.403 -22.565 1.00 82.88 356 GLN A N 1
ATOM 2768 C CA . GLN A 1 356 ? -39.890 -24.382 -21.570 1.00 82.88 356 GLN A CA 1
ATOM 2769 C C . GLN A 1 356 ? -40.661 -24.615 -20.270 1.00 82.88 356 GLN A C 1
ATOM 2771 O O . GLN A 1 356 ? -40.044 -24.606 -19.211 1.00 82.88 356 GLN A O 1
ATOM 2776 N N . GLU A 1 357 ? -41.967 -24.885 -20.327 1.00 83.94 357 GLU A N 1
ATOM 2777 C CA . GLU A 1 357 ? -42.767 -25.210 -19.135 1.00 83.94 357 GLU A CA 1
ATOM 2778 C C . GLU A 1 357 ? -42.162 -26.386 -18.356 1.00 83.94 357 GLU A C 1
ATOM 2780 O O . GLU A 1 357 ? -42.046 -26.345 -17.132 1.00 83.94 357 GLU A O 1
ATOM 2785 N N . ILE A 1 358 ? -41.692 -27.413 -19.071 1.00 85.38 358 ILE A N 1
ATOM 2786 C CA . ILE A 1 358 ? -41.064 -28.583 -18.455 1.00 85.38 358 ILE A CA 1
ATOM 2787 C C . ILE A 1 358 ? -39.652 -28.281 -17.947 1.00 85.38 358 ILE A C 1
ATOM 2789 O O . ILE A 1 358 ? -39.254 -28.853 -16.940 1.00 85.38 358 ILE A O 1
ATOM 2793 N N . MET A 1 359 ? -38.865 -27.438 -18.610 1.00 77.69 359 MET A N 1
ATOM 2794 C CA . MET A 1 359 ? -37.480 -27.146 -18.211 1.00 77.69 359 MET A CA 1
ATOM 2795 C C . MET A 1 359 ? -37.397 -26.094 -17.098 1.00 77.69 359 MET A C 1
ATOM 2797 O O . MET A 1 359 ? -36.465 -26.126 -16.296 1.00 77.69 359 MET A O 1
ATOM 2801 N N . CYS A 1 360 ? -38.375 -25.190 -17.025 1.00 75.94 360 CYS A N 1
ATOM 2802 C CA . CYS A 1 360 ? -38.416 -24.080 -16.073 1.00 75.94 360 CYS A CA 1
ATOM 2803 C C . CYS A 1 360 ? -39.236 -24.372 -14.804 1.00 75.94 360 CYS A C 1
ATOM 2805 O O . CYS A 1 360 ? -39.193 -23.575 -13.871 1.00 75.94 360 CYS A O 1
ATOM 2807 N N . ASP A 1 361 ? -39.950 -25.497 -14.720 1.00 78.19 361 ASP A N 1
ATOM 2808 C CA . ASP A 1 361 ? -40.624 -25.916 -13.485 1.00 78.19 361 ASP A CA 1
ATOM 2809 C C . ASP A 1 361 ? -39.605 -26.398 -12.423 1.00 78.19 361 ASP A C 1
ATOM 2811 O O . ASP A 1 361 ? -39.132 -27.534 -12.436 1.00 78.19 361 ASP A O 1
ATOM 2815 N N . LEU A 1 362 ? -39.239 -25.539 -11.473 1.00 76.75 362 LEU A N 1
ATOM 2816 C CA . LEU A 1 362 ? -38.232 -25.837 -10.439 1.00 76.75 362 LEU A CA 1
ATOM 2817 C C . LEU A 1 362 ? -38.809 -26.503 -9.176 1.00 76.75 362 LEU A C 1
ATOM 2819 O O . LEU A 1 362 ? -38.158 -26.496 -8.127 1.00 76.75 362 LEU A O 1
ATOM 2823 N N . SER A 1 363 ? -40.018 -27.066 -9.262 1.00 79.50 363 SER A N 1
ATOM 2824 C CA . SER A 1 363 ? -40.657 -27.815 -8.176 1.00 79.50 363 SER A CA 1
ATOM 2825 C C . SER A 1 363 ? -39.741 -28.923 -7.639 1.00 79.50 363 SER A C 1
ATOM 2827 O O . SER A 1 363 ? -39.223 -29.746 -8.396 1.00 79.50 363 SER A O 1
ATOM 2829 N N . LYS A 1 364 ? -39.529 -28.938 -6.315 1.00 67.56 364 LYS A N 1
ATOM 2830 C CA . LYS A 1 364 ? -38.648 -29.898 -5.616 1.00 67.56 364 LYS A CA 1
ATOM 2831 C C . LYS A 1 364 ? -39.406 -31.078 -4.998 1.00 67.56 364 LYS A C 1
ATOM 2833 O O . LYS A 1 364 ? -38.782 -32.082 -4.670 1.00 67.56 364 LYS A O 1
ATOM 2838 N N . ASP A 1 365 ? -40.730 -30.980 -4.917 1.00 80.56 365 ASP A N 1
ATOM 2839 C CA . ASP A 1 365 ? -41.614 -31.960 -4.278 1.00 80.56 365 ASP A CA 1
ATOM 2840 C C . ASP A 1 365 ? -42.263 -32.899 -5.312 1.00 80.56 365 ASP A C 1
ATOM 2842 O O . ASP A 1 365 ? -43.482 -33.030 -5.384 1.00 80.56 365 ASP A O 1
ATOM 2846 N N . ILE A 1 366 ? -41.447 -33.532 -6.160 1.00 83.00 366 ILE A N 1
ATOM 2847 C CA . ILE A 1 366 ? -41.913 -34.443 -7.217 1.00 83.00 366 ILE A CA 1
ATOM 2848 C C . ILE A 1 366 ? -41.455 -35.865 -6.884 1.00 83.00 366 ILE A C 1
ATOM 2850 O O . ILE A 1 366 ? -40.280 -36.095 -6.590 1.00 83.00 366 ILE A O 1
ATOM 2854 N N . ASN A 1 367 ? -42.371 -36.836 -6.923 1.00 86.06 367 ASN A N 1
ATOM 2855 C CA . ASN A 1 367 ? -42.022 -38.234 -6.665 1.00 86.06 367 ASN A CA 1
ATOM 2856 C C . ASN A 1 367 ? -41.189 -38.835 -7.818 1.00 86.06 367 ASN A C 1
ATOM 2858 O O . ASN A 1 367 ? -41.115 -38.305 -8.927 1.00 86.06 367 ASN A O 1
ATOM 2862 N N . SER A 1 368 ? -40.548 -39.976 -7.564 1.00 73.00 368 SER A N 1
ATOM 2863 C CA . SER A 1 368 ? -39.638 -40.610 -8.524 1.00 73.00 368 SER A CA 1
ATOM 2864 C C . SER A 1 368 ? -40.310 -41.036 -9.837 1.00 73.00 368 SER A C 1
ATOM 2866 O O . SER A 1 368 ? -39.664 -40.963 -10.882 1.00 73.00 368 SER A O 1
ATOM 2868 N N . GLY A 1 369 ? -41.582 -41.445 -9.809 1.00 82.62 369 GLY A N 1
ATOM 2869 C CA . GLY A 1 369 ? -42.344 -41.811 -11.008 1.00 82.62 369 GLY A CA 1
ATOM 2870 C C . GLY A 1 369 ? -42.620 -40.604 -11.903 1.00 82.62 369 GLY A C 1
ATOM 2871 O O . GLY A 1 369 ? -42.365 -40.645 -13.108 1.00 82.62 369 GLY A O 1
ATOM 2872 N N . ASP A 1 370 ? -43.029 -39.493 -11.299 1.00 80.81 370 ASP A N 1
ATOM 2873 C CA . ASP A 1 370 ? -43.326 -38.248 -12.006 1.00 80.81 370 ASP A CA 1
ATOM 2874 C C . ASP A 1 370 ? -42.061 -37.600 -12.585 1.00 80.81 370 ASP A C 1
ATOM 2876 O O . ASP A 1 370 ? -42.095 -37.055 -13.688 1.00 80.81 370 ASP A O 1
ATOM 2880 N N . ILE A 1 371 ? -40.905 -37.742 -11.922 1.00 75.31 371 ILE A N 1
ATOM 2881 C CA . ILE A 1 371 ? -39.605 -37.328 -12.482 1.00 75.31 371 ILE A CA 1
ATOM 2882 C C . ILE A 1 371 ? -39.288 -38.108 -13.765 1.00 75.31 371 ILE A C 1
ATOM 2884 O O . ILE A 1 371 ? -38.806 -37.525 -14.741 1.00 75.31 371 ILE A O 1
ATOM 2888 N N . VAL A 1 372 ? -39.543 -39.421 -13.786 1.00 77.50 372 VAL A N 1
ATOM 2889 C CA . VAL A 1 372 ? -39.302 -40.256 -14.974 1.00 77.50 372 VAL A CA 1
ATOM 2890 C C . VAL A 1 372 ? -40.245 -39.854 -16.107 1.00 77.50 372 VAL A C 1
ATOM 2892 O O . VAL A 1 372 ? -39.778 -39.615 -17.221 1.00 77.50 372 VAL A O 1
ATOM 2895 N N . MET A 1 373 ? -41.537 -39.683 -15.825 1.00 77.88 373 MET A N 1
ATOM 2896 C CA . MET A 1 373 ? -42.521 -39.245 -16.823 1.00 77.88 373 MET A CA 1
ATOM 2897 C C . MET A 1 373 ? -42.210 -37.855 -17.379 1.00 77.88 373 MET A C 1
ATOM 2899 O O . MET A 1 373 ? -42.299 -37.629 -18.588 1.00 77.88 373 MET A O 1
ATOM 2903 N N . ARG A 1 374 ? -41.764 -36.932 -16.522 1.00 84.38 374 ARG A N 1
ATOM 2904 C CA . ARG A 1 374 ? -41.349 -35.587 -16.926 1.00 84.38 374 ARG A CA 1
ATOM 2905 C C . ARG A 1 374 ? -40.132 -35.615 -17.854 1.00 84.38 374 ARG A C 1
ATOM 2907 O O . ARG A 1 374 ? -40.102 -34.871 -18.833 1.00 84.38 374 ARG A O 1
ATOM 2914 N N . ARG A 1 375 ? -39.164 -36.506 -17.607 1.00 79.06 375 ARG A N 1
ATOM 2915 C CA . ARG A 1 375 ? -38.005 -36.718 -18.496 1.00 79.06 375 ARG A CA 1
ATOM 2916 C C . ARG A 1 375 ? -38.406 -37.299 -19.847 1.00 79.06 375 ARG A C 1
ATOM 2918 O O . ARG A 1 375 ? -37.922 -36.808 -20.861 1.00 79.06 375 ARG A O 1
ATOM 2925 N N . ILE A 1 376 ? -39.289 -38.300 -19.865 1.00 82.94 376 ILE A N 1
ATOM 2926 C CA . ILE A 1 376 ? -39.801 -38.896 -21.110 1.00 82.94 376 ILE A CA 1
ATOM 2927 C C . ILE A 1 376 ? -40.485 -37.817 -21.954 1.00 82.94 376 ILE A C 1
ATOM 2929 O O . ILE A 1 376 ? -40.100 -37.598 -23.099 1.00 82.94 376 ILE A O 1
ATOM 2933 N N . ARG A 1 377 ? -41.396 -37.046 -21.348 1.00 83.62 377 ARG A N 1
ATOM 2934 C CA . ARG A 1 377 ? -42.113 -35.963 -22.033 1.00 83.62 377 ARG A CA 1
ATOM 2935 C C . ARG A 1 377 ? -41.170 -34.896 -22.599 1.00 83.62 377 ARG A C 1
ATOM 2937 O O . ARG A 1 377 ? -41.375 -34.438 -23.718 1.00 83.62 377 ARG A O 1
ATOM 2944 N N . ALA A 1 378 ? -40.127 -34.517 -21.857 1.00 86.69 378 ALA A N 1
ATOM 2945 C CA . ALA A 1 378 ? -39.122 -33.572 -22.342 1.00 86.69 378 ALA A CA 1
ATOM 2946 C C . ALA A 1 378 ? -38.364 -34.112 -23.568 1.00 86.69 378 ALA A C 1
ATOM 2948 O O . ALA A 1 378 ? -38.163 -33.380 -24.536 1.00 86.69 378 ALA A O 1
ATOM 2949 N N . ILE A 1 379 ? -37.961 -35.387 -23.539 1.00 81.31 379 ILE A N 1
ATOM 2950 C CA . ILE A 1 379 ? -37.244 -36.043 -24.643 1.00 81.31 379 ILE A CA 1
ATOM 2951 C C . ILE A 1 379 ? -38.127 -36.118 -25.891 1.00 81.31 379 ILE A C 1
ATOM 2953 O O . ILE A 1 379 ? -37.668 -35.745 -26.968 1.00 81.31 379 ILE A O 1
ATOM 2957 N N . ASP A 1 380 ? -39.390 -36.521 -25.754 1.00 83.31 380 ASP A N 1
ATOM 2958 C CA . ASP A 1 380 ? -40.320 -36.615 -26.885 1.00 83.31 380 ASP A CA 1
ATOM 2959 C C . ASP A 1 380 ? -40.515 -35.257 -27.575 1.00 83.31 380 ASP A C 1
ATOM 2961 O O . ASP A 1 380 ? -40.476 -35.159 -28.804 1.00 83.31 380 ASP A O 1
ATOM 2965 N N . ILE A 1 381 ? -40.644 -34.185 -26.787 1.00 84.81 381 ILE A N 1
ATOM 2966 C CA . ILE A 1 381 ? -40.776 -32.819 -27.306 1.00 84.81 381 ILE A CA 1
ATOM 2967 C C . ILE A 1 381 ? -39.474 -32.354 -27.974 1.00 84.81 381 ILE A C 1
ATOM 2969 O O . ILE A 1 381 ? -39.516 -31.756 -29.049 1.00 84.81 381 ILE A O 1
ATOM 2973 N N . MET A 1 382 ? -38.308 -32.666 -27.399 1.00 81.50 382 MET A N 1
ATOM 2974 C CA . MET A 1 382 ? -37.010 -32.373 -28.021 1.00 81.50 382 MET A CA 1
ATOM 2975 C C . MET A 1 382 ? -36.828 -33.114 -29.355 1.00 81.50 382 MET A C 1
ATOM 2977 O O . MET A 1 382 ? -36.331 -32.531 -30.320 1.00 81.50 382 MET A O 1
ATOM 2981 N N . VAL A 1 383 ? -37.279 -34.368 -29.455 1.00 80.38 383 VAL A N 1
ATOM 2982 C CA . VAL A 1 383 ? -37.275 -35.129 -30.715 1.00 80.38 383 VAL A CA 1
ATOM 2983 C C . VAL A 1 383 ? -38.231 -34.502 -31.730 1.00 80.38 383 VAL A C 1
ATOM 2985 O O . VAL A 1 383 ? -37.855 -34.340 -32.893 1.00 80.38 383 VAL A O 1
ATOM 2988 N N . ALA A 1 384 ? -39.430 -34.088 -31.315 1.00 80.62 384 ALA A N 1
ATOM 2989 C CA . ALA A 1 384 ? -40.370 -33.386 -32.188 1.00 80.62 384 ALA A CA 1
ATOM 2990 C C . ALA A 1 384 ? -39.789 -32.060 -32.715 1.00 80.62 384 ALA A C 1
ATOM 2992 O O . ALA A 1 384 ? -39.913 -31.766 -33.906 1.00 80.62 384 ALA A O 1
ATOM 2993 N N . LEU A 1 385 ? -39.090 -31.305 -31.861 1.00 81.56 385 LEU A N 1
ATOM 2994 C CA . LEU A 1 385 ? -38.392 -30.070 -32.228 1.00 81.56 385 LEU A CA 1
ATOM 2995 C C . LEU A 1 385 ? -37.228 -30.306 -33.188 1.00 81.56 385 LEU A C 1
ATOM 2997 O O . LEU A 1 385 ? -37.048 -29.521 -34.111 1.00 81.56 385 LEU A O 1
ATOM 3001 N N . SER A 1 386 ? -36.476 -31.400 -33.029 1.00 75.56 386 SER A N 1
ATOM 3002 C CA . SER A 1 386 ? -35.341 -31.723 -33.911 1.00 75.56 386 SER A CA 1
ATOM 3003 C C . SER A 1 386 ? -35.735 -31.919 -35.382 1.00 75.56 386 SER A C 1
ATOM 3005 O O . SER A 1 386 ? -34.886 -31.861 -36.268 1.00 75.56 386 SER A O 1
ATOM 3007 N N . ARG A 1 387 ? -37.030 -32.134 -35.650 1.00 77.62 387 ARG A N 1
ATOM 3008 C CA . ARG A 1 387 ? -37.606 -32.298 -36.992 1.00 77.62 387 ARG A CA 1
ATOM 3009 C C . ARG A 1 387 ? -38.250 -31.018 -37.533 1.00 77.62 387 ARG A C 1
ATOM 3011 O O . ARG A 1 387 ? -38.930 -31.073 -38.555 1.00 77.62 387 ARG A O 1
ATOM 3018 N N . ARG A 1 388 ? -38.087 -29.883 -36.848 1.00 79.12 388 ARG A N 1
ATOM 3019 C CA . ARG A 1 388 ? -38.659 -28.584 -37.224 1.00 79.12 388 ARG A CA 1
ATOM 3020 C C . ARG A 1 388 ? -37.578 -27.509 -37.254 1.00 79.12 388 ARG A C 1
ATOM 3022 O O . ARG A 1 388 ? -36.578 -27.597 -36.553 1.00 79.12 388 ARG A O 1
ATOM 3029 N N . GLN A 1 389 ? -37.798 -26.480 -38.064 1.00 69.12 389 GLN A N 1
ATOM 3030 C CA . GLN A 1 389 ? -36.888 -25.349 -38.209 1.00 69.12 389 GLN A CA 1
ATOM 3031 C C . GLN A 1 389 ? -37.679 -24.056 -38.007 1.00 69.12 389 GLN A C 1
ATOM 3033 O O . GLN A 1 389 ? -38.749 -23.892 -38.589 1.00 69.12 389 GLN A O 1
ATOM 3038 N N . GLU A 1 390 ? -37.179 -23.161 -37.157 1.00 67.19 390 GLU A N 1
ATOM 3039 C CA . GLU A 1 390 ? -37.763 -21.828 -36.977 1.00 67.19 390 GLU A CA 1
ATOM 3040 C C . GLU A 1 390 ? -37.199 -20.874 -38.023 1.00 67.19 390 GLU A C 1
ATOM 3042 O O . GLU A 1 390 ? -36.004 -20.904 -38.327 1.00 67.19 390 GLU A O 1
ATOM 3047 N N . VAL A 1 391 ? -38.065 -20.028 -38.576 1.00 61.03 391 VAL A N 1
ATOM 3048 C CA . VAL A 1 391 ? -37.653 -19.007 -39.536 1.00 61.03 391 VAL A CA 1
ATOM 3049 C C . VAL A 1 391 ? -37.272 -17.766 -38.743 1.00 61.03 391 VAL A C 1
ATOM 3051 O O . VAL A 1 391 ? -38.072 -17.215 -37.984 1.00 61.03 391 VAL A O 1
ATOM 3054 N N . GLN A 1 392 ? -36.027 -17.329 -38.897 1.00 49.66 392 GLN A N 1
ATOM 3055 C CA . GLN A 1 392 ? -35.545 -16.111 -38.266 1.00 49.66 392 GLN A CA 1
ATOM 3056 C C . GLN A 1 392 ? -36.180 -14.916 -38.992 1.00 49.66 392 GLN A C 1
ATOM 3058 O O . GLN A 1 392 ? -35.763 -14.559 -40.090 1.00 49.66 392 GLN A O 1
ATOM 3063 N N . CYS A 1 393 ? -37.233 -14.334 -38.419 1.00 53.81 393 CYS A N 1
ATOM 3064 C CA . CYS A 1 393 ? -37.742 -13.049 -38.892 1.00 53.81 393 CYS A CA 1
ATOM 3065 C C . CYS A 1 393 ? -36.751 -11.965 -38.448 1.00 53.81 393 CYS A C 1
ATOM 3067 O O . CYS A 1 393 ? -36.458 -11.875 -37.254 1.00 53.81 393 CYS A O 1
ATOM 3069 N N . HIS A 1 394 ? -36.203 -11.225 -39.417 1.00 41.09 394 HIS A N 1
ATOM 3070 C CA . HIS A 1 394 ? -35.280 -10.107 -39.198 1.00 41.09 394 HIS A CA 1
ATOM 3071 C C . HIS A 1 394 ? -35.906 -8.963 -38.403 1.00 41.09 394 HIS A C 1
ATOM 3073 O O . HIS A 1 394 ? -37.110 -8.686 -38.621 1.00 41.09 394 HIS A O 1
#